Protein AF-A0A4Q4VX61-F1 (afdb_monomer_lite)

Foldseek 3Di:
DDDDDDDDDDDDDDDDDDDDPPPPVVVVVLLPDDADDDDPWFWWKKFKWFPPFPPDPDPDDDDQDPDPDDPEDDPSPLHRADPAKDWHWDAAPVGGIIIIITAGTAPDPPDHPLVRLLRVLVVLLVCVVSRTFGLAMEGEDEPDPPPDQDPSNVLVVVLVCLFQDDVNVQRYHDDYPPCPNVNNVSSNVDDGDHGQSNCCCHVVVDQCCPGSSNVSVVVVLVVLLVVLVVVLVVLVVVCVVPVPPPVSVVSNVVSVVVNVVSVVSVVSSVVSRVVVVVVVVVVVVVVVVVVVVVVVVVVVVVVVVVVVVVVVVVVVVVVVVVVVVVVVVVVVVVVVVVVVVVVVVVVVVVLVVVLVVLQVVLVVQLVVLVVVVVVLVVVVVDDDDDVVVVVSVVVVVVSVVSNVVSVCSNVVPPDDDD

Sequence (418 aa):
MEPWRSITLSHFGAANRPRDEIEQQSWLSRANQPLGRAGPRSQASSLVLDDESPRDDFESGYEPKRLPNVSLGPASNLHIGMADIAAYPCTLRDGRRVVLVDTPGFGDTERSDTEIITEISGYLAGAYEAGVVLTGVVYLHLIDQRSRMSGAARENLDTLLAMCGGDALSNVALATTMWTERILRFLLEHEKIPLWIQQEIVKEDRNLDQTTVGQTTKDRLNRQEKRIRENIQRIERQLQRNPSSWALKNSMRQYNAEIGRIRDDRNVLEEYGKMKEEIKRMQENERRLREEFERKLQEERKKVLEAQEEYKRARGHERKSQDANERRLREARGKVLEVQEENKKRLQGERGIMLEKPREEGKRKLQEAMKEMLQIQEENASKPGDEMKKMQEESERNLKEEIRKALEKLQGGGGGGV

Structure (mmCIF, N/CA/C/O backbone):
data_AF-A0A4Q4VX61-F1
#
_entry.id   AF-A0A4Q4VX61-F1
#
loop_
_atom_site.group_PDB
_atom_site.id
_atom_site.type_symbol
_atom_site.label_atom_id
_atom_site.label_alt_id
_atom_site.label_comp_id
_atom_site.label_asym_id
_atom_site.label_entity_id
_atom_site.label_seq_id
_atom_site.pdbx_PDB_ins_code
_atom_site.Cartn_x
_atom_site.Cartn_y
_atom_site.Cartn_z
_atom_site.occupancy
_atom_site.B_iso_or_equiv
_atom_site.auth_seq_id
_atom_site.auth_comp_id
_atom_site.auth_asym_id
_atom_site.auth_atom_id
_atom_site.pdbx_PDB_model_num
ATOM 1 N N . MET A 1 1 ? -30.177 15.570 -63.866 1.00 38.38 1 MET A N 1
ATOM 2 C CA . MET A 1 1 ? -29.698 15.020 -62.582 1.00 38.38 1 MET A CA 1
ATOM 3 C C . MET A 1 1 ? -29.995 16.072 -61.544 1.00 38.38 1 MET A C 1
ATOM 5 O O . MET A 1 1 ? -29.226 17.006 -61.365 1.00 38.38 1 MET A O 1
ATOM 9 N N . GLU A 1 2 ? -31.221 16.008 -61.043 1.00 22.56 2 GLU A N 1
ATOM 10 C CA . GLU A 1 2 ? -31.776 16.993 -60.127 1.00 22.56 2 GLU A CA 1
ATOM 11 C C . GLU A 1 2 ? -31.319 16.728 -58.684 1.00 22.56 2 GLU A C 1
ATOM 13 O O . GLU A 1 2 ? -31.076 15.572 -58.327 1.00 22.56 2 GLU A O 1
ATOM 18 N N . PRO A 1 3 ? -31.193 17.794 -57.874 1.00 38.62 3 PRO A N 1
ATOM 19 C CA . PRO A 1 3 ? -30.919 17.736 -56.441 1.00 38.62 3 PRO A CA 1
ATOM 20 C C . PRO A 1 3 ? -32.222 17.477 -55.647 1.00 38.62 3 PRO A C 1
ATOM 22 O O . PRO A 1 3 ? -33.249 17.181 -56.247 1.00 38.62 3 PRO A O 1
ATOM 25 N N . TRP A 1 4 ? -32.182 17.640 -54.315 1.00 22.55 4 TRP A N 1
ATOM 26 C CA . TRP A 1 4 ? -33.247 17.423 -53.304 1.00 22.55 4 TRP A CA 1
ATOM 27 C C . TRP A 1 4 ? -33.263 15.992 -52.718 1.00 22.55 4 TRP A C 1
ATOM 29 O O . TRP A 1 4 ? -33.272 15.007 -53.439 1.00 22.55 4 TRP A O 1
ATOM 39 N N . ARG A 1 5 ? -33.275 15.791 -51.392 1.00 23.00 5 ARG A N 1
ATOM 40 C CA . ARG A 1 5 ? -34.150 16.465 -50.424 1.00 23.00 5 ARG A CA 1
ATOM 41 C C . ARG A 1 5 ? -33.485 16.765 -49.078 1.00 23.00 5 ARG A C 1
ATOM 43 O O . ARG A 1 5 ? -32.919 15.897 -48.424 1.00 23.00 5 ARG A O 1
ATOM 50 N N . SER A 1 6 ? -33.681 18.013 -48.664 1.00 26.19 6 SER A N 1
ATOM 51 C CA . SER A 1 6 ? -33.729 18.463 -47.278 1.00 26.19 6 SER A CA 1
ATOM 52 C C . SER A 1 6 ? -34.654 17.581 -46.438 1.00 26.19 6 SER A C 1
ATOM 54 O O . SER A 1 6 ? -35.780 17.304 -46.858 1.00 26.19 6 SER A O 1
ATOM 56 N N . ILE A 1 7 ? -34.237 17.248 -45.219 1.00 23.05 7 ILE A N 1
ATOM 57 C CA . ILE A 1 7 ? -35.183 16.969 -44.140 1.00 23.05 7 ILE A CA 1
ATOM 58 C C . ILE A 1 7 ? -35.147 18.176 -43.211 1.00 23.05 7 ILE A C 1
ATOM 60 O O . ILE A 1 7 ? -34.236 18.349 -42.406 1.00 23.05 7 ILE A O 1
ATOM 64 N N . THR A 1 8 ? -36.153 19.024 -43.390 1.00 26.55 8 THR A N 1
ATOM 65 C CA . THR A 1 8 ? -36.574 20.047 -42.440 1.00 26.55 8 THR A CA 1
ATOM 66 C C . THR A 1 8 ? -37.860 19.535 -41.796 1.00 26.55 8 THR A C 1
ATOM 68 O O . THR A 1 8 ? -38.814 19.221 -42.501 1.00 26.55 8 THR A O 1
ATOM 71 N N . LEU A 1 9 ? -37.884 19.477 -40.468 1.00 23.02 9 LEU A N 1
ATOM 72 C CA . LEU A 1 9 ? -39.073 19.467 -39.606 1.00 23.02 9 LEU A CA 1
ATOM 73 C C . LEU A 1 9 ? -38.717 20.490 -38.513 1.00 23.02 9 LEU A C 1
ATOM 75 O O . LEU A 1 9 ? -37.761 20.257 -37.785 1.00 23.02 9 LEU A O 1
ATOM 79 N N . SER A 1 10 ? -39.179 21.745 -38.467 1.00 21.88 10 SER A N 1
ATOM 80 C CA . SER A 1 10 ? -40.511 22.382 -38.535 1.00 21.88 10 SER A CA 1
ATOM 81 C C . SER A 1 10 ? -41.404 22.141 -37.306 1.00 21.88 10 SER A C 1
ATOM 83 O O . SER A 1 10 ? -42.198 21.211 -37.271 1.00 21.88 10 SER A O 1
ATOM 85 N N . HIS A 1 11 ? -41.227 23.041 -36.329 1.00 27.97 11 HIS A N 1
ATOM 86 C CA . HIS A 1 11 ? -42.200 23.700 -35.441 1.00 27.97 11 HIS A CA 1
ATOM 87 C C . HIS A 1 11 ? -43.529 23.005 -35.085 1.00 27.97 11 HIS A C 1
ATOM 89 O O . HIS A 1 11 ? -44.426 22.952 -35.913 1.00 27.97 11 HIS A O 1
ATOM 95 N N . PHE A 1 12 ? -43.686 22.685 -33.792 1.00 23.09 12 PHE A N 1
ATOM 96 C CA . PHE A 1 12 ? -44.869 22.851 -32.914 1.00 23.09 12 PHE A CA 1
ATOM 97 C C . PHE A 1 12 ? -44.375 22.569 -31.474 1.00 23.09 12 PHE A C 1
ATOM 99 O O . PHE A 1 12 ? -43.592 21.650 -31.291 1.00 23.09 12 PHE A O 1
ATOM 106 N N . GLY A 1 13 ? -44.722 23.241 -30.381 1.00 21.72 13 GLY A N 1
ATOM 107 C CA . GLY A 1 13 ? -45.394 24.496 -30.097 1.00 21.72 13 GLY A CA 1
ATOM 108 C C . GLY A 1 13 ? -45.006 24.889 -28.658 1.00 21.72 13 GLY A C 1
ATOM 109 O O . GLY A 1 13 ? -44.523 24.064 -27.882 1.00 21.72 13 GLY A O 1
ATOM 110 N N . ALA A 1 14 ? -45.152 26.165 -28.319 1.00 36.88 14 ALA A N 1
ATOM 111 C CA . ALA A 1 14 ? -44.795 26.701 -27.011 1.00 36.88 14 ALA A CA 1
ATOM 112 C C . ALA A 1 14 ? -45.603 26.051 -25.871 1.00 36.88 14 ALA A C 1
ATOM 114 O O . ALA A 1 14 ? -46.829 26.103 -25.894 1.00 36.88 14 ALA A O 1
ATOM 115 N N . ALA A 1 15 ? -44.914 25.525 -24.851 1.00 27.69 15 ALA A N 1
ATOM 116 C CA . ALA A 1 15 ? -45.412 25.422 -23.476 1.00 27.69 15 ALA A CA 1
ATOM 117 C C . ALA A 1 15 ? -44.266 25.084 -22.498 1.00 27.69 15 ALA A C 1
ATOM 119 O O . ALA A 1 15 ? -43.939 23.926 -22.275 1.00 27.69 15 ALA A O 1
ATOM 120 N N . ASN A 1 16 ? -43.664 26.135 -21.937 1.00 41.09 16 ASN A N 1
ATOM 121 C CA . ASN A 1 16 ? -43.166 26.255 -20.559 1.00 41.09 16 ASN A CA 1
ATOM 122 C C . ASN A 1 16 ? -42.672 24.962 -19.851 1.00 41.09 16 ASN A C 1
ATOM 124 O O . ASN A 1 16 ? -43.518 24.205 -19.378 1.00 41.09 16 ASN A O 1
ATOM 128 N N . ARG A 1 17 ? -41.344 24.759 -19.691 1.00 27.33 17 ARG A N 1
ATOM 129 C CA . ARG A 1 17 ? -40.680 23.925 -18.644 1.00 27.33 17 ARG A CA 1
ATOM 130 C C . ARG A 1 17 ? -39.129 24.093 -18.663 1.00 27.33 17 ARG A C 1
ATOM 132 O O . ARG A 1 17 ? -38.637 24.733 -19.585 1.00 27.33 17 ARG A O 1
ATOM 139 N N . PRO A 1 18 ? -38.389 23.701 -17.598 1.00 29.70 18 PRO A N 1
ATOM 140 C CA . PRO A 1 18 ? -37.392 24.542 -16.922 1.00 29.70 18 PRO A CA 1
ATOM 141 C C . PRO A 1 18 ? -35.937 24.393 -17.417 1.00 29.70 18 PRO A C 1
ATOM 143 O O . PRO A 1 18 ? -35.600 23.523 -18.206 1.00 29.70 18 PRO A O 1
ATOM 146 N N . ARG A 1 19 ? -35.090 25.301 -16.915 1.00 29.47 19 ARG A N 1
ATOM 147 C CA . ARG A 1 19 ? -33.738 25.731 -17.334 1.00 29.47 19 ARG A CA 1
ATOM 148 C C . ARG A 1 19 ? -32.591 24.699 -17.449 1.00 29.47 19 ARG A C 1
ATOM 150 O O . ARG A 1 19 ? -31.460 25.145 -17.616 1.00 29.47 19 ARG A O 1
ATOM 157 N N . ASP A 1 20 ? -32.828 23.390 -17.458 1.00 34.38 20 ASP A N 1
ATOM 158 C CA . ASP A 1 20 ? -31.740 22.399 -17.310 1.00 34.38 20 ASP A CA 1
ATOM 159 C C . ASP A 1 20 ? -31.287 21.699 -18.614 1.00 34.38 20 ASP A C 1
ATOM 161 O O . ASP A 1 20 ? -30.392 20.859 -18.595 1.00 34.38 20 ASP A O 1
ATOM 165 N N . GLU A 1 21 ? -31.827 22.065 -19.783 1.00 29.12 21 GLU A N 1
ATOM 166 C CA . GLU A 1 21 ? -31.496 21.399 -21.065 1.00 29.12 21 GLU A CA 1
ATOM 167 C C . GLU A 1 21 ? -30.387 22.071 -21.903 1.00 29.12 21 GLU A C 1
ATOM 169 O O . GLU A 1 21 ? -29.997 21.548 -22.949 1.00 29.12 21 GLU A O 1
ATOM 174 N N . ILE A 1 22 ? -29.812 23.196 -21.462 1.00 28.81 22 ILE A N 1
ATOM 175 C CA . ILE A 1 22 ? -28.808 23.927 -22.266 1.00 28.81 22 ILE A CA 1
ATOM 176 C C . ILE A 1 22 ? -27.406 23.276 -22.218 1.00 28.81 22 ILE A C 1
ATOM 178 O O . ILE A 1 22 ? -26.592 23.510 -23.111 1.00 28.81 22 ILE A O 1
ATOM 182 N N . GLU A 1 23 ? -27.116 22.377 -21.270 1.00 31.81 23 GLU A N 1
ATOM 183 C CA . GLU A 1 23 ? -25.787 21.741 -21.181 1.00 31.81 23 GLU A CA 1
ATOM 184 C C . GLU A 1 23 ? -25.635 20.439 -21.990 1.00 31.81 23 GLU A C 1
ATOM 186 O O . GLU A 1 23 ? -24.514 20.078 -22.357 1.00 31.81 23 GLU A O 1
ATOM 191 N N . GLN A 1 24 ? -26.726 19.763 -22.373 1.00 32.88 24 GLN A N 1
ATOM 192 C CA . GLN A 1 24 ? -26.632 18.453 -23.039 1.00 32.88 24 GLN A CA 1
ATOM 193 C C . GLN A 1 24 ? -26.347 18.528 -24.552 1.00 32.88 24 GLN A C 1
ATOM 195 O O . GLN A 1 24 ? -25.733 17.615 -25.106 1.00 32.88 24 GLN A O 1
ATOM 200 N N . GLN A 1 25 ? -26.693 19.628 -25.235 1.00 26.58 25 GLN A N 1
ATOM 201 C CA . GLN A 1 25 ? -26.384 19.794 -26.670 1.00 26.58 25 GLN A CA 1
ATOM 202 C C . GLN A 1 25 ? -24.961 20.318 -26.955 1.00 26.58 25 GLN A C 1
ATOM 204 O O . GLN A 1 25 ? -24.491 20.272 -28.094 1.00 26.58 25 GLN A O 1
ATOM 209 N N . SER A 1 26 ? -24.230 20.754 -25.926 1.00 33.81 26 SER A N 1
ATOM 210 C CA . SER A 1 26 ? -22.856 21.267 -26.045 1.00 33.81 26 SER A CA 1
ATOM 211 C C . SER A 1 26 ? -21.816 20.154 -26.275 1.00 33.81 26 SER A C 1
ATOM 213 O O . SER A 1 26 ? -20.795 20.376 -26.931 1.00 33.81 26 SER A O 1
ATOM 215 N N . TRP A 1 27 ? -22.076 18.932 -25.790 1.00 34.81 27 TRP A N 1
ATOM 216 C CA . TRP A 1 27 ? -21.074 17.857 -25.750 1.00 34.81 27 TRP A CA 1
ATOM 217 C C . TRP A 1 27 ? -20.874 17.133 -27.094 1.00 34.81 27 TRP A C 1
ATOM 219 O O . TRP A 1 27 ? -19.735 16.901 -27.501 1.00 34.81 27 TRP A O 1
ATOM 229 N N . LEU A 1 28 ? -21.952 16.868 -27.849 1.00 28.95 28 LEU A N 1
ATOM 230 C CA . LEU A 1 28 ? -21.880 16.222 -29.176 1.00 28.95 28 LEU A CA 1
ATOM 231 C C . LEU A 1 28 ? -21.073 17.037 -30.200 1.00 28.95 28 LEU A C 1
ATOM 233 O O . LEU A 1 28 ? -20.430 16.468 -31.077 1.00 28.95 28 LEU A O 1
ATOM 237 N N . SER A 1 29 ? -21.055 18.364 -30.055 1.00 30.02 29 SER A N 1
ATOM 238 C CA . SER A 1 29 ? -20.290 19.261 -30.930 1.00 30.02 29 SER A CA 1
ATOM 239 C C . SER A 1 29 ? -18.806 19.361 -30.538 1.00 30.02 29 SER A C 1
ATOM 241 O O . SER A 1 29 ? -17.980 19.746 -31.363 1.00 30.02 29 SER A O 1
ATOM 243 N N . ARG A 1 30 ? -18.445 19.006 -29.292 1.00 30.55 30 ARG A N 1
ATOM 244 C CA . ARG A 1 30 ? -17.071 19.092 -28.752 1.00 30.55 30 ARG A CA 1
ATOM 245 C C . ARG A 1 30 ? -16.308 17.768 -28.789 1.00 30.55 30 ARG A C 1
ATOM 247 O O . ARG A 1 30 ? -15.092 17.796 -28.933 1.00 30.55 30 ARG A O 1
ATOM 254 N N . ALA A 1 31 ? -17.004 16.630 -28.761 1.00 30.14 31 ALA A N 1
ATOM 255 C CA . ALA A 1 31 ? -16.407 15.302 -28.954 1.00 30.14 31 ALA A CA 1
ATOM 256 C C . ALA A 1 31 ? -15.778 15.096 -30.354 1.00 30.14 31 ALA A C 1
ATOM 258 O O . ALA A 1 31 ? -15.077 14.114 -30.576 1.00 30.14 31 ALA A O 1
ATOM 259 N N . ASN A 1 32 ? -16.010 16.029 -31.285 1.00 29.02 32 ASN A N 1
ATOM 260 C CA . ASN A 1 32 ? -15.486 16.021 -32.653 1.00 29.02 32 ASN A CA 1
ATOM 261 C C . ASN A 1 32 ? -14.284 16.967 -32.870 1.00 29.02 32 ASN A C 1
ATOM 263 O O . ASN A 1 32 ? -13.901 17.209 -34.015 1.00 29.02 32 ASN A O 1
ATOM 267 N N . GLN A 1 33 ? -13.693 17.530 -31.808 1.00 27.34 33 GLN A N 1
ATOM 268 C CA . GLN A 1 33 ? -12.467 18.325 -31.931 1.00 27.34 33 GLN A CA 1
ATOM 269 C C . GLN A 1 33 ? -11.211 17.443 -31.826 1.00 27.34 33 GLN A C 1
ATOM 271 O O . GLN A 1 33 ? -11.172 16.531 -30.999 1.00 27.34 33 GLN A O 1
ATOM 276 N N . PRO A 1 34 ? -10.170 17.696 -32.644 1.00 25.95 34 PRO A N 1
ATOM 277 C CA . PRO A 1 34 ? -8.916 16.961 -32.550 1.00 25.95 34 PRO A CA 1
ATOM 278 C C . PRO A 1 34 ? -8.265 17.207 -31.184 1.00 25.95 34 PRO A C 1
ATOM 280 O O . PRO A 1 34 ? -8.043 18.354 -30.794 1.00 25.95 34 PRO A O 1
ATOM 283 N N . LEU A 1 35 ? -7.948 16.120 -30.476 1.00 37.84 35 LEU A N 1
ATOM 284 C CA . LEU A 1 35 ? -7.113 16.150 -29.274 1.00 37.84 35 LEU A CA 1
ATOM 285 C C . LEU A 1 35 ? -5.786 16.858 -29.610 1.00 37.84 35 LEU A C 1
ATOM 287 O O . LEU A 1 35 ? -5.209 16.635 -30.679 1.00 37.84 35 LEU A O 1
ATOM 291 N N . GLY A 1 36 ? -5.340 17.758 -28.729 1.00 30.09 36 GLY A N 1
ATOM 292 C CA . GLY A 1 36 ? -4.156 18.597 -28.932 1.00 30.09 36 GLY A CA 1
ATOM 293 C C . GLY A 1 36 ? -2.885 17.799 -29.254 1.00 30.09 36 GLY A C 1
ATOM 294 O O . GLY A 1 36 ? -2.763 16.621 -28.925 1.00 30.09 36 GLY A O 1
ATOM 295 N N . ARG A 1 37 ? -1.926 18.444 -29.934 1.00 25.53 37 ARG A N 1
ATOM 296 C CA . ARG A 1 37 ? -0.672 17.814 -30.386 1.00 25.53 37 ARG A CA 1
ATOM 297 C C . ARG A 1 37 ? 0.121 17.230 -29.208 1.00 25.53 37 ARG A C 1
ATOM 299 O O . ARG A 1 37 ? 0.674 17.984 -28.414 1.00 25.53 37 ARG A O 1
ATOM 306 N N . ALA A 1 38 ? 0.229 15.904 -29.169 1.00 33.62 38 ALA A N 1
ATOM 307 C CA . ALA A 1 38 ? 1.131 15.166 -28.291 1.00 33.62 38 ALA A CA 1
ATOM 308 C C . ALA A 1 38 ? 2.609 15.432 -28.640 1.00 33.62 38 ALA A C 1
ATOM 310 O O . ALA A 1 38 ? 2.965 15.627 -29.809 1.00 33.62 38 ALA A O 1
ATOM 311 N N . GLY A 1 39 ? 3.481 15.397 -27.629 1.00 30.98 39 GLY A N 1
ATOM 312 C CA . GLY A 1 39 ? 4.923 15.271 -27.835 1.00 30.98 39 GLY A CA 1
ATOM 313 C C . GLY A 1 39 ? 5.256 13.951 -28.555 1.00 30.98 39 GLY A C 1
ATOM 314 O O . GLY A 1 39 ? 4.536 12.967 -28.407 1.00 30.98 39 GLY A O 1
ATOM 315 N N . PRO A 1 40 ? 6.335 13.881 -29.352 1.00 29.14 40 PRO A N 1
ATOM 316 C CA . PRO A 1 40 ? 6.543 12.827 -30.355 1.00 29.14 40 PRO A CA 1
ATOM 317 C C . PRO A 1 40 ? 6.860 11.409 -29.822 1.00 29.14 40 PRO A C 1
ATOM 319 O O . PRO A 1 40 ? 7.343 10.584 -30.602 1.00 29.14 40 PRO A O 1
ATOM 322 N N . ARG A 1 41 ? 6.663 11.103 -28.526 1.00 32.44 41 ARG A N 1
ATOM 323 C CA . ARG A 1 41 ? 7.066 9.812 -27.923 1.00 32.44 41 ARG A CA 1
ATOM 324 C C . ARG A 1 41 ? 6.154 9.212 -26.838 1.00 32.44 41 ARG A C 1
ATOM 326 O O . ARG A 1 41 ? 6.396 8.060 -26.496 1.00 32.44 41 ARG A O 1
ATOM 333 N N . SER A 1 42 ? 5.131 9.903 -26.332 1.00 36.47 42 SER A N 1
ATOM 334 C CA . SER A 1 42 ? 4.296 9.378 -25.238 1.00 36.47 42 SER A CA 1
ATOM 335 C C . SER A 1 42 ? 3.203 8.420 -25.737 1.00 36.47 42 SER A C 1
ATOM 337 O O . SER A 1 42 ? 2.516 8.692 -26.723 1.00 36.47 42 SER A O 1
ATOM 339 N N . GLN A 1 43 ? 3.042 7.279 -25.060 1.00 45.12 43 GLN A N 1
ATOM 340 C CA . GLN A 1 43 ? 1.925 6.344 -25.252 1.00 45.12 43 GLN A CA 1
ATOM 341 C C . GLN A 1 43 ? 1.026 6.387 -24.020 1.00 45.12 43 GLN A C 1
ATOM 343 O O . GLN A 1 43 ? 1.532 6.244 -22.913 1.00 45.12 43 GLN A O 1
ATOM 348 N N . ALA A 1 44 ? -0.282 6.578 -24.197 1.00 40.78 44 ALA A N 1
ATOM 349 C CA . ALA A 1 44 ? -1.232 6.622 -23.087 1.00 40.78 44 ALA A CA 1
ATOM 350 C C . ALA A 1 44 ? -1.896 5.259 -22.879 1.00 40.78 44 ALA A C 1
ATOM 352 O O . ALA A 1 44 ? -2.311 4.602 -23.833 1.00 40.78 44 ALA A O 1
ATOM 353 N N . SER A 1 45 ? -2.041 4.859 -21.622 1.00 46.50 45 SER A N 1
ATOM 354 C CA . SER A 1 45 ? -2.947 3.781 -21.232 1.00 46.50 45 SER A CA 1
ATOM 355 C C . SER A 1 45 ? -4.045 4.412 -20.384 1.00 46.50 45 SER A C 1
ATOM 357 O O . SER A 1 45 ? -3.752 5.208 -19.496 1.00 46.50 45 SER A O 1
ATOM 359 N N . SER A 1 46 ? -5.305 4.098 -20.654 1.00 49.22 46 SER A N 1
ATOM 360 C CA . SER A 1 46 ? -6.424 4.555 -19.830 1.00 49.22 46 SER A CA 1
ATOM 361 C C . SER A 1 46 ? -7.118 3.327 -19.255 1.00 49.22 46 SER A C 1
ATOM 363 O O . SER A 1 46 ? -7.492 2.401 -19.971 1.00 49.22 46 SER A O 1
ATOM 365 N N . LEU A 1 47 ? -7.247 3.282 -17.940 1.00 55.06 47 LEU A N 1
ATOM 366 C CA . LEU A 1 47 ? -7.889 2.206 -17.199 1.00 55.06 47 LEU A CA 1
ATOM 367 C C . LEU A 1 47 ? -9.386 2.513 -17.039 1.00 55.06 47 LEU A C 1
ATOM 369 O O . LEU A 1 47 ? -9.789 3.668 -16.914 1.00 55.06 47 LEU A O 1
ATOM 373 N N . VAL A 1 48 ? -10.226 1.480 -17.048 1.00 51.44 48 VAL A N 1
ATOM 374 C CA . VAL A 1 48 ? -11.681 1.602 -16.884 1.00 51.44 48 VAL A CA 1
ATOM 375 C C . VAL A 1 48 ? -12.088 0.829 -15.639 1.00 51.44 48 VAL A C 1
ATOM 377 O O . VAL A 1 48 ? -12.171 -0.403 -15.640 1.00 51.44 48 VAL A O 1
ATOM 380 N N . LEU A 1 49 ? -12.343 1.566 -14.563 1.00 52.50 49 LEU A N 1
ATOM 381 C CA . LEU A 1 49 ? -12.938 1.034 -13.346 1.00 52.50 49 LEU A CA 1
ATOM 382 C C . LEU A 1 49 ? -14.462 1.133 -13.454 1.00 52.50 49 LEU A C 1
ATOM 384 O O . LEU A 1 49 ? -15.006 2.111 -13.968 1.00 52.50 49 LEU A O 1
ATOM 388 N N . ASP A 1 50 ? -15.154 0.123 -12.954 1.00 43.28 50 ASP A N 1
ATOM 389 C CA . ASP A 1 50 ? -16.601 0.175 -12.773 1.00 43.28 50 ASP A CA 1
ATOM 390 C C . ASP A 1 50 ? -16.895 0.540 -11.311 1.00 43.28 50 ASP A C 1
ATOM 392 O O . ASP A 1 50 ? -16.249 0.022 -10.400 1.00 43.28 50 ASP A O 1
ATOM 396 N N . ASP A 1 51 ? -17.831 1.469 -11.099 1.00 36.78 51 ASP A N 1
ATOM 397 C CA . ASP A 1 51 ? -18.278 1.919 -9.768 1.00 36.78 51 ASP A CA 1
ATOM 398 C C . ASP A 1 51 ? -19.318 0.959 -9.162 1.00 36.78 51 ASP A C 1
ATOM 400 O O . ASP A 1 51 ? -19.798 1.153 -8.043 1.00 36.78 51 ASP A O 1
ATOM 404 N N . GLU A 1 52 ? -19.697 -0.101 -9.876 1.00 36.88 52 GLU A N 1
ATOM 405 C CA . GLU A 1 52 ? -20.558 -1.142 -9.325 1.00 36.88 52 GLU A CA 1
ATOM 406 C C . GLU A 1 52 ? -19.783 -1.971 -8.287 1.00 36.88 52 GLU A C 1
ATOM 408 O O . GLU A 1 52 ? -19.169 -2.997 -8.595 1.00 36.88 52 GLU A O 1
ATOM 413 N N . SER A 1 53 ? -19.806 -1.492 -7.037 1.00 33.84 53 SER A N 1
ATOM 414 C CA . SER A 1 53 ? -19.434 -2.260 -5.848 1.00 33.84 53 SER A CA 1
ATOM 415 C C . SER A 1 53 ? -20.141 -3.620 -5.886 1.00 33.84 53 SER A C 1
ATOM 417 O O . SER A 1 53 ? -21.353 -3.635 -6.123 1.00 33.84 53 SER A O 1
ATOM 419 N N . PRO A 1 54 ? -19.472 -4.748 -5.584 1.00 33.38 54 PRO A N 1
ATOM 420 C CA . PRO A 1 54 ? -20.178 -5.976 -5.259 1.00 33.38 54 PRO A CA 1
ATOM 421 C C . PRO A 1 54 ? -20.964 -5.726 -3.967 1.00 33.38 54 PRO A C 1
ATOM 423 O O . PRO A 1 54 ? -20.423 -5.744 -2.862 1.00 33.38 54 PRO A O 1
ATOM 426 N N . ARG A 1 55 ? -22.248 -5.408 -4.107 1.00 41.94 55 ARG A N 1
ATOM 427 C CA . ARG A 1 55 ? -23.216 -5.570 -3.030 1.00 41.94 55 ARG A CA 1
ATOM 428 C C . ARG A 1 55 ? -23.556 -7.051 -3.046 1.00 41.94 55 ARG A C 1
ATOM 430 O O . ARG A 1 55 ? -24.156 -7.488 -4.019 1.00 41.94 55 ARG A O 1
ATOM 437 N N . ASP A 1 56 ? -23.035 -7.803 -2.077 1.00 31.64 56 ASP A N 1
ATOM 438 C CA . ASP A 1 56 ? -23.806 -8.803 -1.308 1.00 31.64 56 ASP A CA 1
ATOM 439 C C . ASP A 1 56 ? -22.948 -9.858 -0.571 1.00 31.64 56 ASP A C 1
ATOM 441 O O . ASP A 1 56 ? -23.498 -10.579 0.253 1.00 31.64 56 ASP A O 1
ATOM 445 N N . ASP A 1 57 ? -21.611 -9.877 -0.702 1.00 33.91 57 ASP A N 1
ATOM 446 C CA . ASP A 1 57 ? -20.819 -11.005 -0.148 1.00 33.91 57 ASP A CA 1
ATOM 447 C C . ASP A 1 57 ? -19.914 -10.695 1.067 1.00 33.91 57 ASP A C 1
ATOM 449 O O . ASP A 1 57 ? -19.205 -11.579 1.546 1.00 33.91 57 ASP A O 1
ATOM 453 N N . PHE A 1 58 ? -19.926 -9.479 1.625 1.00 34.94 58 PHE A N 1
ATOM 454 C CA . PHE A 1 58 ? -19.173 -9.167 2.854 1.00 34.94 58 PHE A CA 1
ATOM 455 C C . PHE A 1 58 ? -20.106 -8.960 4.058 1.00 34.94 58 PHE A C 1
ATOM 457 O O . PHE A 1 58 ? -20.398 -7.839 4.476 1.00 34.94 58 PHE A O 1
ATOM 464 N N . GLU A 1 59 ? -20.541 -10.069 4.664 1.00 32.88 59 GLU A N 1
ATOM 465 C CA . GLU A 1 59 ? -21.024 -10.099 6.051 1.00 32.88 59 GLU A CA 1
ATOM 466 C C . GLU A 1 59 ? -19.870 -9.765 7.014 1.00 32.88 59 GLU A C 1
ATOM 468 O O . GLU A 1 59 ? -19.260 -10.648 7.606 1.00 32.88 59 GLU A O 1
ATOM 473 N N . SER A 1 60 ? -19.525 -8.485 7.170 1.00 32.62 60 SER A N 1
ATOM 474 C CA . SER A 1 60 ? -18.791 -7.981 8.341 1.00 32.62 60 SER A CA 1
ATOM 475 C C . SER A 1 60 ? -18.669 -6.459 8.277 1.00 32.62 60 SER A C 1
ATOM 477 O O . SER A 1 60 ? -17.767 -5.939 7.634 1.00 32.62 60 SER A O 1
ATOM 479 N N . GLY A 1 61 ? -19.596 -5.752 8.933 1.00 28.88 61 GLY A N 1
ATOM 480 C CA . GLY A 1 61 ? -19.374 -4.518 9.713 1.00 28.88 61 GLY A CA 1
ATOM 481 C C . GLY A 1 61 ? -18.453 -3.382 9.225 1.00 28.88 61 GLY A C 1
ATOM 482 O O . GLY A 1 61 ? -18.095 -2.550 10.055 1.00 28.88 61 GLY A O 1
ATOM 483 N N . TYR A 1 62 ? -18.059 -3.301 7.955 1.00 30.34 62 TYR A N 1
ATOM 484 C CA . TYR A 1 62 ? -17.141 -2.283 7.438 1.00 30.34 62 TYR A CA 1
ATOM 485 C C . TYR A 1 62 ? -17.919 -1.166 6.730 1.00 30.34 62 TYR A C 1
ATOM 487 O O . TYR A 1 62 ? -18.561 -1.391 5.706 1.00 30.34 62 TYR A O 1
ATOM 495 N N . GLU A 1 63 ? -17.864 0.060 7.259 1.00 25.36 63 GLU A N 1
ATOM 496 C CA . GLU A 1 63 ? -18.316 1.240 6.514 1.00 25.36 63 GLU A CA 1
ATOM 497 C C . GLU A 1 63 ? -17.373 1.481 5.316 1.00 25.36 63 GLU A C 1
ATOM 499 O O . GLU A 1 63 ? -16.149 1.473 5.494 1.00 25.36 63 GLU A O 1
ATOM 504 N N . PRO A 1 64 ? -17.892 1.716 4.094 1.00 29.94 64 PRO A N 1
ATOM 505 C CA . PRO A 1 64 ? -17.053 1.976 2.933 1.00 29.94 64 PRO A CA 1
ATOM 506 C C . PRO A 1 64 ? -16.279 3.284 3.130 1.00 29.94 64 PRO A C 1
ATOM 508 O O . PRO A 1 64 ? -16.857 4.373 3.208 1.00 29.94 64 PRO A O 1
ATOM 511 N N . LYS A 1 65 ? -14.945 3.189 3.186 1.00 29.14 65 LYS A N 1
ATOM 512 C CA . LYS A 1 65 ? -14.074 4.364 3.107 1.00 29.14 65 LYS A CA 1
ATOM 513 C C . LYS A 1 65 ? -14.287 5.005 1.737 1.00 29.14 65 LYS A C 1
ATOM 515 O O . LYS A 1 65 ? -13.963 4.408 0.715 1.00 29.14 65 LYS A O 1
ATOM 520 N N . ARG A 1 66 ? -14.843 6.222 1.717 1.00 28.44 66 ARG A N 1
ATOM 521 C CA . ARG A 1 66 ? -14.899 7.050 0.503 1.00 28.44 66 ARG A CA 1
ATOM 522 C C . ARG A 1 66 ? -13.493 7.144 -0.085 1.00 28.44 66 ARG A C 1
ATOM 524 O O . ARG A 1 66 ? -12.546 7.407 0.658 1.00 28.44 66 ARG A O 1
ATOM 531 N N . LEU A 1 67 ? -13.389 6.957 -1.402 1.00 33.25 67 LEU A N 1
ATOM 532 C CA . LEU A 1 67 ? -12.179 7.278 -2.155 1.00 33.25 67 LEU A CA 1
ATOM 533 C C . LEU A 1 67 ? -11.686 8.677 -1.734 1.00 33.25 67 LEU A C 1
ATOM 535 O O . LEU A 1 67 ? -12.519 9.561 -1.496 1.00 33.25 67 LEU A O 1
ATOM 539 N N . PRO A 1 68 ? -10.365 8.885 -1.589 1.00 26.17 68 PRO A N 1
ATOM 540 C CA . PRO A 1 68 ? -9.825 10.185 -1.213 1.00 26.17 68 PRO A CA 1
ATOM 541 C C . PRO A 1 68 ? -10.365 11.262 -2.162 1.00 26.17 68 PRO A C 1
ATOM 543 O O . PRO A 1 68 ? -10.471 11.033 -3.365 1.00 26.17 68 PRO A O 1
ATOM 546 N N . ASN A 1 69 ? -10.748 12.419 -1.611 1.00 25.89 69 ASN A N 1
ATOM 547 C CA . ASN A 1 69 ? -11.254 13.562 -2.375 1.00 25.89 69 ASN A CA 1
ATOM 548 C C . ASN A 1 69 ? -10.223 13.980 -3.439 1.00 25.89 69 ASN A C 1
ATOM 550 O O . ASN A 1 69 ? -9.301 14.737 -3.143 1.00 25.89 69 ASN A O 1
ATOM 554 N N . VAL A 1 70 ? -10.394 13.515 -4.674 1.00 31.38 70 VAL A N 1
ATOM 555 C CA . VAL A 1 70 ? -9.679 14.022 -5.847 1.00 31.38 70 VAL A CA 1
ATOM 556 C C . VAL A 1 70 ? -10.598 15.027 -6.536 1.00 31.38 70 VAL A C 1
ATOM 558 O O . VAL A 1 70 ? -11.764 14.738 -6.805 1.00 31.38 70 VAL A O 1
ATOM 561 N N . SER A 1 71 ? -10.097 16.245 -6.748 1.00 25.66 71 SER A N 1
ATOM 562 C CA . SER A 1 71 ? -10.862 17.341 -7.349 1.00 25.66 71 SER A CA 1
ATOM 563 C C . SER A 1 71 ? -11.297 16.980 -8.773 1.00 25.66 71 SER A C 1
ATOM 565 O O . SER A 1 71 ? -10.482 16.600 -9.612 1.00 25.66 71 SER A O 1
ATOM 567 N N . LEU A 1 72 ? -12.602 17.083 -9.019 1.00 34.22 72 LEU A N 1
ATOM 568 C CA . LEU A 1 72 ? -13.305 16.575 -10.194 1.00 34.22 72 LEU A CA 1
ATOM 569 C C . LEU A 1 72 ? -13.218 17.571 -11.361 1.00 34.22 72 LEU A C 1
ATOM 571 O O . LEU A 1 72 ? -13.852 18.626 -11.333 1.00 34.22 72 LEU A O 1
ATOM 575 N N . GLY A 1 73 ? -12.454 17.230 -12.398 1.00 27.95 73 GLY A N 1
ATOM 576 C CA . GLY A 1 73 ? -12.466 17.930 -13.687 1.00 27.95 73 GLY A CA 1
ATOM 577 C C . GLY A 1 73 ? -13.377 17.236 -14.715 1.00 27.95 73 GLY A C 1
ATOM 578 O O . GLY A 1 73 ? -13.586 16.026 -14.621 1.00 27.95 73 GLY A O 1
ATOM 579 N N . PRO A 1 74 ? -13.924 17.955 -15.714 1.00 31.27 74 PRO A N 1
ATOM 580 C CA . PRO A 1 74 ? -14.733 17.348 -16.771 1.00 31.27 74 PRO A CA 1
ATOM 581 C C . PRO A 1 74 ? -13.909 16.377 -17.636 1.00 31.27 74 PRO A C 1
ATOM 583 O O . PRO A 1 74 ? -12.767 16.662 -17.995 1.00 31.27 74 PRO A O 1
ATOM 586 N N . ALA A 1 75 ? -14.529 15.264 -18.047 1.00 36.12 75 ALA A N 1
ATOM 587 C CA . ALA A 1 75 ? -13.945 14.178 -18.852 1.00 36.12 75 ALA A CA 1
ATOM 588 C C . ALA A 1 75 ? -13.469 14.576 -20.274 1.00 36.12 75 ALA A C 1
ATOM 590 O O . ALA A 1 75 ? -13.075 13.723 -21.065 1.00 36.12 75 ALA A O 1
ATOM 591 N N . SER A 1 76 ? -13.498 15.864 -20.628 1.00 33.41 76 SER A N 1
ATOM 592 C CA . SER A 1 76 ? -12.993 16.399 -21.900 1.00 33.41 76 SER A CA 1
ATOM 593 C C . SER A 1 76 ? -11.461 16.492 -21.977 1.00 33.41 76 SER A C 1
ATOM 595 O O . SER A 1 76 ? -10.941 16.946 -22.993 1.00 33.41 76 SER A O 1
ATOM 597 N N . ASN A 1 77 ? -10.743 16.066 -20.934 1.00 34.66 77 ASN A N 1
ATOM 598 C CA . ASN A 1 77 ? -9.300 16.262 -20.791 1.00 34.66 77 ASN A CA 1
ATOM 599 C C . ASN A 1 77 ? -8.495 14.955 -20.681 1.00 34.66 77 ASN A C 1
ATOM 601 O O . ASN A 1 77 ? -7.455 14.969 -20.037 1.00 34.66 77 ASN A O 1
ATOM 605 N N . LEU A 1 78 ? -8.907 13.855 -21.328 1.00 37.03 78 LEU A N 1
ATOM 606 C CA . LEU A 1 78 ? -8.033 12.677 -21.468 1.00 37.03 78 LEU A CA 1
ATOM 607 C C . LEU A 1 78 ? -6.823 13.074 -22.336 1.00 37.03 78 LEU A C 1
ATOM 609 O O . LEU A 1 78 ? -6.903 13.116 -23.567 1.00 37.03 78 LEU A O 1
ATOM 613 N N . HIS A 1 79 ? -5.756 13.532 -21.690 1.00 37.25 79 HIS A N 1
ATOM 614 C CA . HIS A 1 79 ? -4.560 14.061 -22.329 1.00 37.25 79 HIS A CA 1
ATOM 615 C C . HIS A 1 79 ? -3.514 12.955 -22.346 1.00 37.25 79 HIS A C 1
ATOM 617 O O . HIS A 1 79 ? -3.153 12.399 -21.316 1.00 37.25 79 HIS A O 1
ATOM 623 N N . ILE A 1 80 ? -2.987 12.655 -23.532 1.00 39.56 80 ILE A N 1
ATOM 624 C CA . ILE A 1 80 ? -1.843 11.754 -23.668 1.00 39.56 80 ILE A CA 1
ATOM 625 C C . ILE A 1 80 ? -0.638 12.439 -23.007 1.00 39.56 80 ILE A C 1
ATOM 627 O O . ILE A 1 80 ? -0.108 13.401 -23.563 1.00 39.56 80 ILE A O 1
ATOM 631 N N . GLY A 1 81 ? -0.218 11.940 -21.841 1.00 47.88 81 GLY A N 1
ATOM 632 C CA . GLY A 1 81 ? 0.920 12.473 -21.079 1.00 47.88 81 GLY A CA 1
ATOM 633 C C . GLY A 1 81 ? 0.545 13.181 -19.775 1.00 47.88 81 GLY A C 1
ATOM 634 O O . GLY A 1 81 ? 1.104 14.235 -19.484 1.00 47.88 81 GLY A O 1
ATOM 635 N N . MET A 1 82 ? -0.406 12.641 -19.007 1.00 53.69 82 MET A N 1
ATOM 636 C CA . MET A 1 82 ? -0.623 13.101 -17.634 1.00 53.69 82 MET A CA 1
ATOM 637 C C . MET A 1 82 ? 0.607 12.823 -16.769 1.00 53.69 82 MET A C 1
ATOM 639 O O . MET A 1 82 ? 1.196 11.746 -16.852 1.00 53.69 82 MET A O 1
ATOM 643 N N . ALA A 1 83 ? 0.966 13.797 -15.932 1.00 60.72 83 ALA A N 1
ATOM 644 C CA . ALA A 1 83 ? 2.063 13.649 -14.986 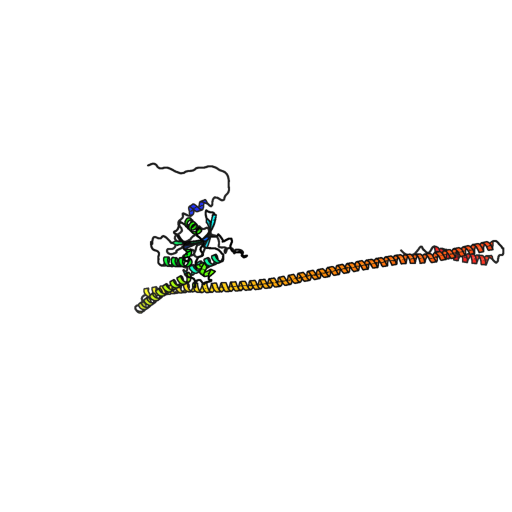1.00 60.72 83 ALA A CA 1
ATOM 645 C C . ALA A 1 83 ? 1.702 12.716 -13.825 1.00 60.72 83 ALA A C 1
ATOM 647 O O . ALA A 1 83 ? 2.602 12.062 -13.329 1.00 60.72 83 ALA A O 1
ATOM 648 N N . ASP A 1 84 ? 0.423 12.615 -13.443 1.00 70.19 84 ASP A N 1
ATOM 649 C CA . ASP A 1 84 ? -0.073 11.821 -12.309 1.00 70.19 84 ASP A CA 1
ATOM 650 C C . ASP A 1 84 ? -1.343 11.042 -12.697 1.00 70.19 84 ASP A C 1
ATOM 652 O O . ASP A 1 84 ? -2.038 11.407 -13.653 1.00 70.19 84 ASP A O 1
ATOM 656 N N . ILE A 1 85 ? -1.684 9.992 -11.944 1.00 78.62 85 ILE A N 1
ATOM 657 C CA . ILE A 1 85 ? -2.952 9.264 -12.120 1.00 78.62 85 ILE A CA 1
ATOM 658 C C . ILE A 1 85 ? -4.156 10.158 -11.782 1.00 78.62 85 ILE A C 1
ATOM 660 O O . ILE A 1 85 ? -4.232 10.755 -10.707 1.00 78.62 85 ILE A O 1
ATOM 664 N N . ALA A 1 86 ? -5.154 10.183 -12.670 1.00 77.12 86 ALA A N 1
ATOM 665 C CA . ALA A 1 86 ? -6.387 10.948 -12.488 1.00 77.12 86 ALA A CA 1
ATOM 666 C C . ALA A 1 86 ? -7.632 10.079 -12.705 1.00 77.12 86 ALA A C 1
ATOM 668 O O . ALA A 1 86 ? -7.716 9.332 -13.674 1.00 77.12 86 ALA A O 1
ATOM 669 N N . ALA A 1 87 ? -8.626 10.200 -11.822 1.00 75.75 87 ALA A N 1
ATOM 670 C CA . ALA A 1 87 ? -9.880 9.452 -11.900 1.00 75.75 87 ALA A CA 1
ATOM 671 C C . ALA A 1 87 ? -11.062 10.367 -12.261 1.00 75.75 87 ALA A C 1
ATOM 673 O O . ALA A 1 87 ? -11.268 11.414 -11.647 1.00 75.75 87 ALA A O 1
ATOM 674 N N . TYR A 1 88 ? -11.870 9.934 -13.227 1.00 77.81 88 TYR A N 1
ATOM 675 C CA . TYR A 1 88 ? -12.990 10.674 -13.796 1.00 77.81 88 TYR A CA 1
ATOM 676 C C . TYR A 1 88 ? -14.276 9.843 -13.700 1.00 77.81 88 TYR A C 1
ATOM 678 O O . TYR A 1 88 ? -14.492 8.947 -14.525 1.00 77.81 88 TYR A O 1
ATOM 686 N N . PRO A 1 89 ? -15.157 10.115 -12.722 1.00 75.88 89 PRO A N 1
ATOM 687 C CA . PRO A 1 89 ? -16.464 9.481 -12.679 1.00 75.88 89 PRO A CA 1
ATOM 688 C C . PRO A 1 89 ? -17.305 9.962 -13.862 1.00 75.88 89 PRO A C 1
ATOM 690 O O . PRO A 1 89 ? -17.376 11.154 -14.166 1.00 75.88 89 PRO A O 1
ATOM 693 N N . CYS A 1 90 ? -17.965 9.032 -14.534 1.00 69.69 90 CYS A N 1
ATOM 694 C CA . CYS A 1 90 ? -18.864 9.321 -15.633 1.00 69.69 90 CYS A CA 1
ATOM 695 C C . CYS A 1 90 ? -20.071 8.385 -15.632 1.00 69.69 90 CYS A C 1
ATOM 697 O O . CYS A 1 90 ? -20.084 7.313 -15.030 1.00 69.69 90 CYS A O 1
ATOM 699 N N . THR A 1 91 ? -21.135 8.842 -16.281 1.00 74.94 91 THR A N 1
ATOM 700 C CA . THR A 1 91 ? -22.370 8.081 -16.443 1.00 74.94 91 THR A CA 1
ATOM 701 C C . THR A 1 91 ? -22.579 7.837 -17.925 1.00 74.94 91 THR A C 1
ATOM 703 O O . THR A 1 91 ? -22.595 8.776 -18.723 1.00 74.94 91 THR A O 1
ATOM 706 N N . LEU A 1 92 ? -22.692 6.569 -18.302 1.00 71.38 92 LEU A N 1
ATOM 707 C CA . LEU A 1 92 ? -22.974 6.173 -19.672 1.00 71.38 92 LEU A CA 1
ATOM 708 C C . LEU A 1 92 ? -24.426 6.484 -20.036 1.00 71.38 92 LEU A C 1
ATOM 710 O O . LEU A 1 92 ? -25.288 6.670 -19.180 1.00 71.38 92 LEU A O 1
ATOM 714 N N . ARG A 1 93 ? -24.721 6.497 -21.341 1.00 68.31 93 ARG A N 1
ATOM 715 C CA . ARG A 1 93 ? -26.073 6.778 -21.860 1.00 68.31 93 ARG A CA 1
ATOM 716 C C . ARG A 1 93 ? -27.142 5.786 -21.397 1.00 68.31 93 ARG A C 1
ATOM 718 O O . ARG A 1 93 ? -28.319 6.110 -21.450 1.00 68.31 93 ARG A O 1
ATOM 725 N N . ASP A 1 94 ? -26.738 4.590 -20.987 1.00 71.94 94 ASP A N 1
ATOM 726 C CA . ASP A 1 94 ? -27.626 3.567 -20.427 1.00 71.94 94 ASP A CA 1
ATOM 727 C C . ASP A 1 94 ? -27.774 3.663 -18.897 1.00 71.94 94 ASP A C 1
ATOM 729 O O . ASP A 1 94 ? -28.421 2.816 -18.292 1.00 71.94 94 ASP A O 1
ATOM 733 N N . GLY A 1 95 ? -27.210 4.702 -18.272 1.00 74.75 95 GLY A N 1
ATOM 734 C CA . GLY A 1 95 ? -27.329 4.972 -16.840 1.00 74.75 95 GLY A CA 1
ATOM 735 C C . GLY A 1 95 ? -26.255 4.320 -15.965 1.00 74.75 95 GLY A C 1
ATOM 736 O O . GLY A 1 95 ? -26.197 4.631 -14.776 1.00 74.75 95 GLY A O 1
ATOM 737 N N . ARG A 1 96 ? -25.374 3.473 -16.519 1.00 72.62 96 ARG A N 1
ATOM 738 C CA . ARG A 1 96 ? -24.262 2.872 -15.762 1.00 72.62 96 ARG A CA 1
ATOM 739 C C . ARG A 1 96 ? -23.255 3.928 -15.314 1.00 72.62 96 ARG A C 1
ATOM 741 O O . ARG A 1 96 ? -22.888 4.805 -16.100 1.00 72.62 96 ARG A O 1
ATOM 748 N N . ARG A 1 97 ? -22.786 3.830 -14.067 1.00 74.81 97 ARG A N 1
ATOM 749 C CA . ARG A 1 97 ? -21.712 4.679 -13.534 1.00 74.81 97 ARG A CA 1
ATOM 750 C C . ARG A 1 97 ? -20.380 3.963 -13.666 1.00 74.81 97 ARG A C 1
ATOM 752 O O . ARG A 1 97 ? -20.253 2.822 -13.257 1.00 74.81 97 ARG A O 1
ATOM 759 N N . VAL A 1 98 ? -19.397 4.652 -14.217 1.00 74.00 98 VAL A N 1
ATOM 760 C CA . VAL A 1 98 ? -18.053 4.125 -14.448 1.00 74.00 98 VAL A CA 1
ATOM 761 C C . VAL A 1 98 ? -17.027 5.187 -14.080 1.00 74.00 98 VAL A C 1
ATOM 763 O O . VAL A 1 98 ? -17.318 6.382 -14.106 1.00 74.00 98 VAL A O 1
ATOM 766 N N . VAL A 1 99 ? -15.818 4.769 -13.738 1.00 77.94 99 VAL A N 1
ATOM 767 C CA . VAL A 1 99 ? -14.700 5.658 -13.427 1.00 77.94 99 VAL A CA 1
ATOM 768 C C . VAL A 1 99 ? -13.599 5.409 -14.447 1.00 77.94 99 VAL A C 1
ATOM 770 O O . VAL A 1 99 ? -12.999 4.339 -14.503 1.00 77.94 99 VAL A O 1
ATOM 773 N N . LEU A 1 100 ? -13.323 6.413 -15.274 1.00 77.00 100 LEU A N 1
ATOM 774 C CA . LEU A 1 100 ? -12.182 6.380 -16.179 1.00 77.00 100 LEU A CA 1
ATOM 775 C C . LEU A 1 100 ? -10.954 6.843 -15.418 1.00 77.00 100 LEU A C 1
ATOM 777 O O . LEU A 1 100 ? -10.947 7.932 -14.856 1.00 77.00 100 LEU A O 1
ATOM 781 N N . VAL A 1 101 ? -9.922 6.020 -15.406 1.00 80.31 101 VAL A N 1
ATOM 782 C CA . VAL A 1 101 ? -8.656 6.332 -14.763 1.00 80.31 101 VAL A CA 1
ATOM 783 C C . VAL A 1 101 ? -7.635 6.585 -15.853 1.00 80.31 101 VAL A C 1
ATOM 785 O O . VAL A 1 101 ? -7.258 5.684 -16.599 1.00 80.31 101 VAL A O 1
ATOM 788 N N . ASP A 1 102 ? -7.209 7.831 -15.969 1.00 77.56 102 ASP A N 1
ATOM 789 C CA . ASP A 1 102 ? -6.108 8.197 -16.841 1.00 77.56 102 ASP A CA 1
ATOM 790 C C . ASP A 1 102 ? -4.790 7.918 -16.121 1.00 77.56 102 ASP A C 1
ATOM 792 O O . ASP A 1 102 ? -4.657 8.212 -14.929 1.00 77.56 102 ASP A O 1
ATOM 796 N N . THR A 1 103 ? -3.836 7.316 -16.828 1.00 75.69 103 THR A N 1
ATOM 797 C CA . THR A 1 103 ? -2.538 6.948 -16.248 1.00 75.69 103 THR A CA 1
ATOM 798 C C . THR A 1 103 ? -1.396 7.654 -16.968 1.00 75.69 103 THR A C 1
ATOM 800 O O . THR A 1 103 ? -1.504 7.914 -18.174 1.00 75.69 103 THR A O 1
ATOM 803 N N . PRO A 1 104 ? -0.287 7.944 -16.264 1.00 74.38 104 PRO A N 1
ATOM 804 C CA . PRO A 1 104 ? 0.919 8.442 -16.904 1.00 74.38 104 PRO A CA 1
ATOM 805 C C . PRO A 1 104 ? 1.385 7.516 -18.029 1.00 74.38 104 PRO A C 1
ATOM 807 O O . PRO A 1 104 ? 1.301 6.288 -17.943 1.00 74.38 104 PRO A O 1
ATOM 810 N N . GLY A 1 105 ? 1.868 8.116 -19.114 1.00 67.19 105 GLY A N 1
ATOM 811 C CA . GLY A 1 105 ? 2.311 7.370 -20.283 1.00 67.19 105 GLY A CA 1
ATOM 812 C C . GLY A 1 105 ? 3.733 6.840 -20.128 1.00 67.19 105 GLY A C 1
ATOM 813 O O . GLY A 1 105 ? 4.634 7.590 -19.773 1.00 67.19 105 GLY A O 1
ATOM 814 N N . PHE A 1 106 ? 3.963 5.571 -20.467 1.00 69.12 106 PHE A N 1
ATOM 815 C CA . PHE A 1 106 ? 5.316 5.007 -20.522 1.00 69.12 106 PHE A CA 1
ATOM 816 C C . PHE A 1 106 ? 6.181 5.716 -21.580 1.00 69.12 106 PHE A C 1
ATOM 818 O O . PHE A 1 106 ? 5.687 6.099 -22.649 1.00 69.12 106 PHE A O 1
ATOM 825 N N . GLY A 1 107 ? 7.488 5.830 -21.326 1.00 63.81 107 GLY A N 1
ATOM 826 C CA . GLY A 1 107 ? 8.420 6.540 -22.208 1.00 63.81 107 GLY A CA 1
ATOM 827 C C . GLY A 1 107 ? 8.384 8.069 -22.087 1.00 63.81 107 GLY A C 1
ATOM 828 O O . GLY A 1 107 ? 8.701 8.760 -23.064 1.00 63.81 107 GLY A O 1
ATOM 829 N N . ASP A 1 108 ? 7.995 8.584 -20.917 1.00 63.09 108 ASP A N 1
ATOM 830 C CA . ASP A 1 108 ? 8.104 10.001 -20.564 1.00 63.09 108 ASP A CA 1
ATOM 831 C C . ASP A 1 108 ? 9.579 10.466 -20.565 1.00 63.09 108 ASP A C 1
ATOM 833 O O . ASP A 1 108 ? 10.519 9.682 -20.415 1.00 63.09 108 ASP A O 1
ATOM 837 N N . THR A 1 109 ? 9.805 11.754 -20.817 1.00 62.50 109 THR A N 1
ATOM 838 C CA . THR A 1 109 ? 11.136 12.374 -20.770 1.00 62.50 109 THR A CA 1
ATOM 839 C C . THR A 1 109 ? 11.553 12.823 -19.373 1.00 62.50 109 THR A C 1
ATOM 841 O O . THR A 1 109 ? 12.749 13.009 -19.146 1.00 62.50 109 THR A O 1
ATOM 844 N N . GLU A 1 110 ? 10.595 13.030 -18.472 1.00 68.06 110 GLU A N 1
ATOM 845 C CA . GLU A 1 110 ? 10.803 13.563 -17.125 1.00 68.06 110 GLU A CA 1
ATOM 846 C C . GLU A 1 110 ? 10.747 12.474 -16.051 1.00 68.06 110 GLU A C 1
ATOM 848 O O . GLU A 1 110 ? 11.494 12.557 -15.078 1.00 68.06 110 GLU A O 1
ATOM 853 N N . ARG A 1 111 ? 9.916 11.445 -16.251 1.00 73.12 111 ARG A N 1
ATOM 854 C CA . ARG A 1 111 ? 9.713 10.338 -15.305 1.00 73.12 111 ARG A CA 1
ATOM 855 C C . ARG A 1 111 ? 10.208 9.018 -15.864 1.00 73.12 111 ARG A C 1
ATOM 857 O O . ARG A 1 111 ? 10.121 8.774 -17.069 1.00 73.12 111 ARG A O 1
ATOM 864 N N . SER A 1 112 ? 10.704 8.149 -14.990 1.00 82.38 112 SER A N 1
ATOM 865 C CA . SER A 1 112 ? 11.113 6.818 -15.423 1.00 82.38 112 SER A CA 1
ATOM 866 C C . SER A 1 112 ? 9.937 5.856 -15.493 1.00 82.38 112 SER A C 1
ATOM 868 O O . SER A 1 112 ? 8.973 5.946 -14.731 1.00 82.38 112 SER A O 1
ATOM 870 N N . ASP A 1 113 ? 10.031 4.870 -16.387 1.00 80.75 113 ASP A N 1
ATOM 871 C CA . ASP A 1 113 ? 9.026 3.810 -16.475 1.00 80.75 113 ASP A CA 1
ATOM 872 C C . ASP A 1 113 ? 8.832 3.107 -15.125 1.00 80.75 113 ASP A C 1
ATOM 874 O O . ASP A 1 113 ? 7.731 2.680 -14.801 1.00 80.75 113 ASP A O 1
ATOM 878 N N . THR A 1 114 ? 9.889 2.990 -14.322 1.00 86.19 114 THR A N 1
ATOM 879 C CA . THR A 1 114 ? 9.824 2.342 -13.015 1.00 86.19 114 THR A CA 1
ATOM 880 C C . THR A 1 114 ? 8.971 3.129 -12.021 1.00 86.19 114 THR A C 1
ATOM 882 O O . THR A 1 114 ? 8.189 2.528 -11.282 1.00 86.19 114 THR A O 1
ATOM 885 N N . GLU A 1 115 ? 9.071 4.459 -12.022 1.00 86.19 115 GLU A N 1
ATOM 886 C CA . GLU A 1 115 ? 8.204 5.328 -11.217 1.00 86.19 115 GLU A CA 1
ATOM 887 C C . GLU A 1 115 ? 6.741 5.192 -11.646 1.00 86.19 115 GLU A C 1
ATOM 889 O O . GLU A 1 115 ? 5.863 5.034 -10.799 1.00 86.19 115 GLU A O 1
ATOM 894 N N . ILE A 1 116 ? 6.489 5.179 -12.958 1.00 84.12 116 ILE A N 1
ATOM 895 C CA . ILE A 1 116 ? 5.144 5.035 -13.529 1.00 84.12 116 ILE A CA 1
ATOM 896 C C . ILE A 1 116 ? 4.536 3.679 -13.152 1.00 84.12 116 ILE A C 1
ATOM 898 O O . ILE A 1 116 ? 3.407 3.617 -12.667 1.00 84.12 116 ILE A O 1
ATOM 902 N N . ILE A 1 117 ? 5.287 2.584 -13.315 1.00 86.38 117 ILE A N 1
ATOM 903 C CA . ILE A 1 117 ? 4.845 1.241 -12.908 1.00 86.38 117 ILE A CA 1
ATOM 904 C C . ILE A 1 117 ? 4.521 1.230 -11.418 1.00 86.38 117 ILE A C 1
ATOM 906 O O . ILE A 1 117 ? 3.491 0.683 -11.028 1.00 86.38 117 ILE A O 1
ATOM 910 N N . THR A 1 118 ? 5.373 1.831 -10.589 1.00 87.19 118 THR A N 1
ATOM 911 C CA . THR A 1 118 ? 5.184 1.878 -9.136 1.00 87.19 118 THR A CA 1
ATOM 912 C C . THR A 1 118 ? 3.887 2.588 -8.758 1.00 87.19 118 THR A C 1
ATOM 914 O O . THR A 1 118 ? 3.108 2.069 -7.957 1.00 87.19 118 THR A O 1
ATOM 917 N N . GLU A 1 119 ? 3.611 3.730 -9.384 1.00 85.62 119 GLU A N 1
ATOM 918 C CA . GLU A 1 119 ? 2.395 4.506 -9.147 1.00 85.62 119 GLU A CA 1
ATOM 919 C C . GLU A 1 119 ? 1.132 3.758 -9.592 1.00 85.62 119 GLU A C 1
ATOM 921 O O . GLU A 1 119 ? 0.194 3.612 -8.806 1.00 85.62 119 GLU A O 1
ATOM 926 N N . ILE A 1 120 ? 1.122 3.210 -10.815 1.00 86.12 120 ILE A N 1
ATOM 927 C CA . ILE A 1 120 ? -0.026 2.452 -11.340 1.00 86.12 120 ILE A CA 1
ATOM 928 C C . ILE A 1 120 ? -0.280 1.209 -10.481 1.00 86.12 120 ILE A C 1
ATOM 930 O O . ILE A 1 120 ? -1.425 0.911 -10.145 1.00 86.12 120 ILE A O 1
ATOM 934 N N . SER A 1 121 ? 0.778 0.501 -10.080 1.00 87.25 121 SER A N 1
ATOM 935 C CA . SER A 1 121 ? 0.672 -0.691 -9.231 1.00 87.25 121 SER A CA 1
ATOM 936 C C . SER A 1 121 ? 0.096 -0.355 -7.857 1.00 87.25 121 SER A C 1
ATOM 938 O O . SER A 1 121 ? -0.798 -1.055 -7.384 1.00 87.25 121 SER A O 1
ATOM 940 N N . GLY A 1 122 ? 0.560 0.736 -7.238 1.00 85.56 122 GLY A N 1
ATOM 941 C CA . GLY A 1 122 ? 0.036 1.216 -5.961 1.00 85.56 122 GLY A CA 1
ATOM 942 C C . GLY A 1 122 ? -1.436 1.620 -6.049 1.00 85.56 122 GLY A C 1
ATOM 943 O O . GLY A 1 122 ? -2.231 1.237 -5.191 1.00 85.56 122 GLY A O 1
ATOM 944 N N . TYR A 1 123 ? -1.820 2.327 -7.116 1.00 85.31 123 TYR A N 1
ATOM 945 C CA . TYR A 1 123 ? -3.210 2.713 -7.357 1.00 85.31 123 TYR A CA 1
ATOM 946 C C . TYR A 1 123 ? -4.123 1.493 -7.552 1.00 85.31 123 TYR A C 1
ATOM 948 O O . TYR A 1 123 ? -5.172 1.393 -6.915 1.00 85.31 123 TYR A O 1
ATOM 956 N N . LEU A 1 124 ? -3.712 0.533 -8.388 1.00 84.75 124 LEU A N 1
ATOM 957 C CA . LEU A 1 124 ? -4.473 -0.693 -8.651 1.00 84.75 124 LEU A CA 1
ATOM 958 C C . LEU A 1 124 ? -4.611 -1.581 -7.410 1.00 84.75 124 LEU A C 1
ATOM 960 O O . LEU A 1 124 ? -5.673 -2.174 -7.210 1.00 84.75 124 LEU A O 1
ATOM 964 N N . ALA A 1 125 ? -3.561 -1.677 -6.591 1.00 84.69 125 ALA A N 1
ATOM 965 C CA . ALA A 1 125 ? -3.593 -2.415 -5.333 1.00 84.69 125 ALA A CA 1
ATOM 966 C C . ALA A 1 125 ? -4.558 -1.761 -4.335 1.00 84.69 125 ALA A C 1
ATOM 968 O O . ALA A 1 125 ? -5.449 -2.436 -3.826 1.00 84.69 125 ALA A O 1
ATOM 969 N N . GLY A 1 126 ? -4.457 -0.442 -4.135 1.00 83.31 126 GLY A N 1
ATOM 970 C CA . GLY A 1 126 ? -5.350 0.290 -3.234 1.00 83.31 126 GLY A CA 1
ATOM 971 C C . GLY A 1 126 ? -6.819 0.241 -3.669 1.00 83.31 126 GLY A C 1
ATOM 972 O O . GLY A 1 126 ? -7.705 0.088 -2.830 1.00 83.31 126 GLY A O 1
ATOM 973 N N . ALA A 1 127 ? -7.094 0.307 -4.976 1.00 81.31 127 ALA A N 1
ATOM 974 C CA . ALA A 1 127 ? -8.445 0.128 -5.510 1.00 81.31 127 ALA A CA 1
ATOM 975 C C . ALA A 1 127 ? -8.995 -1.279 -5.213 1.00 81.31 127 ALA A C 1
ATOM 977 O O . ALA A 1 127 ? -10.142 -1.415 -4.788 1.00 81.31 127 ALA A O 1
ATOM 978 N N . TYR A 1 128 ? -8.164 -2.314 -5.373 1.00 83.38 128 TYR A N 1
ATOM 979 C CA . TYR A 1 128 ? -8.555 -3.696 -5.101 1.00 83.38 128 TYR A CA 1
ATOM 980 C C . TYR A 1 128 ? -8.800 -3.957 -3.609 1.00 83.38 128 TYR A C 1
ATOM 982 O O . TYR A 1 128 ? -9.799 -4.577 -3.252 1.00 83.38 128 TYR A O 1
ATOM 990 N N . GLU A 1 129 ? -7.942 -3.429 -2.730 1.00 81.25 129 GLU A N 1
ATOM 991 C CA . GLU A 1 129 ? -8.130 -3.472 -1.271 1.00 81.25 129 GLU A CA 1
ATOM 992 C C . GLU A 1 129 ? -9.415 -2.757 -0.827 1.00 81.25 129 GLU A C 1
ATOM 994 O O . GLU A 1 129 ? -10.055 -3.169 0.139 1.00 81.25 129 GLU A O 1
ATOM 999 N N . ALA A 1 130 ? -9.825 -1.712 -1.553 1.00 78.06 130 ALA A N 1
ATOM 1000 C CA . ALA A 1 130 ? -11.087 -1.008 -1.340 1.00 78.06 130 ALA A CA 1
ATOM 1001 C C . ALA A 1 130 ? -12.316 -1.733 -1.932 1.00 78.06 130 ALA A C 1
ATOM 1003 O O . ALA A 1 130 ? -13.426 -1.209 -1.851 1.00 78.06 130 ALA A O 1
ATOM 1004 N N . GLY A 1 131 ? -12.141 -2.918 -2.530 1.00 76.00 131 GLY A N 1
ATOM 1005 C CA . GLY A 1 131 ? -13.220 -3.708 -3.128 1.00 76.00 131 GLY A CA 1
ATOM 1006 C C . GLY A 1 131 ? -13.661 -3.240 -4.519 1.00 76.00 131 GLY A C 1
ATOM 1007 O O . GLY A 1 131 ? -14.692 -3.694 -5.017 1.00 76.00 131 GLY A O 1
ATOM 1008 N N . VAL A 1 132 ? -12.903 -2.348 -5.163 1.00 75.56 132 VAL A N 1
ATOM 1009 C CA . VAL A 1 132 ? -13.163 -1.899 -6.537 1.00 75.56 132 VAL A CA 1
ATOM 1010 C C . VAL A 1 132 ? -12.478 -2.862 -7.504 1.00 75.56 132 VAL A C 1
ATOM 1012 O O . VAL A 1 132 ? -11.252 -2.987 -7.524 1.00 75.56 132 VAL A O 1
ATOM 1015 N N . VAL A 1 133 ? -13.272 -3.537 -8.337 1.00 70.44 133 VAL A N 1
ATOM 1016 C CA . VAL A 1 133 ? -12.755 -4.471 -9.345 1.00 70.44 133 VAL A CA 1
ATOM 1017 C C . VAL A 1 133 ? -12.627 -3.763 -10.691 1.00 70.44 133 VAL A C 1
ATOM 1019 O O . VAL A 1 133 ? -13.580 -3.173 -11.205 1.00 70.44 133 VAL A O 1
ATOM 1022 N N . LEU A 1 134 ? -11.433 -3.835 -11.281 1.00 76.62 134 LEU A N 1
ATOM 1023 C CA . LEU A 1 134 ? -11.187 -3.311 -12.618 1.00 76.62 134 LEU A CA 1
ATOM 1024 C C . LEU A 1 134 ? -12.010 -4.092 -13.642 1.00 76.62 134 LEU A C 1
ATOM 1026 O O . LEU A 1 134 ? -11.998 -5.319 -13.654 1.00 76.62 134 LEU A O 1
ATOM 1030 N N . THR A 1 135 ? -12.724 -3.367 -14.502 1.00 75.25 135 THR A N 1
ATOM 1031 C CA . THR A 1 135 ? -13.587 -3.990 -15.514 1.00 75.25 135 THR A CA 1
ATOM 1032 C C . THR A 1 135 ? -12.905 -4.076 -16.868 1.00 75.25 135 THR A C 1
ATOM 1034 O O . THR A 1 135 ? -13.129 -5.030 -17.607 1.00 75.25 135 THR A O 1
ATOM 1037 N N . GLY A 1 136 ? -11.992 -3.152 -17.168 1.00 78.62 136 GLY A N 1
ATOM 1038 C CA . GLY A 1 136 ? -11.085 -3.344 -18.286 1.00 78.62 136 GLY A CA 1
ATOM 1039 C C . GLY A 1 136 ? -9.981 -2.307 -18.401 1.00 78.62 136 GLY A C 1
ATOM 1040 O O . GLY A 1 136 ? -9.954 -1.286 -17.716 1.00 78.62 136 GLY A O 1
ATOM 1041 N N . VAL A 1 137 ? -9.052 -2.591 -19.303 1.00 84.00 137 VAL A N 1
ATOM 1042 C CA . VAL A 1 137 ? -7.907 -1.750 -19.648 1.00 84.00 137 VAL A CA 1
ATOM 1043 C C . VAL A 1 137 ? -8.063 -1.310 -21.093 1.00 84.00 137 VAL A C 1
ATOM 1045 O O . VAL A 1 137 ? -8.277 -2.136 -21.979 1.00 84.00 137 VAL A O 1
ATOM 1048 N N . VAL A 1 138 ? -7.912 -0.017 -21.359 1.00 80.56 138 VAL A N 1
ATOM 1049 C CA . VAL A 1 138 ? -7.849 0.519 -22.718 1.00 80.56 138 VAL A CA 1
ATOM 1050 C C . VAL A 1 138 ? -6.417 0.950 -22.995 1.00 80.56 138 VAL A C 1
ATOM 1052 O O . VAL A 1 138 ? -5.928 1.947 -22.466 1.00 80.56 138 VAL A O 1
ATOM 1055 N N . TYR A 1 139 ? -5.729 0.201 -23.849 1.00 79.38 139 TYR A N 1
ATOM 1056 C CA . TYR A 1 139 ? -4.390 0.568 -24.292 1.00 79.38 139 TYR A CA 1
ATOM 1057 C C . TYR A 1 139 ? -4.489 1.381 -25.583 1.00 79.38 139 TYR A C 1
ATOM 1059 O O . TYR A 1 139 ? -4.943 0.872 -26.615 1.00 79.38 139 TYR A O 1
ATOM 1067 N N . LEU A 1 140 ? -4.092 2.656 -25.523 1.00 74.12 140 LEU A N 1
ATOM 1068 C CA . LEU A 1 140 ? -4.166 3.570 -26.658 1.00 74.12 140 LEU A CA 1
ATOM 1069 C C . LEU A 1 140 ? -2.825 3.605 -27.387 1.00 74.12 140 LEU A C 1
ATOM 1071 O O . LEU A 1 140 ? -1.839 4.171 -26.913 1.00 74.12 140 LEU A O 1
ATOM 1075 N N . HIS A 1 141 ? -2.806 3.042 -28.593 1.00 70.94 141 HIS A N 1
ATOM 1076 C CA . HIS A 1 141 ? -1.653 3.154 -29.478 1.00 70.94 141 HIS A CA 1
ATOM 1077 C C . HIS A 1 141 ? -1.887 4.250 -30.519 1.00 70.94 141 HIS A C 1
ATOM 1079 O O . HIS A 1 141 ? -2.922 4.287 -31.190 1.00 70.94 141 HIS A O 1
ATOM 1085 N N . LEU A 1 142 ? -0.915 5.149 -30.677 1.00 61.41 142 LEU A N 1
ATOM 1086 C CA . LEU A 1 142 ? -0.962 6.177 -31.713 1.00 61.41 142 LEU A CA 1
ATOM 1087 C C . LEU A 1 142 ? -0.894 5.520 -33.101 1.00 61.41 142 LEU A C 1
ATOM 1089 O O . LEU A 1 142 ? 0.054 4.797 -33.398 1.00 61.41 142 LEU A O 1
ATOM 1093 N N . ILE A 1 143 ? -1.865 5.813 -33.973 1.00 59.88 143 ILE A N 1
ATOM 1094 C CA . ILE A 1 143 ? -1.728 5.549 -35.412 1.00 59.88 143 ILE A CA 1
ATOM 1095 C C . ILE A 1 143 ? -0.957 6.728 -36.014 1.00 59.88 143 ILE A C 1
ATOM 1097 O O . ILE A 1 143 ? -1.558 7.695 -36.482 1.00 59.88 143 ILE A O 1
ATOM 1101 N N . ASP A 1 144 ? 0.372 6.700 -35.953 1.00 59.50 144 ASP A N 1
ATOM 1102 C CA . ASP A 1 144 ? 1.202 7.665 -36.678 1.00 59.50 144 ASP A CA 1
ATOM 1103 C C . ASP A 1 144 ? 1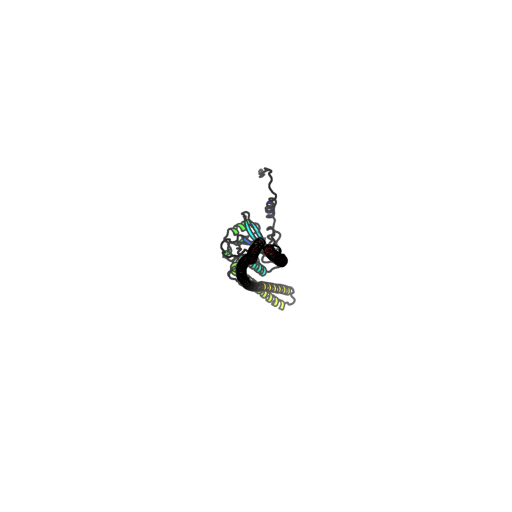.623 7.121 -38.062 1.00 59.50 144 ASP A C 1
ATOM 1105 O O . ASP A 1 144 ? 1.342 5.979 -38.432 1.00 59.50 144 ASP A O 1
ATOM 1109 N N . GLN A 1 145 ? 2.280 7.957 -38.879 1.00 45.59 145 GLN A N 1
ATOM 1110 C CA . GLN A 1 145 ? 2.738 7.574 -40.225 1.00 45.59 145 GLN A CA 1
ATOM 1111 C C . GLN A 1 145 ? 3.859 6.510 -40.229 1.00 45.59 145 GLN A C 1
ATOM 1113 O O . GLN A 1 145 ? 4.341 6.133 -41.300 1.00 45.59 145 GLN A O 1
ATOM 1118 N N . ARG A 1 146 ? 4.307 6.010 -39.068 1.00 54.12 146 ARG A N 1
ATOM 1119 C CA . ARG A 1 146 ? 5.288 4.926 -38.966 1.00 54.12 146 ARG A CA 1
ATOM 1120 C C . ARG A 1 146 ? 4.533 3.619 -38.744 1.00 54.12 146 ARG A C 1
ATOM 1122 O O . ARG A 1 146 ? 4.165 3.266 -37.635 1.00 54.12 146 ARG A O 1
ATOM 1129 N N . SER A 1 147 ? 4.365 2.835 -39.806 1.00 55.59 147 SER A N 1
ATOM 1130 C CA . SER A 1 147 ? 3.625 1.558 -39.797 1.00 55.59 147 SER A CA 1
ATOM 1131 C C . SER A 1 147 ? 4.279 0.416 -38.989 1.00 55.59 147 SER A C 1
ATOM 1133 O O . SER A 1 147 ? 4.050 -0.755 -39.288 1.00 55.59 147 SER A O 1
ATOM 1135 N N . ARG A 1 148 ? 5.155 0.707 -38.019 1.00 64.75 148 ARG A N 1
ATOM 1136 C CA . ARG A 1 148 ? 5.862 -0.297 -37.215 1.00 64.75 148 ARG A CA 1
ATOM 1137 C C . ARG A 1 148 ? 5.936 0.139 -35.759 1.00 64.75 148 ARG A C 1
ATOM 1139 O O . ARG A 1 148 ? 6.454 1.213 -35.464 1.00 64.75 148 ARG A O 1
ATOM 1146 N N . MET A 1 149 ? 5.515 -0.751 -34.860 1.00 68.06 149 MET A N 1
ATOM 1147 C CA . MET A 1 149 ? 5.775 -0.599 -33.431 1.00 68.06 149 MET A CA 1
ATOM 1148 C C . MET A 1 149 ? 7.286 -0.513 -33.189 1.00 68.06 149 MET A C 1
ATOM 1150 O O . MET A 1 149 ? 8.058 -1.335 -33.691 1.00 68.06 149 MET A O 1
ATOM 1154 N N . SER A 1 150 ? 7.715 0.493 -32.428 1.00 72.69 150 SER A N 1
ATOM 1155 C CA . SER A 1 150 ? 9.107 0.610 -31.993 1.00 72.69 150 SER A CA 1
ATOM 1156 C C . SER A 1 150 ? 9.444 -0.464 -30.948 1.00 72.69 150 SER A C 1
ATOM 1158 O O . SER A 1 150 ? 8.554 -1.042 -30.326 1.00 72.69 150 SER A O 1
ATOM 1160 N N . GLY A 1 151 ? 10.738 -0.720 -30.722 1.00 73.81 151 GLY A N 1
ATOM 1161 C CA . GLY A 1 151 ? 11.172 -1.625 -29.649 1.00 73.81 151 GLY A CA 1
ATOM 1162 C C . GLY A 1 151 ? 10.657 -1.187 -28.272 1.00 73.81 151 GLY A C 1
ATOM 1163 O O . GLY A 1 151 ? 10.128 -2.009 -27.539 1.00 73.81 151 GLY A O 1
ATOM 1164 N N . ALA A 1 152 ? 10.703 0.117 -27.981 1.00 71.94 152 ALA A N 1
ATOM 1165 C CA . ALA A 1 152 ? 10.178 0.685 -26.737 1.00 71.94 152 ALA A CA 1
ATOM 1166 C C . ALA A 1 152 ? 8.652 0.520 -26.608 1.00 71.94 152 ALA A C 1
ATOM 1168 O O . ALA A 1 152 ? 8.164 0.130 -25.557 1.00 71.94 152 ALA A O 1
ATOM 1169 N N . ALA A 1 153 ? 7.896 0.733 -27.693 1.00 72.81 153 ALA A N 1
ATOM 1170 C CA . ALA A 1 153 ? 6.448 0.505 -27.708 1.00 72.81 153 ALA A CA 1
ATOM 1171 C C . ALA A 1 153 ? 6.086 -0.947 -27.368 1.00 72.81 153 ALA A C 1
ATOM 1173 O O . ALA A 1 153 ? 5.119 -1.206 -26.660 1.00 72.81 153 ALA A O 1
ATOM 1174 N N . ARG A 1 154 ? 6.869 -1.894 -27.894 1.00 79.19 154 ARG A N 1
ATOM 1175 C CA . ARG A 1 154 ? 6.691 -3.316 -27.615 1.00 79.19 154 ARG A CA 1
ATOM 1176 C C . ARG A 1 154 ? 7.033 -3.654 -26.168 1.00 79.19 154 ARG A C 1
ATOM 1178 O O . ARG A 1 154 ? 6.256 -4.347 -25.532 1.00 79.19 154 ARG A O 1
ATOM 1185 N N . GLU A 1 155 ? 8.138 -3.131 -25.645 1.00 77.56 155 GLU A N 1
ATOM 1186 C CA . GLU A 1 155 ? 8.515 -3.327 -24.240 1.00 77.56 155 GLU A CA 1
ATOM 1187 C C . GLU A 1 155 ? 7.457 -2.757 -23.277 1.00 77.56 155 GLU A C 1
ATOM 1189 O O . GLU A 1 155 ? 7.166 -3.375 -22.259 1.00 77.56 155 GLU A O 1
ATOM 1194 N N . ASN A 1 156 ? 6.829 -1.626 -23.608 1.00 76.94 156 ASN A N 1
ATOM 1195 C CA . ASN A 1 156 ? 5.740 -1.054 -22.807 1.00 76.94 156 ASN A CA 1
ATOM 1196 C C . ASN A 1 156 ? 4.478 -1.924 -22.842 1.00 76.94 156 ASN A C 1
ATOM 1198 O O . ASN A 1 156 ? 3.832 -2.122 -21.814 1.00 76.94 156 ASN A O 1
ATOM 1202 N N . LEU A 1 157 ? 4.142 -2.473 -24.013 1.00 80.06 157 LEU A N 1
ATOM 1203 C CA . LEU A 1 157 ? 3.049 -3.432 -24.141 1.00 80.06 157 LEU A CA 1
ATOM 1204 C C . LEU A 1 157 ? 3.340 -4.711 -23.343 1.00 80.06 157 LEU A C 1
ATOM 1206 O O . LEU A 1 157 ? 2.462 -5.175 -22.626 1.00 80.06 157 LEU A O 1
ATOM 1210 N N . ASP A 1 158 ? 4.560 -5.247 -23.409 1.00 83.75 158 ASP A N 1
ATOM 1211 C CA . ASP A 1 158 ? 4.961 -6.430 -22.638 1.00 83.75 158 ASP A CA 1
ATOM 1212 C C . ASP A 1 158 ? 4.806 -6.182 -21.122 1.00 83.75 158 ASP A C 1
ATOM 1214 O O . ASP A 1 158 ? 4.291 -7.042 -20.408 1.00 83.75 158 ASP A O 1
ATOM 1218 N N . THR A 1 159 ? 5.166 -4.985 -20.639 1.00 83.06 159 THR A N 1
ATOM 1219 C CA . THR A 1 159 ? 4.938 -4.563 -19.245 1.00 83.06 159 THR A CA 1
ATOM 1220 C C . THR A 1 159 ? 3.449 -4.539 -18.894 1.00 83.06 159 THR A C 1
ATOM 1222 O O . THR A 1 159 ? 3.055 -5.112 -17.880 1.00 83.06 159 THR A O 1
ATOM 1225 N N . LEU A 1 160 ? 2.600 -3.935 -19.734 1.00 83.56 160 LEU A N 1
ATOM 1226 C CA . LEU A 1 160 ? 1.150 -3.900 -19.510 1.00 83.56 160 LEU A CA 1
ATOM 1227 C C . LEU A 1 160 ? 0.549 -5.312 -19.466 1.00 83.56 160 LEU A C 1
ATOM 1229 O O . LEU A 1 160 ? -0.254 -5.626 -18.587 1.00 83.56 160 LEU A O 1
ATOM 1233 N N . LEU A 1 161 ? 0.943 -6.174 -20.403 1.00 86.31 161 LEU A N 1
ATOM 1234 C CA . LEU A 1 161 ? 0.468 -7.555 -20.468 1.00 86.31 161 LEU A CA 1
ATOM 1235 C C . LEU A 1 161 ? 0.907 -8.349 -19.233 1.00 86.31 161 LEU A C 1
ATOM 1237 O O . LEU A 1 161 ? 0.111 -9.115 -18.694 1.00 86.31 161 LEU A O 1
ATOM 1241 N N . ALA A 1 162 ? 2.129 -8.124 -18.739 1.00 87.25 162 ALA A N 1
ATOM 1242 C CA . ALA A 1 162 ? 2.598 -8.703 -17.484 1.00 87.25 162 ALA A CA 1
ATOM 1243 C C . ALA A 1 162 ? 1.769 -8.230 -16.273 1.00 87.25 162 ALA A C 1
ATOM 1245 O O . ALA A 1 162 ? 1.556 -9.016 -15.352 1.00 87.25 162 ALA A O 1
ATOM 1246 N N . MET A 1 163 ? 1.276 -6.981 -16.274 1.00 87.06 163 MET A N 1
ATOM 1247 C CA . MET A 1 163 ? 0.401 -6.460 -15.209 1.00 87.06 163 MET A CA 1
ATOM 1248 C C . MET A 1 163 ? -0.978 -7.106 -15.251 1.00 87.06 163 MET A C 1
ATOM 1250 O O . MET A 1 163 ? -1.541 -7.425 -14.203 1.00 87.06 163 MET A O 1
ATOM 1254 N N . CYS A 1 164 ? -1.519 -7.292 -16.456 1.00 87.00 164 CYS A N 1
ATOM 1255 C CA . CYS A 1 164 ? -2.848 -7.856 -16.636 1.00 87.00 164 CYS A CA 1
ATOM 1256 C C . CYS A 1 164 ? -2.874 -9.358 -16.332 1.00 87.00 164 CYS A C 1
ATOM 1258 O O . CYS A 1 164 ? -3.779 -9.827 -15.646 1.00 87.00 164 CYS A O 1
ATOM 1260 N N . GLY A 1 165 ? -1.865 -10.099 -16.794 1.00 86.00 165 GLY A N 1
ATOM 1261 C CA . GLY A 1 165 ? -1.874 -11.561 -16.818 1.00 86.00 165 GLY A CA 1
ATOM 1262 C C . GLY A 1 165 ? -2.707 -12.119 -17.970 1.00 86.00 165 GLY A C 1
ATOM 1263 O O . GLY A 1 165 ? -3.506 -11.409 -18.574 1.00 86.00 165 GLY A O 1
ATOM 1264 N N . GLY A 1 166 ? -2.504 -13.402 -18.286 1.00 84.94 166 GLY A N 1
ATOM 1265 C CA . GLY A 1 166 ? -3.125 -14.053 -19.447 1.00 84.94 166 GLY A CA 1
ATOM 1266 C C . GLY A 1 166 ? -4.653 -14.094 -19.388 1.00 84.94 166 GLY A C 1
ATOM 1267 O O . GLY A 1 166 ? -5.306 -13.821 -20.393 1.00 84.94 166 GLY A O 1
ATOM 1268 N N . ASP A 1 167 ? -5.211 -14.371 -18.210 1.00 81.12 167 ASP A N 1
ATOM 1269 C CA . ASP A 1 167 ? -6.657 -14.541 -18.032 1.00 81.12 167 ASP A CA 1
ATOM 1270 C C . ASP A 1 167 ? -7.421 -13.215 -18.166 1.00 81.12 167 ASP A C 1
ATOM 1272 O O . ASP A 1 167 ? -8.513 -13.188 -18.721 1.00 81.12 167 ASP A O 1
ATOM 1276 N N . ALA A 1 168 ? -6.830 -12.092 -17.740 1.00 81.19 168 ALA A N 1
ATOM 1277 C CA . ALA A 1 168 ? -7.467 -10.775 -17.814 1.00 81.19 168 ALA A CA 1
ATOM 1278 C C . ALA A 1 168 ? -7.348 -10.109 -19.199 1.00 81.19 168 ALA A C 1
ATOM 1280 O O . ALA A 1 168 ? -7.843 -8.997 -19.390 1.00 81.19 168 ALA A O 1
ATOM 1281 N N . LEU A 1 169 ? -6.709 -10.755 -20.186 1.00 83.31 169 LEU A N 1
ATOM 1282 C CA . LEU A 1 169 ? -6.563 -10.192 -21.536 1.00 83.31 169 LEU A CA 1
ATOM 1283 C C . LEU A 1 169 ? -7.894 -10.049 -22.279 1.00 83.31 169 LEU A C 1
ATOM 1285 O O . LEU A 1 169 ? -7.999 -9.185 -23.148 1.00 83.31 169 LEU A O 1
ATOM 1289 N N . SER A 1 170 ? -8.922 -10.826 -21.920 1.00 82.31 170 SER A N 1
ATOM 1290 C CA . SER A 1 170 ? -10.293 -10.617 -22.414 1.00 82.31 170 SER A CA 1
ATOM 1291 C C . SER A 1 170 ? -10.839 -9.230 -22.070 1.00 82.31 170 SER A C 1
ATOM 1293 O O . SER A 1 170 ? -11.712 -8.718 -22.765 1.00 82.31 170 SER A O 1
ATOM 1295 N N . ASN A 1 171 ? -10.284 -8.599 -21.035 1.00 84.00 171 ASN A N 1
ATOM 1296 C CA . ASN A 1 171 ? -10.680 -7.293 -20.529 1.00 84.00 171 ASN A CA 1
ATOM 1297 C C . ASN A 1 171 ? -9.688 -6.197 -20.957 1.00 84.00 171 ASN A C 1
ATOM 1299 O O . ASN A 1 171 ? -9.704 -5.096 -20.408 1.00 84.00 171 ASN A O 1
ATOM 1303 N N . VAL A 1 172 ? -8.823 -6.470 -21.941 1.00 84.31 172 VAL A N 1
ATOM 1304 C CA . VAL A 1 172 ? -7.899 -5.489 -22.519 1.00 84.31 172 VAL A CA 1
ATOM 1305 C C . VAL A 1 172 ? -8.345 -5.143 -23.937 1.00 84.31 172 VAL A C 1
ATOM 1307 O O . VAL A 1 172 ? -8.354 -5.983 -24.834 1.00 84.31 172 VAL A O 1
ATOM 1310 N N . ALA A 1 173 ? -8.668 -3.873 -24.168 1.00 82.75 173 ALA A N 1
ATOM 1311 C CA . ALA A 1 173 ? -8.979 -3.350 -25.489 1.00 82.75 173 ALA A CA 1
ATOM 1312 C C . ALA A 1 173 ? -7.793 -2.551 -26.041 1.00 82.75 173 ALA A C 1
ATOM 1314 O O . ALA A 1 173 ? -7.435 -1.494 -25.517 1.00 82.75 173 ALA A O 1
ATOM 1315 N N . LEU A 1 174 ? -7.216 -3.027 -27.146 1.00 77.81 174 LEU A N 1
ATOM 1316 C CA . LEU A 1 174 ? -6.323 -2.217 -27.969 1.00 77.81 174 LEU A CA 1
ATOM 1317 C C . LEU A 1 174 ? -7.173 -1.250 -28.791 1.00 77.81 174 LEU A C 1
ATOM 1319 O O . LEU A 1 174 ? -7.990 -1.668 -29.614 1.00 77.81 174 LEU A O 1
ATOM 1323 N N . ALA A 1 175 ? -6.970 0.041 -28.575 1.00 72.94 175 ALA A N 1
ATOM 1324 C CA . ALA A 1 175 ? -7.814 1.067 -29.148 1.00 72.94 175 ALA A CA 1
ATOM 1325 C C . ALA A 1 175 ? -7.010 2.168 -29.827 1.00 72.94 175 ALA A C 1
ATOM 1327 O O . ALA A 1 175 ? -5.891 2.511 -29.446 1.00 72.94 175 ALA A O 1
ATOM 1328 N N . THR A 1 176 ? -7.636 2.757 -30.837 1.00 66.44 176 THR A N 1
ATOM 1329 C CA . THR A 1 176 ? -7.196 4.003 -31.454 1.00 66.44 176 THR A CA 1
ATOM 1330 C C . THR A 1 176 ? -8.115 5.121 -30.974 1.00 66.44 176 THR A C 1
ATOM 1332 O O . THR A 1 176 ? -9.232 4.863 -30.513 1.00 66.44 176 THR A O 1
ATOM 1335 N N . THR A 1 177 ? -7.685 6.376 -31.087 1.00 58.88 177 THR A N 1
ATOM 1336 C CA . THR A 1 177 ? -8.526 7.520 -30.707 1.00 58.88 177 THR A CA 1
ATOM 1337 C C . THR A 1 177 ? -9.856 7.518 -31.494 1.00 58.88 177 THR A C 1
ATOM 1339 O O . THR A 1 177 ? -9.920 6.991 -32.605 1.00 58.88 177 THR A O 1
ATOM 1342 N N . MET A 1 178 ? -10.917 8.098 -30.906 1.00 53.91 178 MET A N 1
ATOM 1343 C CA . MET A 1 178 ? -12.288 8.272 -31.455 1.00 53.91 178 MET A CA 1
ATOM 1344 C C . MET A 1 178 ? -13.323 7.135 -31.272 1.00 53.91 178 MET A C 1
ATOM 1346 O O . MET A 1 178 ? -14.456 7.294 -31.721 1.00 53.91 178 MET A O 1
ATOM 1350 N N . TRP A 1 179 ? -13.019 6.033 -30.574 1.00 66.38 179 TRP A N 1
ATOM 1351 C CA . TRP A 1 179 ? -13.948 4.882 -30.438 1.00 66.38 179 TRP A CA 1
ATOM 1352 C C . TRP A 1 179 ? -14.446 4.601 -29.008 1.00 66.38 179 TRP A C 1
ATOM 1354 O O . TRP A 1 179 ? -14.977 3.521 -28.735 1.00 66.38 179 TRP A O 1
ATOM 1364 N N . THR A 1 180 ? -14.291 5.567 -28.098 1.00 63.41 180 THR A N 1
ATOM 1365 C CA . THR A 1 180 ? -14.394 5.383 -26.641 1.00 63.41 180 THR A CA 1
ATOM 1366 C C . THR A 1 180 ? -15.692 4.709 -26.189 1.00 63.41 180 THR A C 1
ATOM 1368 O O . THR A 1 180 ? -15.633 3.694 -25.508 1.00 63.41 180 THR A O 1
ATOM 1371 N N . GLU A 1 181 ? -16.871 5.187 -26.607 1.00 65.75 181 GLU A N 1
ATOM 1372 C CA . GLU A 1 181 ? -18.153 4.636 -26.123 1.00 65.75 181 GLU A CA 1
ATOM 1373 C C . GLU A 1 181 ? -18.325 3.145 -26.458 1.00 65.75 181 GLU A C 1
ATOM 1375 O O . GLU A 1 181 ? -18.826 2.372 -25.643 1.00 65.75 181 GLU A O 1
ATOM 1380 N N . ARG A 1 182 ? -17.884 2.719 -27.647 1.00 69.75 182 ARG A N 1
ATOM 1381 C CA . ARG A 1 182 ? -18.051 1.331 -28.092 1.00 69.75 182 ARG A CA 1
ATOM 1382 C C . ARG A 1 182 ? -17.086 0.384 -27.379 1.00 69.75 182 ARG A C 1
ATOM 1384 O O . ARG A 1 182 ? -17.471 -0.734 -27.060 1.00 69.75 182 ARG A O 1
ATOM 1391 N N . ILE A 1 183 ? -15.868 0.850 -27.103 1.00 72.38 183 ILE A N 1
ATOM 1392 C CA . ILE A 1 183 ? -14.865 0.104 -26.332 1.00 72.38 183 ILE A CA 1
ATOM 1393 C C . ILE A 1 183 ? -15.316 -0.061 -24.880 1.00 72.38 183 ILE A C 1
ATOM 1395 O O . ILE A 1 183 ? -15.234 -1.159 -24.341 1.00 72.38 183 ILE A O 1
ATOM 1399 N N . LEU A 1 184 ? -15.841 1.004 -24.266 1.00 71.88 184 LEU A N 1
ATOM 1400 C CA . LEU A 1 184 ? -16.338 0.938 -22.892 1.00 71.88 184 LEU A CA 1
ATOM 1401 C C . LEU A 1 184 ? -17.489 -0.060 -22.764 1.00 71.88 184 LEU A C 1
ATOM 1403 O O . LEU A 1 184 ? -17.461 -0.892 -21.868 1.00 71.88 184 LEU A O 1
ATOM 1407 N N . ARG A 1 185 ? -18.462 -0.041 -23.684 1.00 73.88 185 ARG A N 1
ATOM 1408 C CA . ARG A 1 185 ? -19.557 -1.028 -23.686 1.00 73.88 185 ARG A CA 1
ATOM 1409 C C . ARG A 1 185 ? -19.039 -2.458 -23.792 1.00 73.88 185 ARG A C 1
ATOM 1411 O O . ARG A 1 185 ? -19.456 -3.289 -23.000 1.00 73.88 185 ARG A O 1
ATOM 1418 N N . PHE A 1 186 ? -18.105 -2.701 -24.714 1.00 80.00 186 PHE A N 1
ATOM 1419 C CA . PHE A 1 186 ? -17.468 -4.006 -24.871 1.00 80.00 186 PHE A CA 1
ATOM 1420 C C . PHE A 1 186 ? -16.834 -4.475 -23.557 1.00 80.00 186 PHE A C 1
ATOM 1422 O O . PHE A 1 186 ? -17.145 -5.564 -23.093 1.00 80.00 186 PHE A O 1
ATOM 1429 N N . LEU A 1 187 ? -16.011 -3.643 -22.914 1.00 80.56 187 LEU A N 1
ATOM 1430 C CA . LEU A 1 187 ? -15.336 -4.012 -21.665 1.00 80.56 187 LEU A CA 1
ATOM 1431 C C . LEU A 1 187 ? -16.316 -4.244 -20.506 1.00 80.56 187 LEU A C 1
ATOM 1433 O O . LEU A 1 187 ? -16.133 -5.176 -19.735 1.00 80.56 187 LEU A O 1
ATOM 1437 N N . LEU A 1 188 ? -17.380 -3.444 -20.409 1.00 79.31 188 LEU A N 1
ATOM 1438 C CA . LEU A 1 188 ? -18.386 -3.552 -19.343 1.00 79.31 188 LEU A CA 1
ATOM 1439 C C . LEU A 1 188 ? -19.328 -4.755 -19.488 1.00 79.31 188 LEU A C 1
ATOM 1441 O O . LEU A 1 188 ? -20.109 -5.020 -18.581 1.00 79.31 188 LEU A O 1
ATOM 1445 N N . GLU A 1 189 ? -19.314 -5.440 -20.630 1.00 81.62 189 GLU A N 1
ATOM 1446 C CA . GLU A 1 189 ? -20.077 -6.674 -20.853 1.00 81.62 189 GLU A CA 1
ATOM 1447 C C . GLU A 1 189 ? -19.283 -7.935 -20.473 1.00 81.62 189 GLU A C 1
ATOM 1449 O O . GLU A 1 189 ? -19.862 -9.019 -20.411 1.00 81.62 189 GLU A O 1
ATOM 1454 N N . HIS A 1 190 ? -17.976 -7.814 -20.208 1.00 79.88 190 HIS A N 1
ATOM 1455 C CA . HIS A 1 190 ? -17.129 -8.942 -19.819 1.00 79.88 190 HIS A CA 1
ATOM 1456 C C . HIS A 1 190 ? -17.207 -9.218 -18.316 1.00 79.88 190 HIS A C 1
ATOM 1458 O O . HIS A 1 190 ? -17.447 -8.324 -17.503 1.00 79.88 190 HIS A O 1
ATOM 1464 N N . GLU A 1 191 ? -16.956 -10.475 -17.944 1.00 82.00 191 GLU A N 1
ATOM 1465 C CA . GLU A 1 191 ? -16.756 -10.846 -16.546 1.00 82.00 191 GLU A CA 1
ATOM 1466 C C . GLU A 1 191 ? -15.583 -10.053 -15.956 1.00 82.00 191 GLU A C 1
ATOM 1468 O O . GLU A 1 191 ? -14.559 -9.839 -16.609 1.00 82.00 191 GLU A O 1
ATOM 1473 N N . LYS A 1 192 ? -15.741 -9.582 -14.718 1.00 82.31 192 LYS A N 1
ATOM 1474 C CA . LYS A 1 192 ? -14.729 -8.773 -14.036 1.00 82.31 192 LYS A CA 1
ATOM 1475 C C . LYS A 1 192 ? -13.612 -9.681 -13.527 1.00 82.31 192 LYS A C 1
ATOM 1477 O O . LYS A 1 192 ? -13.791 -10.397 -12.544 1.00 82.31 192 LYS A O 1
ATOM 1482 N N . ILE A 1 193 ? -12.450 -9.623 -14.172 1.00 82.38 193 ILE A N 1
ATOM 1483 C CA . ILE A 1 193 ? -11.275 -10.417 -13.805 1.00 82.38 193 ILE A CA 1
ATOM 1484 C C . ILE A 1 193 ? -10.254 -9.494 -13.128 1.00 82.38 193 ILE A C 1
ATOM 1486 O O . ILE A 1 193 ? -9.784 -8.547 -13.764 1.00 82.38 193 ILE A O 1
ATOM 1490 N N . PRO A 1 194 ? -9.883 -9.734 -11.853 1.00 84.81 194 PRO A N 1
ATOM 1491 C CA . PRO A 1 194 ? -8.820 -8.969 -11.216 1.00 84.81 194 PRO A CA 1
ATOM 1492 C C . PRO A 1 194 ? -7.503 -9.164 -11.964 1.00 84.81 194 PRO A C 1
ATOM 1494 O O . PRO A 1 194 ? -7.159 -10.288 -12.336 1.00 84.81 194 PRO A O 1
ATOM 1497 N N . LEU A 1 195 ? -6.745 -8.083 -12.132 1.00 87.88 195 LEU A N 1
ATOM 1498 C CA . LEU A 1 195 ? -5.461 -8.151 -12.817 1.00 87.88 195 LEU A CA 1
ATOM 1499 C C . LEU A 1 195 ? -4.461 -8.997 -12.029 1.00 87.88 195 LEU A C 1
ATOM 1501 O O . LEU A 1 195 ? -4.477 -9.022 -10.796 1.00 87.88 195 LEU A O 1
ATOM 1505 N N . TRP A 1 196 ? -3.525 -9.623 -12.738 1.00 90.50 196 TRP A N 1
ATOM 1506 C CA . TRP A 1 196 ? -2.473 -10.430 -12.124 1.00 90.50 196 TRP A CA 1
ATOM 1507 C C . TRP A 1 196 ? -1.669 -9.659 -11.079 1.00 90.50 196 TRP A C 1
ATOM 1509 O O . TRP A 1 196 ? -1.456 -10.156 -9.977 1.00 90.50 196 TRP A O 1
ATOM 1519 N N . ILE A 1 197 ? -1.331 -8.399 -11.356 1.00 88.94 197 ILE A N 1
ATOM 1520 C CA . ILE A 1 197 ? -0.609 -7.571 -10.388 1.00 88.94 197 ILE A CA 1
ATOM 1521 C C . ILE A 1 197 ? -1.394 -7.332 -9.086 1.00 88.94 197 ILE A C 1
ATOM 1523 O O . ILE A 1 197 ? -0.799 -7.236 -8.015 1.00 88.94 197 ILE A O 1
ATOM 1527 N N . GLN A 1 198 ? -2.730 -7.281 -9.145 1.00 88.38 198 GLN A N 1
ATOM 1528 C CA . GLN A 1 198 ? -3.574 -7.156 -7.953 1.00 88.38 198 GLN A CA 1
ATOM 1529 C C . GLN A 1 198 ? -3.567 -8.459 -7.142 1.00 88.38 198 GLN A C 1
ATOM 1531 O O . GLN A 1 198 ? -3.522 -8.414 -5.914 1.00 88.38 198 GLN A O 1
ATOM 1536 N N . GLN A 1 199 ? -3.543 -9.618 -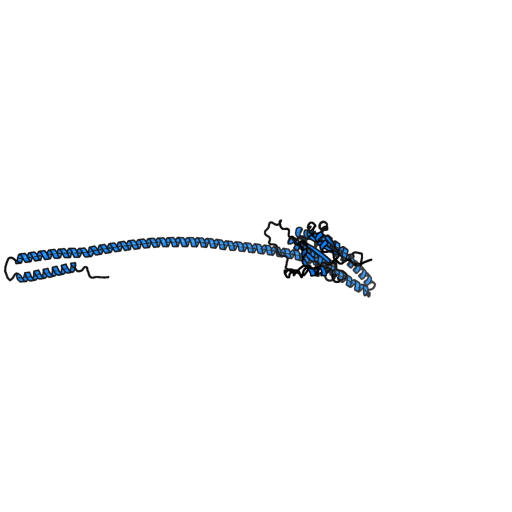7.813 1.00 89.50 199 GLN A N 1
ATOM 1537 C CA . GLN A 1 199 ? -3.379 -10.919 -7.154 1.00 89.50 199 GLN A CA 1
ATOM 1538 C C . GLN A 1 199 ? -2.018 -10.994 -6.446 1.00 89.50 199 GLN A C 1
ATOM 1540 O O . GLN A 1 199 ? -1.966 -11.280 -5.251 1.00 89.50 199 GLN A O 1
ATOM 1545 N N . GLU A 1 200 ? -0.933 -10.660 -7.153 1.00 92.88 200 GLU A N 1
ATOM 1546 C CA . GLU A 1 200 ? 0.430 -10.724 -6.617 1.00 92.88 200 GLU A CA 1
ATOM 1547 C C . GLU A 1 200 ? 0.635 -9.765 -5.431 1.00 92.88 200 GLU A C 1
ATOM 1549 O O . GLU A 1 200 ? 1.179 -10.166 -4.404 1.00 92.88 200 GLU A O 1
ATOM 1554 N N . ILE A 1 201 ? 0.200 -8.503 -5.540 1.00 90.00 201 ILE A N 1
ATOM 1555 C CA . ILE A 1 201 ? 0.457 -7.492 -4.501 1.00 90.00 201 ILE A CA 1
ATOM 1556 C C . ILE A 1 201 ? -0.476 -7.644 -3.299 1.00 90.00 201 ILE A C 1
ATOM 1558 O O . ILE A 1 201 ? -0.010 -7.497 -2.167 1.00 90.00 201 ILE A O 1
ATOM 1562 N N . VAL A 1 202 ? -1.770 -7.894 -3.531 1.00 88.88 202 VAL A N 1
ATOM 1563 C CA . VAL A 1 202 ? -2.789 -7.847 -2.469 1.00 88.88 202 VAL A CA 1
ATOM 1564 C C . VAL A 1 202 ? -3.055 -9.226 -1.879 1.00 88.88 202 VAL A C 1
ATOM 1566 O O . VAL A 1 202 ? -3.057 -9.370 -0.660 1.00 88.88 202 VAL A O 1
ATOM 1569 N N . LYS A 1 203 ? -3.266 -10.259 -2.707 1.00 89.12 203 LYS A N 1
ATOM 1570 C CA . LYS A 1 203 ? -3.592 -11.599 -2.184 1.00 89.12 203 LYS A CA 1
ATOM 1571 C C . LYS A 1 203 ? -2.367 -12.373 -1.739 1.00 89.12 203 LYS A C 1
ATOM 1573 O O . LYS A 1 203 ? -2.410 -13.058 -0.723 1.00 89.12 203 LYS A O 1
ATOM 1578 N N . GLU A 1 204 ? -1.294 -12.280 -2.511 1.00 92.19 204 GLU A N 1
ATOM 1579 C CA . GLU A 1 204 ? -0.044 -12.976 -2.215 1.00 92.19 204 GLU A CA 1
ATOM 1580 C C . GLU A 1 204 ? 0.937 -12.122 -1.400 1.00 92.19 204 GLU A C 1
ATOM 1582 O O . GLU A 1 204 ? 2.014 -12.602 -1.054 1.00 92.19 204 GLU A O 1
ATOM 1587 N N . ASP A 1 205 ? 0.565 -10.874 -1.082 1.00 89.19 205 ASP A N 1
ATOM 1588 C CA . ASP A 1 205 ? 1.345 -9.938 -0.261 1.00 89.19 205 ASP A CA 1
ATOM 1589 C C . ASP A 1 205 ? 2.781 -9.718 -0.783 1.00 89.19 205 ASP A C 1
ATOM 1591 O O . ASP A 1 205 ? 3.705 -9.422 -0.023 1.00 89.19 205 ASP A O 1
ATOM 1595 N N . ARG A 1 206 ? 2.993 -9.833 -2.102 1.00 90.50 206 ARG A N 1
ATOM 1596 C CA . ARG A 1 206 ? 4.313 -9.638 -2.715 1.00 90.50 206 ARG A CA 1
ATOM 1597 C C . ARG A 1 206 ? 4.687 -8.157 -2.774 1.00 90.50 206 ARG A C 1
ATOM 1599 O O . ARG A 1 206 ? 3.842 -7.269 -2.945 1.00 90.50 206 ARG A O 1
ATOM 1606 N N . ASN A 1 207 ? 5.983 -7.877 -2.669 1.00 88.50 207 ASN A N 1
ATOM 1607 C CA . ASN A 1 207 ? 6.524 -6.558 -3.000 1.00 88.50 207 ASN A CA 1
ATOM 1608 C C . ASN A 1 207 ? 6.584 -6.376 -4.521 1.00 88.50 207 ASN A C 1
ATOM 1610 O O . ASN A 1 207 ? 6.671 -7.352 -5.266 1.00 88.50 207 ASN A O 1
ATOM 1614 N N . LEU A 1 208 ? 6.552 -5.125 -4.994 1.00 87.69 208 LEU A N 1
ATOM 1615 C CA . LEU A 1 208 ? 6.524 -4.832 -6.430 1.00 87.69 208 LEU A CA 1
ATOM 1616 C C . LEU A 1 208 ? 7.705 -5.472 -7.174 1.00 87.69 208 LEU A C 1
ATOM 1618 O O . LEU A 1 208 ? 7.514 -6.021 -8.252 1.00 87.69 208 LEU A O 1
ATOM 1622 N N . ASP A 1 209 ? 8.900 -5.491 -6.587 1.00 87.19 209 ASP A N 1
ATOM 1623 C CA . ASP A 1 209 ? 10.101 -6.116 -7.153 1.00 87.19 209 ASP A CA 1
ATOM 1624 C C . ASP A 1 209 ? 10.018 -7.653 -7.264 1.00 87.19 209 ASP A C 1
ATOM 1626 O O . ASP A 1 209 ? 10.777 -8.261 -8.019 1.00 87.19 209 ASP A O 1
ATOM 1630 N N . GLN A 1 210 ? 9.086 -8.283 -6.548 1.00 89.50 210 GLN A N 1
ATOM 1631 C CA . GLN A 1 210 ? 8.808 -9.723 -6.573 1.00 89.50 210 GLN A CA 1
ATOM 1632 C C . GLN A 1 210 ? 7.649 -10.096 -7.512 1.00 89.50 210 GLN A C 1
ATOM 1634 O O . GLN A 1 210 ? 7.420 -11.282 -7.760 1.00 89.50 210 GLN A O 1
ATOM 1639 N N . THR A 1 211 ? 6.916 -9.106 -8.028 1.00 91.94 211 THR A N 1
ATOM 1640 C CA . THR A 1 211 ? 5.843 -9.317 -9.012 1.00 91.94 211 THR A CA 1
ATOM 1641 C C . THR A 1 211 ? 6.408 -9.683 -10.380 1.00 91.94 211 THR A C 1
ATOM 1643 O O . THR A 1 211 ? 7.562 -9.384 -10.707 1.00 91.94 211 THR A O 1
ATOM 1646 N N . THR A 1 212 ? 5.571 -10.277 -11.226 1.00 92.94 212 THR A N 1
ATOM 1647 C CA . THR A 1 212 ? 5.921 -10.609 -12.613 1.00 92.94 212 THR A CA 1
ATOM 1648 C C . THR A 1 212 ? 6.356 -9.360 -13.391 1.00 92.94 212 THR A C 1
ATOM 1650 O O . THR A 1 212 ? 7.328 -9.383 -14.154 1.00 92.94 212 THR A O 1
ATOM 1653 N N . VAL A 1 213 ? 5.691 -8.233 -13.142 1.00 90.19 213 VAL A N 1
ATOM 1654 C CA . VAL A 1 213 ? 5.971 -6.930 -13.765 1.00 90.19 213 VAL A CA 1
ATOM 1655 C C . VAL A 1 213 ? 7.275 -6.338 -13.252 1.00 90.19 213 VAL A C 1
ATOM 1657 O O . VAL A 1 213 ? 8.097 -5.868 -14.043 1.00 90.19 213 VAL A O 1
ATOM 1660 N N . GLY A 1 214 ? 7.501 -6.400 -11.939 1.00 89.62 214 GLY A N 1
ATOM 1661 C CA . GLY A 1 214 ? 8.741 -5.945 -11.320 1.00 89.62 214 GLY A CA 1
ATOM 1662 C C . GLY A 1 214 ? 9.953 -6.714 -11.832 1.00 89.62 214 GLY A C 1
ATOM 1663 O O . GLY A 1 214 ? 10.950 -6.099 -12.210 1.00 89.62 214 GLY A O 1
ATOM 1664 N N . GLN A 1 215 ? 9.853 -8.042 -11.947 1.00 90.19 215 GLN A N 1
ATOM 1665 C CA . GLN A 1 215 ? 10.922 -8.873 -12.509 1.00 90.19 215 GLN A CA 1
ATOM 1666 C C . GLN A 1 215 ? 11.163 -8.572 -13.990 1.00 90.19 215 GLN A C 1
ATOM 1668 O O . GLN A 1 215 ? 12.306 -8.370 -14.398 1.00 90.19 215 GLN A O 1
ATOM 1673 N N . THR A 1 216 ? 10.097 -8.435 -14.784 1.00 89.31 216 THR A N 1
ATOM 1674 C CA . THR A 1 216 ? 10.202 -8.059 -16.204 1.00 89.31 216 THR A CA 1
ATOM 1675 C C . THR A 1 216 ? 10.909 -6.709 -16.374 1.00 89.31 216 THR A C 1
ATOM 1677 O O . THR A 1 216 ? 11.800 -6.560 -17.218 1.00 89.31 216 THR A O 1
ATOM 1680 N N . THR A 1 217 ? 10.573 -5.737 -15.524 1.00 87.81 217 THR A N 1
ATOM 1681 C CA . THR A 1 217 ? 11.194 -4.405 -15.505 1.00 87.81 217 THR A CA 1
ATOM 1682 C C . THR A 1 217 ? 12.662 -4.486 -15.102 1.00 87.81 217 THR A C 1
ATOM 1684 O O . THR A 1 217 ? 13.526 -3.922 -15.777 1.00 87.81 217 THR A O 1
ATOM 1687 N N . LYS A 1 218 ? 12.978 -5.253 -14.056 1.00 88.38 218 LYS A N 1
ATOM 1688 C CA . LYS A 1 218 ? 14.348 -5.476 -13.584 1.00 88.38 218 LYS A CA 1
ATOM 1689 C C . LYS A 1 218 ? 15.216 -6.135 -14.653 1.00 88.38 218 LYS A C 1
ATOM 1691 O O . LYS A 1 218 ? 16.334 -5.682 -14.902 1.00 88.38 218 LYS A O 1
ATOM 1696 N N . ASP A 1 219 ? 14.697 -7.144 -15.343 1.00 89.50 219 ASP A N 1
ATOM 1697 C CA . ASP A 1 219 ? 15.385 -7.813 -16.446 1.00 89.50 219 ASP A CA 1
ATOM 1698 C C . ASP A 1 219 ? 15.634 -6.871 -17.625 1.00 89.50 219 ASP A C 1
ATOM 1700 O O . ASP A 1 219 ? 16.718 -6.888 -18.221 1.00 89.50 219 ASP A O 1
ATOM 1704 N N . ARG A 1 220 ? 14.666 -6.006 -17.947 1.00 86.81 220 ARG A N 1
ATOM 1705 C CA . ARG A 1 220 ? 14.824 -4.957 -18.962 1.00 86.81 220 ARG A CA 1
ATOM 1706 C C . ARG A 1 220 ? 15.957 -3.993 -18.597 1.00 86.81 220 ARG A C 1
ATOM 1708 O O . ARG A 1 220 ? 16.861 -3.806 -19.418 1.00 86.81 220 ARG A O 1
ATOM 1715 N N . LEU A 1 221 ? 15.969 -3.473 -17.368 1.00 88.00 221 LEU A N 1
ATOM 1716 C CA . LEU A 1 221 ? 17.027 -2.588 -16.862 1.00 88.00 221 LEU A CA 1
ATOM 1717 C C . LEU A 1 221 ? 18.400 -3.278 -16.884 1.00 88.00 221 LEU A C 1
ATOM 1719 O O . LEU A 1 221 ? 19.379 -2.705 -17.360 1.00 88.00 221 LEU A O 1
ATOM 1723 N N . ASN A 1 222 ? 18.471 -4.546 -16.469 1.00 90.81 222 ASN A N 1
ATOM 1724 C CA . ASN A 1 222 ? 19.704 -5.339 -16.486 1.00 90.81 222 ASN A CA 1
ATOM 1725 C C . ASN A 1 222 ? 20.251 -5.531 -17.910 1.00 90.81 222 ASN A C 1
ATOM 1727 O O . ASN A 1 222 ? 21.456 -5.389 -18.149 1.00 90.81 222 ASN A O 1
ATOM 1731 N N . ARG A 1 223 ? 19.377 -5.831 -18.883 1.00 90.69 223 ARG A N 1
ATOM 1732 C CA . ARG A 1 223 ? 19.764 -5.950 -20.298 1.00 90.69 223 ARG A CA 1
ATOM 1733 C C . ARG A 1 223 ? 20.275 -4.622 -20.850 1.00 90.69 223 ARG A C 1
ATOM 1735 O O . ARG A 1 223 ? 21.278 -4.615 -21.565 1.00 90.69 223 ARG A O 1
ATOM 1742 N N . GLN A 1 224 ? 19.616 -3.511 -20.527 1.00 88.19 224 GLN A N 1
ATOM 1743 C CA . GLN A 1 224 ? 20.040 -2.184 -20.970 1.00 88.19 224 GLN A CA 1
ATOM 1744 C C . GLN A 1 224 ? 21.390 -1.789 -20.368 1.00 88.19 224 GLN A C 1
ATOM 1746 O O . GLN A 1 224 ? 22.294 -1.407 -21.114 1.00 88.19 224 GLN A O 1
ATOM 1751 N N . GLU A 1 225 ? 21.564 -1.978 -19.060 1.00 91.44 225 GLU A N 1
ATOM 1752 C CA . GLU A 1 225 ? 22.816 -1.707 -18.356 1.00 91.44 225 GLU A CA 1
ATOM 1753 C C . GLU A 1 225 ? 23.982 -2.489 -18.973 1.00 91.44 225 GLU A C 1
ATOM 1755 O O . GLU A 1 225 ? 25.043 -1.921 -19.241 1.00 91.44 225 GLU A O 1
ATOM 1760 N N . LYS A 1 226 ? 23.780 -3.781 -19.271 1.00 93.81 226 LYS A N 1
ATOM 1761 C CA . LYS A 1 226 ? 24.803 -4.620 -19.908 1.00 93.81 226 LYS A CA 1
ATOM 1762 C C . LYS A 1 226 ? 25.251 -4.052 -21.259 1.00 93.81 226 LYS A C 1
ATOM 1764 O O . LYS A 1 226 ? 26.452 -3.905 -21.480 1.00 93.81 226 LYS A O 1
ATOM 1769 N N . ARG A 1 227 ? 24.307 -3.677 -22.134 1.00 92.38 227 ARG A N 1
ATOM 1770 C CA . ARG A 1 227 ? 24.616 -3.083 -23.451 1.00 92.38 227 ARG A CA 1
ATOM 1771 C C . ARG A 1 227 ? 25.417 -1.788 -23.315 1.00 92.38 227 ARG A C 1
ATOM 1773 O O . ARG A 1 227 ? 26.376 -1.571 -24.053 1.00 92.38 227 ARG A O 1
ATOM 1780 N N . ILE A 1 228 ? 25.041 -0.930 -22.367 1.00 92.50 228 ILE A N 1
ATOM 1781 C CA . ILE A 1 228 ? 25.725 0.349 -22.157 1.00 92.50 228 ILE A CA 1
ATOM 1782 C C . ILE A 1 228 ? 27.136 0.128 -21.611 1.00 92.50 228 ILE A C 1
ATOM 1784 O O . ILE A 1 228 ? 28.079 0.743 -22.106 1.00 92.50 228 ILE A O 1
ATOM 1788 N N . ARG A 1 229 ? 27.314 -0.793 -20.657 1.00 94.00 229 ARG A N 1
ATOM 1789 C CA . ARG A 1 229 ? 28.642 -1.155 -20.139 1.00 94.00 229 ARG A CA 1
ATOM 1790 C C . ARG A 1 229 ? 29.563 -1.674 -21.246 1.00 94.00 229 ARG A C 1
ATOM 1792 O O . ARG A 1 229 ? 30.721 -1.271 -21.312 1.00 94.00 229 ARG A O 1
ATOM 1799 N N . GLU A 1 230 ? 29.059 -2.515 -22.147 1.00 94.94 230 GLU A N 1
ATOM 1800 C CA . GLU A 1 230 ? 29.825 -3.003 -23.304 1.00 94.94 230 GLU A CA 1
ATOM 1801 C C . GLU A 1 230 ? 30.226 -1.861 -24.259 1.00 94.94 230 GLU A C 1
ATOM 1803 O O . GLU A 1 230 ? 31.356 -1.828 -24.763 1.00 94.94 230 GLU A O 1
ATOM 1808 N N . ASN A 1 231 ? 29.333 -0.889 -24.482 1.00 93.81 231 ASN A N 1
ATOM 1809 C CA . ASN A 1 231 ? 29.623 0.303 -25.283 1.00 93.81 231 ASN A CA 1
ATOM 1810 C C . ASN A 1 231 ? 30.665 1.212 -24.620 1.00 93.81 231 ASN A C 1
ATOM 1812 O O . ASN A 1 231 ? 31.581 1.679 -25.301 1.00 93.81 231 ASN A O 1
ATOM 1816 N N . ILE A 1 232 ? 30.573 1.411 -23.305 1.00 94.44 232 ILE A N 1
ATOM 1817 C CA . ILE A 1 232 ? 31.565 2.140 -22.509 1.00 94.44 232 ILE A CA 1
ATOM 1818 C C . ILE A 1 232 ? 32.940 1.487 -22.657 1.00 94.44 232 ILE A C 1
ATOM 1820 O O . ILE A 1 232 ? 33.880 2.148 -23.090 1.00 94.44 232 ILE A O 1
ATOM 1824 N N . GLN A 1 233 ? 33.047 0.174 -22.437 1.00 94.94 233 GLN A N 1
ATOM 1825 C CA . GLN A 1 233 ? 34.311 -0.560 -22.589 1.00 94.94 233 GLN A CA 1
ATOM 1826 C C . GLN A 1 233 ? 34.882 -0.473 -24.013 1.00 94.94 233 GLN A C 1
ATOM 1828 O O . GLN A 1 233 ? 36.098 -0.516 -24.231 1.00 94.94 233 GLN A O 1
ATOM 1833 N N . ARG A 1 234 ? 34.018 -0.394 -25.033 1.00 95.19 234 ARG A N 1
ATOM 1834 C CA . ARG A 1 234 ? 34.448 -0.175 -26.420 1.00 95.19 234 ARG A CA 1
ATOM 1835 C C . ARG A 1 234 ? 35.016 1.233 -26.607 1.00 95.19 234 ARG A C 1
ATOM 1837 O O . ARG A 1 234 ? 36.073 1.366 -27.223 1.00 95.19 234 ARG A O 1
ATOM 1844 N N . ILE A 1 235 ? 34.348 2.253 -26.073 1.00 94.12 235 ILE A N 1
ATOM 1845 C CA . ILE A 1 235 ? 34.779 3.653 -26.161 1.00 94.12 235 ILE A CA 1
ATOM 1846 C C . ILE A 1 235 ? 36.072 3.885 -25.380 1.00 94.12 235 ILE A C 1
ATOM 1848 O O . ILE A 1 235 ? 36.971 4.538 -25.900 1.00 94.12 235 ILE A O 1
ATOM 1852 N N . GLU A 1 236 ? 36.218 3.306 -24.189 1.00 94.06 236 GLU A N 1
ATOM 1853 C CA . GLU A 1 236 ? 37.445 3.384 -23.389 1.00 94.06 236 GLU A CA 1
ATOM 1854 C C . GLU A 1 236 ? 38.660 2.870 -24.170 1.00 94.06 236 GLU A C 1
ATOM 1856 O O . GLU A 1 236 ? 39.677 3.557 -24.270 1.00 94.06 236 GLU A O 1
ATOM 1861 N N . ARG A 1 237 ? 38.534 1.709 -24.829 1.00 95.81 237 ARG A N 1
ATOM 1862 C CA . ARG A 1 237 ? 39.592 1.160 -25.697 1.00 95.81 237 ARG A CA 1
ATOM 1863 C C . ARG A 1 237 ? 39.915 2.064 -26.888 1.00 95.81 237 ARG A C 1
ATOM 1865 O O . ARG A 1 237 ? 41.069 2.151 -27.303 1.00 95.81 237 ARG A O 1
ATOM 1872 N N . GLN A 1 238 ? 38.915 2.729 -27.464 1.00 94.69 238 GLN A N 1
ATOM 1873 C CA . GLN A 1 238 ? 39.132 3.677 -28.559 1.00 94.69 238 GLN A CA 1
ATOM 1874 C C . GLN A 1 238 ? 39.790 4.976 -28.069 1.00 94.69 238 GLN A C 1
ATOM 1876 O O . GLN A 1 238 ? 40.673 5.497 -28.748 1.00 94.69 238 GLN A O 1
ATOM 1881 N N . LEU A 1 239 ? 39.428 5.461 -26.878 1.00 94.06 239 LEU A N 1
ATOM 1882 C CA . LEU A 1 239 ? 40.046 6.623 -26.235 1.00 94.06 239 LEU A CA 1
ATOM 1883 C C . LEU A 1 239 ? 41.506 6.371 -25.861 1.00 94.06 239 LEU A C 1
ATOM 1885 O O . LEU A 1 239 ? 42.311 7.283 -25.994 1.00 94.06 239 LEU A O 1
ATOM 1889 N N . GLN A 1 240 ? 41.882 5.147 -25.477 1.00 93.75 240 GLN A N 1
ATOM 1890 C CA . GLN A 1 240 ? 43.294 4.792 -25.275 1.00 93.75 240 GLN A CA 1
ATOM 1891 C C . GLN A 1 240 ? 44.131 4.989 -26.549 1.00 93.75 240 GLN A C 1
ATOM 1893 O O . GLN A 1 240 ? 45.286 5.394 -26.473 1.00 93.75 240 GLN A O 1
ATOM 1898 N N . ARG A 1 241 ? 43.547 4.729 -27.727 1.00 93.75 241 ARG A N 1
ATOM 1899 C CA . ARG A 1 241 ? 44.215 4.905 -29.028 1.00 93.75 241 ARG A CA 1
ATOM 1900 C C . ARG A 1 241 ? 44.155 6.342 -29.543 1.00 93.75 241 ARG A C 1
ATOM 1902 O O . ARG A 1 241 ? 45.060 6.765 -30.251 1.00 93.75 241 ARG A O 1
ATOM 1909 N N . ASN A 1 242 ? 43.097 7.081 -29.214 1.00 93.69 242 ASN A N 1
ATOM 1910 C CA . ASN A 1 242 ? 42.925 8.481 -29.598 1.00 93.69 242 ASN A CA 1
ATOM 1911 C C . ASN A 1 242 ? 42.372 9.323 -28.426 1.00 93.69 242 ASN A C 1
ATOM 1913 O O . ASN A 1 242 ? 41.173 9.636 -28.397 1.00 93.69 242 ASN A O 1
ATOM 1917 N N . PRO A 1 243 ? 43.233 9.726 -27.468 1.00 92.12 243 PRO A N 1
ATOM 1918 C CA . PRO A 1 243 ? 42.802 10.400 -26.238 1.00 92.12 243 PRO A CA 1
ATOM 1919 C C . PRO A 1 243 ? 42.189 11.787 -26.451 1.00 92.12 243 PRO A C 1
ATOM 1921 O O . PRO A 1 243 ? 41.480 12.295 -25.579 1.00 92.12 243 PRO A O 1
ATOM 1924 N N . SER A 1 244 ? 42.447 12.421 -27.596 1.00 94.50 244 SER A N 1
ATOM 1925 C CA . SER A 1 244 ? 41.944 13.762 -27.919 1.00 94.50 244 SER A CA 1
ATOM 1926 C C . SER A 1 244 ? 40.579 13.746 -28.613 1.00 94.50 244 SER A C 1
ATOM 1928 O O . SER A 1 244 ? 39.996 14.809 -28.811 1.00 94.50 244 SER A O 1
ATOM 1930 N N . SER A 1 245 ? 40.030 12.570 -28.947 1.00 95.31 245 SER A N 1
ATOM 1931 C CA . SER A 1 245 ? 38.738 12.461 -29.631 1.00 95.31 245 SER A CA 1
ATOM 1932 C C . SER A 1 245 ? 37.591 12.977 -28.758 1.00 95.31 245 SER A C 1
ATOM 1934 O O . SER A 1 245 ? 37.108 12.304 -27.843 1.00 95.31 245 SER A O 1
ATOM 1936 N N . TRP A 1 246 ? 37.135 14.194 -29.054 1.00 94.00 246 TRP A N 1
ATOM 1937 C CA . TRP A 1 246 ? 36.017 14.825 -28.359 1.00 94.00 246 TRP A CA 1
ATOM 1938 C C . TRP A 1 246 ? 34.711 14.041 -28.531 1.00 94.00 246 TRP A C 1
ATOM 1940 O O . TRP A 1 246 ? 33.975 13.874 -27.561 1.00 94.00 246 TRP A O 1
ATOM 1950 N N . ALA A 1 247 ? 34.452 13.499 -29.727 1.00 94.00 247 ALA A N 1
ATOM 1951 C CA . ALA A 1 247 ? 33.247 12.718 -30.009 1.00 94.00 247 ALA A CA 1
ATOM 1952 C C . ALA A 1 247 ? 33.140 11.489 -29.090 1.00 94.00 247 ALA A C 1
ATOM 1954 O O . ALA A 1 247 ? 32.095 11.266 -28.482 1.00 94.00 247 ALA A O 1
ATOM 1955 N N . LEU A 1 248 ? 34.245 10.756 -28.902 1.00 93.44 248 LEU A N 1
ATOM 1956 C CA . LEU A 1 248 ? 34.294 9.608 -27.993 1.00 93.44 248 LEU A CA 1
ATOM 1957 C C . LEU A 1 248 ? 34.090 10.023 -26.530 1.00 93.44 248 LEU A C 1
ATOM 1959 O O . LEU A 1 248 ? 33.321 9.384 -25.816 1.00 93.44 248 LEU A O 1
ATOM 1963 N N . LYS A 1 249 ? 34.710 11.128 -26.087 1.00 93.62 249 LYS A N 1
ATOM 1964 C CA . LYS A 1 249 ? 34.481 11.683 -24.738 1.00 93.62 249 LYS A CA 1
ATOM 1965 C C . LYS A 1 249 ? 33.026 12.103 -24.525 1.00 93.62 249 LYS A C 1
ATOM 1967 O O . LYS A 1 249 ? 32.500 11.952 -23.424 1.00 93.62 249 LYS A O 1
ATOM 1972 N N . ASN A 1 250 ? 32.372 12.645 -25.551 1.00 95.06 250 ASN A N 1
ATOM 1973 C CA . ASN A 1 250 ? 30.969 13.036 -25.473 1.00 95.06 250 ASN A CA 1
ATOM 1974 C C . ASN A 1 250 ? 30.044 11.814 -25.380 1.00 95.06 250 ASN A C 1
ATOM 1976 O O . ASN A 1 250 ? 29.201 11.767 -24.489 1.00 95.06 250 ASN A O 1
ATOM 1980 N N . SER A 1 251 ? 30.254 10.790 -26.215 1.00 94.06 251 SER A N 1
ATOM 1981 C CA . SER A 1 251 ? 29.510 9.526 -26.120 1.00 94.06 251 SER A CA 1
ATOM 1982 C C . SER A 1 251 ? 29.724 8.827 -24.774 1.00 94.06 251 SER A C 1
ATOM 1984 O O . SER A 1 251 ? 28.768 8.335 -24.187 1.00 94.06 251 SER A O 1
ATOM 1986 N N . MET A 1 252 ? 30.950 8.844 -24.237 1.00 92.50 252 MET A N 1
ATOM 1987 C CA . MET A 1 252 ? 31.242 8.319 -22.897 1.00 92.50 252 MET A CA 1
ATOM 1988 C C . MET A 1 252 ? 30.419 9.032 -21.816 1.00 92.50 252 MET A C 1
ATOM 1990 O O . MET A 1 252 ? 29.822 8.383 -20.962 1.00 92.50 252 MET A O 1
ATOM 1994 N N . ARG A 1 253 ? 30.344 10.371 -21.867 1.00 93.62 253 ARG A N 1
ATOM 1995 C CA . ARG A 1 253 ? 29.509 11.154 -20.942 1.00 93.62 253 ARG A CA 1
ATOM 1996 C C . ARG A 1 253 ? 28.029 10.788 -21.053 1.00 93.62 253 ARG A C 1
ATOM 1998 O O . ARG A 1 253 ? 27.381 10.647 -20.022 1.00 93.62 253 ARG A O 1
ATOM 2005 N N . GLN A 1 254 ? 27.514 10.593 -22.268 1.00 92.69 254 GLN A N 1
ATOM 2006 C CA . GLN A 1 254 ? 26.120 10.192 -22.491 1.00 92.69 254 GLN A CA 1
ATOM 2007 C C . GLN A 1 254 ? 25.815 8.814 -21.893 1.00 92.69 254 GLN A C 1
ATOM 2009 O O . GLN A 1 254 ? 24.848 8.682 -21.151 1.00 92.69 254 GLN A O 1
ATOM 2014 N N . TYR A 1 255 ? 26.667 7.817 -22.142 1.00 92.88 255 TYR A N 1
ATOM 2015 C CA . TYR A 1 255 ? 26.479 6.475 -21.590 1.00 92.88 255 TYR A CA 1
ATOM 2016 C C . TYR A 1 255 ? 26.627 6.425 -20.066 1.00 92.88 255 TYR A C 1
ATOM 2018 O O . TYR A 1 255 ? 25.861 5.731 -19.403 1.00 92.88 255 TYR A O 1
ATOM 2026 N N . ASN A 1 256 ? 27.566 7.183 -19.491 1.00 92.19 256 ASN A N 1
ATOM 2027 C CA . ASN A 1 256 ? 27.697 7.285 -18.036 1.00 92.19 256 ASN A CA 1
ATOM 2028 C C . ASN A 1 256 ? 26.460 7.927 -17.395 1.00 92.19 256 ASN A C 1
ATOM 2030 O O . ASN A 1 256 ? 26.001 7.451 -16.360 1.00 92.19 256 ASN A O 1
ATOM 2034 N N . ALA A 1 257 ? 25.900 8.973 -18.014 1.00 90.88 257 ALA A N 1
ATOM 2035 C CA . ALA A 1 257 ? 24.651 9.575 -17.553 1.00 90.88 257 ALA A CA 1
ATOM 2036 C C . ALA A 1 257 ? 23.476 8.586 -17.649 1.00 90.88 257 ALA A C 1
ATOM 2038 O O . ALA A 1 257 ? 22.653 8.525 -16.742 1.00 90.88 257 ALA A O 1
ATOM 2039 N N . GLU A 1 258 ? 23.414 7.780 -18.712 1.00 89.69 258 GLU A N 1
ATOM 2040 C CA . GLU A 1 258 ? 22.376 6.758 -18.884 1.00 89.69 258 GLU A CA 1
ATOM 2041 C C . GLU A 1 258 ? 22.485 5.622 -17.851 1.00 89.69 258 GLU A C 1
ATOM 2043 O O . GLU A 1 258 ? 21.469 5.222 -17.291 1.00 89.69 258 GLU A O 1
ATOM 2048 N N . ILE A 1 259 ? 23.698 5.153 -17.520 1.00 90.69 259 ILE A N 1
ATOM 2049 C CA . ILE A 1 259 ? 23.907 4.210 -16.401 1.00 90.69 259 ILE A CA 1
ATOM 2050 C C . ILE A 1 259 ? 23.460 4.815 -15.070 1.00 90.69 259 ILE A C 1
ATOM 2052 O O . ILE A 1 259 ? 22.894 4.095 -14.249 1.00 90.69 259 ILE A O 1
ATOM 2056 N N . GLY A 1 260 ? 23.718 6.111 -14.856 1.00 89.75 260 GLY A N 1
ATOM 2057 C CA . GLY A 1 260 ? 23.218 6.841 -13.691 1.00 89.75 260 GLY A CA 1
ATOM 2058 C C . GLY A 1 260 ? 21.702 6.707 -13.563 1.00 89.75 260 GLY A C 1
ATOM 2059 O O . GLY A 1 260 ? 21.233 6.169 -12.567 1.00 89.75 260 GLY A O 1
ATOM 2060 N N . ARG A 1 261 ? 20.962 7.044 -14.628 1.00 88.12 261 ARG A N 1
ATOM 2061 C CA . ARG A 1 261 ? 19.492 6.931 -14.647 1.00 88.12 261 ARG A CA 1
ATOM 2062 C C . ARG A 1 261 ? 18.993 5.510 -14.391 1.00 88.12 261 ARG A C 1
ATOM 2064 O O . ARG A 1 261 ? 18.102 5.324 -13.585 1.00 88.12 261 ARG A O 1
ATOM 2071 N N . ILE A 1 262 ? 19.600 4.492 -15.008 1.00 88.25 262 ILE A N 1
ATOM 2072 C CA . ILE A 1 262 ? 19.200 3.088 -14.779 1.00 88.25 262 ILE A CA 1
ATOM 2073 C C . ILE A 1 262 ? 19.401 2.673 -13.316 1.00 88.25 262 ILE A C 1
ATOM 2075 O O . ILE A 1 262 ? 18.639 1.864 -12.781 1.00 88.25 262 ILE A O 1
ATOM 2079 N N . ARG A 1 263 ? 20.452 3.182 -12.664 1.00 88.31 263 ARG A N 1
ATOM 2080 C CA . ARG A 1 263 ? 20.672 2.940 -11.238 1.00 88.31 263 ARG A CA 1
ATOM 2081 C C . ARG A 1 263 ? 19.599 3.632 -10.402 1.00 88.31 263 ARG A C 1
ATOM 2083 O O . ARG A 1 263 ? 19.081 2.990 -9.496 1.00 88.31 263 ARG A O 1
ATOM 2090 N N . ASP A 1 264 ? 19.276 4.881 -10.715 1.00 88.06 264 ASP A N 1
ATOM 2091 C CA . ASP A 1 264 ? 18.222 5.629 -10.027 1.00 88.06 264 ASP A CA 1
ATOM 2092 C C . ASP A 1 264 ? 16.870 4.906 -10.177 1.00 88.06 264 ASP A C 1
ATOM 2094 O O . ASP A 1 264 ? 16.212 4.629 -9.179 1.00 88.06 264 ASP A O 1
ATOM 2098 N N . ASP A 1 265 ? 16.542 4.428 -11.382 1.00 85.25 265 ASP A N 1
ATOM 2099 C CA . ASP A 1 265 ? 15.351 3.614 -11.649 1.00 85.25 265 ASP A CA 1
ATOM 2100 C C . ASP A 1 265 ? 15.322 2.329 -10.817 1.00 85.25 265 ASP A C 1
ATOM 2102 O O . ASP A 1 265 ? 14.282 1.947 -10.290 1.00 85.25 265 ASP A O 1
ATOM 2106 N N . ARG A 1 266 ? 16.459 1.637 -10.670 1.00 85.12 266 ARG A N 1
ATOM 2107 C CA . ARG A 1 266 ? 16.536 0.434 -9.825 1.00 85.12 266 ARG A CA 1
ATOM 2108 C C . ARG A 1 266 ? 16.275 0.771 -8.355 1.00 85.12 266 ARG A C 1
ATOM 2110 O O . ARG A 1 266 ? 15.605 -0.009 -7.678 1.00 85.12 266 ARG A O 1
ATOM 2117 N N . ASN A 1 267 ? 16.776 1.910 -7.879 1.00 87.75 267 ASN A N 1
ATOM 2118 C CA . ASN A 1 267 ? 16.583 2.341 -6.498 1.00 87.75 267 ASN A CA 1
ATOM 2119 C C . ASN A 1 267 ? 15.104 2.606 -6.191 1.00 87.75 267 ASN A C 1
ATOM 2121 O O . ASN A 1 267 ? 14.664 2.247 -5.104 1.00 87.75 267 ASN A O 1
ATOM 2125 N N . VAL A 1 268 ? 14.320 3.124 -7.147 1.00 87.38 268 VAL A N 1
ATOM 2126 C CA . VAL A 1 268 ? 12.872 3.361 -6.969 1.00 87.38 268 VAL A CA 1
ATOM 2127 C C . VAL A 1 268 ? 12.133 2.087 -6.536 1.00 87.38 268 VAL A C 1
ATOM 2129 O O . VAL A 1 268 ? 11.353 2.128 -5.585 1.00 87.38 268 VAL A O 1
ATOM 2132 N N . LEU A 1 269 ? 12.404 0.932 -7.162 1.00 79.38 269 LEU A N 1
ATOM 2133 C CA . LEU A 1 269 ? 11.769 -0.341 -6.769 1.00 79.38 269 LEU A CA 1
ATOM 2134 C C . LEU A 1 269 ? 12.163 -0.773 -5.353 1.00 79.38 269 LEU A C 1
ATOM 2136 O O . LEU A 1 269 ? 11.321 -1.254 -4.593 1.00 79.38 269 LEU A O 1
ATOM 2140 N N . GLU A 1 270 ? 13.440 -0.616 -4.998 1.00 82.12 270 GLU A N 1
ATOM 2141 C CA . GLU A 1 270 ? 13.951 -0.992 -3.677 1.00 82.12 270 GLU A CA 1
ATOM 2142 C C . GLU A 1 270 ? 13.409 -0.077 -2.571 1.00 82.12 270 GLU A C 1
ATOM 2144 O O . GLU A 1 270 ? 13.062 -0.546 -1.485 1.00 82.12 270 GLU A O 1
ATOM 2149 N N . GLU A 1 271 ? 13.328 1.228 -2.832 1.00 85.56 271 GLU A N 1
ATOM 2150 C CA . GLU A 1 271 ? 12.767 2.219 -1.914 1.00 85.56 271 GLU A CA 1
ATOM 2151 C C . GLU A 1 271 ? 11.269 2.010 -1.715 1.00 85.56 271 GLU A C 1
ATOM 2153 O O . GLU A 1 271 ? 10.801 2.026 -0.575 1.00 85.56 271 GLU A O 1
ATOM 2158 N N . TYR A 1 272 ? 10.529 1.717 -2.786 1.00 79.38 272 TYR A N 1
ATOM 2159 C CA . TYR A 1 272 ? 9.109 1.398 -2.689 1.00 79.38 272 TYR A CA 1
ATOM 2160 C C . TYR A 1 272 ? 8.851 0.155 -1.827 1.00 79.38 272 TYR A C 1
ATOM 2162 O O . TYR A 1 272 ? 7.967 0.173 -0.968 1.00 79.38 272 TYR A O 1
ATOM 2170 N N . GLY A 1 273 ? 9.651 -0.906 -1.992 1.00 81.25 273 GLY A N 1
ATOM 2171 C CA . GLY A 1 273 ? 9.559 -2.106 -1.153 1.00 81.25 273 GLY A CA 1
ATOM 2172 C C . GLY A 1 273 ? 9.769 -1.801 0.335 1.00 81.25 273 GLY A C 1
ATOM 2173 O O . GLY A 1 273 ? 8.965 -2.208 1.174 1.00 81.25 273 GLY A O 1
ATOM 2174 N N . LYS A 1 274 ? 10.796 -1.006 0.666 1.00 85.81 274 LYS A N 1
ATOM 2175 C CA . LYS A 1 274 ? 11.062 -0.565 2.050 1.00 85.81 274 LYS A CA 1
ATOM 2176 C C . LYS A 1 274 ? 9.919 0.284 2.609 1.00 85.81 274 LYS A C 1
ATOM 2178 O O . LYS A 1 274 ? 9.494 0.057 3.740 1.00 85.81 274 LYS A O 1
ATOM 2183 N N . MET A 1 275 ? 9.404 1.220 1.813 1.00 79.94 275 MET A N 1
ATOM 2184 C CA . MET A 1 275 ? 8.287 2.085 2.193 1.00 79.94 275 MET A CA 1
ATOM 2185 C C . MET A 1 275 ? 7.022 1.269 2.493 1.00 79.94 275 MET A C 1
ATOM 2187 O O . MET A 1 275 ? 6.370 1.498 3.510 1.00 79.94 275 MET A O 1
ATOM 2191 N N . LYS A 1 276 ? 6.692 0.270 1.659 1.00 79.94 276 LYS A N 1
ATOM 2192 C CA . LYS A 1 276 ? 5.543 -0.627 1.883 1.00 79.94 276 LYS A CA 1
ATOM 2193 C C . LYS A 1 276 ? 5.666 -1.370 3.216 1.00 79.94 276 LYS A C 1
ATOM 2195 O O . LYS A 1 276 ? 4.707 -1.423 3.988 1.00 79.94 276 LYS A O 1
ATOM 2200 N N . GLU A 1 277 ? 6.846 -1.912 3.520 1.00 83.75 277 GLU A N 1
ATOM 2201 C CA . GLU A 1 277 ? 7.097 -2.587 4.798 1.00 83.75 277 GLU A CA 1
ATOM 2202 C C . GLU A 1 277 ? 6.976 -1.639 5.995 1.00 83.75 277 GLU A C 1
ATOM 2204 O O . GLU A 1 277 ? 6.433 -2.018 7.036 1.00 83.75 277 GLU A O 1
ATOM 2209 N N . GLU A 1 278 ? 7.462 -0.406 5.864 1.00 84.94 278 GLU A N 1
ATOM 2210 C CA . GLU A 1 278 ? 7.362 0.608 6.911 1.00 84.94 278 GLU A CA 1
ATOM 2211 C C . GLU A 1 278 ? 5.908 1.018 7.167 1.00 84.94 278 GLU A C 1
ATOM 2213 O O . GLU A 1 278 ? 5.472 1.023 8.320 1.00 84.94 278 GLU A O 1
ATOM 2218 N N . ILE A 1 279 ? 5.121 1.246 6.111 1.00 79.69 279 ILE A N 1
ATOM 2219 C CA . ILE A 1 279 ? 3.677 1.504 6.211 1.00 79.69 279 ILE A CA 1
ATOM 2220 C C . ILE A 1 279 ? 2.974 0.352 6.931 1.00 79.69 279 ILE A C 1
ATOM 2222 O O . ILE A 1 279 ? 2.203 0.591 7.861 1.00 79.69 279 ILE A O 1
ATOM 2226 N N . LYS A 1 280 ? 3.286 -0.898 6.578 1.00 83.12 280 LYS A N 1
ATOM 2227 C CA . LYS A 1 280 ? 2.709 -2.083 7.228 1.00 83.12 280 LYS A CA 1
ATOM 2228 C C . LYS A 1 280 ? 3.053 -2.149 8.718 1.00 83.12 280 LYS A C 1
ATOM 2230 O O . LYS A 1 280 ? 2.187 -2.431 9.545 1.00 83.12 280 LYS A O 1
ATOM 2235 N N . ARG A 1 281 ? 4.301 -1.837 9.088 1.00 89.44 281 ARG A N 1
ATOM 2236 C CA . ARG A 1 281 ? 4.723 -1.748 10.499 1.00 89.44 281 ARG A CA 1
ATOM 2237 C C . ARG A 1 281 ? 3.983 -0.638 11.241 1.00 89.44 281 ARG A C 1
ATOM 2239 O O . ARG A 1 281 ? 3.569 -0.848 12.378 1.00 89.44 281 ARG A O 1
ATOM 2246 N N . MET A 1 282 ? 3.802 0.524 10.614 1.00 84.62 282 MET A N 1
ATOM 2247 C CA . MET A 1 282 ? 3.053 1.635 11.204 1.00 84.62 282 MET A CA 1
ATOM 2248 C C . MET A 1 282 ? 1.582 1.277 11.425 1.00 84.62 282 MET A C 1
ATOM 2250 O O . MET A 1 282 ? 1.070 1.515 12.515 1.00 84.62 282 MET A O 1
ATOM 2254 N N . GLN A 1 283 ? 0.927 0.649 10.447 1.00 80.81 283 GLN A N 1
ATOM 2255 C CA . GLN A 1 283 ? -0.466 0.203 10.560 1.00 80.81 283 GLN A CA 1
ATOM 2256 C C . GLN A 1 283 ? -0.653 -0.832 11.675 1.00 80.81 283 GLN A C 1
ATOM 2258 O O . GLN A 1 283 ? -1.593 -0.737 12.460 1.00 80.81 283 GLN A O 1
ATOM 2263 N N . GLU A 1 284 ? 0.263 -1.794 11.789 1.00 89.56 284 GLU A N 1
ATOM 2264 C CA . GLU A 1 284 ? 0.230 -2.792 12.859 1.00 89.56 284 GLU A CA 1
ATOM 2265 C C . GLU A 1 284 ? 0.445 -2.153 14.240 1.00 89.56 284 GLU A C 1
ATOM 2267 O O . GLU A 1 284 ? -0.252 -2.488 15.200 1.00 89.56 284 GLU A O 1
ATOM 2272 N N . ASN A 1 285 ? 1.363 -1.190 14.351 1.00 92.44 285 ASN A N 1
ATOM 2273 C CA . ASN A 1 285 ? 1.556 -0.429 15.585 1.00 92.44 285 ASN A CA 1
ATOM 2274 C C . ASN A 1 285 ? 0.317 0.399 15.946 1.00 92.44 285 ASN A C 1
ATOM 2276 O O . ASN A 1 285 ? -0.089 0.421 17.107 1.00 92.44 285 ASN A O 1
ATOM 2280 N N . GLU A 1 286 ? -0.307 1.054 14.966 1.00 89.62 286 GLU A N 1
ATOM 2281 C CA . GLU A 1 286 ? -1.537 1.815 15.172 1.00 89.62 286 GLU A CA 1
ATOM 2282 C C . GLU A 1 286 ? -2.679 0.907 15.639 1.00 89.62 286 GLU A C 1
ATOM 2284 O O . GLU A 1 286 ? -3.374 1.239 16.601 1.00 89.62 286 GLU A O 1
ATOM 2289 N N . ARG A 1 287 ? -2.840 -0.266 15.014 1.00 89.81 287 ARG A N 1
ATOM 2290 C CA . ARG A 1 287 ? -3.828 -1.275 15.414 1.00 89.81 287 ARG A CA 1
ATOM 2291 C C . ARG A 1 287 ? -3.628 -1.695 16.869 1.00 89.81 287 ARG A C 1
ATOM 2293 O O . ARG A 1 287 ? -4.576 -1.655 17.648 1.00 89.81 287 ARG A O 1
ATOM 2300 N N . ARG A 1 288 ? -2.390 -2.014 17.259 1.00 95.06 288 ARG A N 1
ATOM 2301 C CA . ARG A 1 288 ? -2.053 -2.375 18.646 1.00 95.06 288 ARG A CA 1
ATOM 2302 C C . ARG A 1 288 ? -2.381 -1.260 19.631 1.00 95.06 288 ARG A C 1
ATOM 2304 O O . ARG A 1 288 ? -2.999 -1.516 20.660 1.00 95.06 288 ARG A O 1
ATOM 2311 N N . LEU A 1 289 ? -2.004 -0.020 19.316 1.00 95.25 289 LEU A N 1
ATOM 2312 C CA . LEU A 1 289 ? -2.294 1.134 20.170 1.00 95.25 289 LEU A CA 1
ATOM 2313 C C . LEU A 1 289 ? -3.802 1.367 20.324 1.00 95.25 289 LEU A C 1
ATOM 2315 O O . LEU A 1 289 ? -4.261 1.663 21.429 1.00 95.25 289 LEU A O 1
ATOM 2319 N N . ARG A 1 290 ? -4.579 1.205 19.245 1.00 94.31 290 ARG A N 1
ATOM 2320 C CA . ARG A 1 290 ? -6.047 1.293 19.284 1.00 94.31 290 ARG A CA 1
ATOM 2321 C C . ARG A 1 290 ? -6.646 0.220 20.191 1.00 94.31 290 ARG A C 1
ATOM 2323 O O . ARG A 1 290 ? -7.427 0.560 21.074 1.00 94.31 290 ARG A O 1
ATOM 2330 N N . GLU A 1 291 ? -6.229 -1.035 20.041 1.00 94.38 291 GLU A N 1
ATOM 2331 C CA . GLU A 1 291 ? -6.693 -2.151 20.879 1.00 94.38 291 GLU A CA 1
ATOM 2332 C C . GLU A 1 291 ? -6.352 -1.939 22.362 1.00 94.38 291 GLU A C 1
ATOM 2334 O O . GLU A 1 291 ? -7.185 -2.156 23.246 1.00 94.38 291 GLU A O 1
ATOM 2339 N N . GLU A 1 292 ? -5.145 -1.453 22.663 1.00 96.25 292 GLU A N 1
ATOM 2340 C CA . GLU A 1 292 ? -4.753 -1.118 24.033 1.00 96.25 292 GLU A CA 1
ATOM 2341 C C . GLU A 1 292 ? -5.589 0.021 24.624 1.00 96.25 292 GLU A C 1
ATOM 2343 O O . GLU A 1 292 ? -5.977 -0.040 25.798 1.00 96.25 292 GLU A O 1
ATOM 2348 N N . PHE A 1 293 ? -5.856 1.064 23.835 1.00 95.50 293 PHE A N 1
ATOM 2349 C CA . PHE A 1 293 ? -6.672 2.198 24.254 1.00 95.50 293 PHE A CA 1
ATOM 2350 C C . PHE A 1 293 ? -8.125 1.781 24.499 1.00 95.50 293 PHE A C 1
ATOM 2352 O O . PHE A 1 293 ? -8.693 2.124 25.538 1.00 95.50 293 PHE A O 1
ATOM 2359 N N . GLU A 1 294 ? -8.708 0.986 23.602 1.00 94.50 294 GLU A N 1
ATOM 2360 C CA . GLU A 1 294 ? -10.055 0.436 23.760 1.00 94.50 294 GLU A CA 1
ATOM 2361 C C . GLU A 1 294 ? -10.166 -0.443 25.003 1.00 94.50 294 GLU A C 1
ATOM 2363 O O . GLU A 1 294 ? -11.108 -0.282 25.781 1.00 94.50 294 GLU A O 1
ATOM 2368 N N . ARG A 1 295 ? -9.177 -1.307 25.257 1.00 95.56 295 ARG A N 1
ATOM 2369 C CA . ARG A 1 295 ? -9.146 -2.137 26.466 1.00 95.56 295 ARG A CA 1
ATOM 2370 C C . ARG A 1 295 ? -9.135 -1.287 27.738 1.00 95.56 295 ARG A C 1
ATOM 2372 O O . ARG A 1 295 ? -9.906 -1.554 28.657 1.00 95.56 295 ARG A O 1
ATOM 2379 N N . LYS A 1 296 ? -8.300 -0.242 27.792 1.00 96.38 296 LYS A N 1
ATOM 2380 C CA . LYS A 1 296 ? -8.267 0.693 28.933 1.00 96.38 296 LYS A CA 1
ATOM 2381 C C . LYS A 1 296 ? -9.598 1.424 29.098 1.00 96.38 296 LYS A C 1
ATOM 2383 O O . LYS A 1 296 ? -10.099 1.544 30.212 1.00 96.38 296 LYS A O 1
ATOM 2388 N N . LEU A 1 297 ? -10.197 1.874 27.995 1.00 96.38 297 LEU A N 1
ATOM 2389 C CA . LEU A 1 297 ? -11.496 2.540 28.016 1.00 96.38 297 LEU A CA 1
ATOM 2390 C C . LEU A 1 297 ? -12.602 1.610 28.536 1.00 96.38 297 LEU A C 1
ATOM 2392 O O . LEU A 1 297 ? -13.460 2.047 29.302 1.00 96.38 297 LEU A O 1
ATOM 2396 N N . GLN A 1 298 ? -12.586 0.334 28.146 1.00 94.00 298 GLN A N 1
ATOM 2397 C CA . GLN A 1 298 ? -13.514 -0.675 28.659 1.00 94.00 298 GLN A CA 1
ATOM 2398 C C . GLN A 1 298 ? -13.326 -0.913 30.161 1.00 94.00 298 GLN A C 1
ATOM 2400 O O . GLN A 1 298 ? -14.314 -0.992 30.893 1.00 94.00 298 GLN A O 1
ATOM 2405 N N . GLU A 1 299 ? -12.082 -0.977 30.634 1.00 95.62 299 GLU A N 1
ATOM 2406 C CA . GLU A 1 299 ? -11.777 -1.152 32.054 1.00 95.62 299 GLU A CA 1
ATOM 2407 C C . GLU A 1 299 ? -12.283 0.031 32.897 1.00 95.62 299 GLU A C 1
ATOM 2409 O O . GLU A 1 299 ? -12.962 -0.168 33.905 1.00 95.62 299 GLU A O 1
ATOM 2414 N N . GLU A 1 300 ? -12.041 1.265 32.451 1.00 95.31 300 GLU A N 1
ATOM 2415 C CA . GLU A 1 300 ? -12.534 2.472 33.127 1.00 95.31 300 GLU A CA 1
ATOM 2416 C C . GLU A 1 300 ? -14.066 2.564 33.107 1.00 95.31 300 GLU A C 1
ATOM 2418 O O . GLU A 1 300 ? -14.691 2.872 34.125 1.00 95.31 300 GLU A O 1
ATOM 2423 N N . ARG A 1 301 ? -14.707 2.212 31.983 1.00 95.94 301 ARG A N 1
ATOM 2424 C CA . ARG A 1 301 ? -16.176 2.116 31.907 1.00 95.94 301 ARG A CA 1
ATOM 2425 C C . ARG A 1 301 ? -16.730 1.121 32.924 1.00 95.94 301 ARG A C 1
ATOM 2427 O O . ARG A 1 301 ? -17.748 1.415 33.550 1.00 95.94 301 ARG A O 1
ATOM 2434 N N . LYS A 1 302 ? -16.070 -0.026 33.111 1.00 96.06 302 LYS A N 1
ATOM 2435 C CA . LYS A 1 302 ? -16.477 -1.039 34.092 1.00 96.06 302 LYS A CA 1
ATOM 2436 C C . LYS A 1 302 ? -16.384 -0.503 35.524 1.00 96.06 302 LYS A C 1
ATOM 2438 O O . LYS A 1 302 ? -17.361 -0.620 36.258 1.00 96.06 302 LYS A O 1
ATOM 2443 N N . LYS A 1 303 ? -15.279 0.162 35.888 1.00 96.00 303 LYS A N 1
ATOM 2444 C CA . LYS A 1 303 ? -15.097 0.785 37.217 1.00 96.00 303 LYS A CA 1
ATOM 2445 C C . LYS A 1 303 ? -16.188 1.812 37.525 1.00 96.00 303 LYS A C 1
ATOM 2447 O O . LYS A 1 303 ? -16.755 1.812 38.615 1.00 96.00 303 LYS A O 1
ATOM 2452 N N . VAL A 1 304 ? -16.524 2.665 36.555 1.00 96.00 304 VAL A N 1
ATOM 2453 C CA . VAL A 1 304 ? -17.603 3.656 36.706 1.00 96.00 304 VAL A CA 1
ATOM 2454 C C . VAL A 1 304 ? -18.952 2.974 36.929 1.00 96.00 304 VAL A C 1
ATOM 2456 O O . VAL A 1 304 ? -19.735 3.419 37.767 1.00 96.00 304 VAL A O 1
ATOM 2459 N N . LEU A 1 305 ? -19.231 1.894 36.199 1.00 95.62 305 LEU A N 1
ATOM 2460 C CA . LEU A 1 305 ? -20.493 1.165 36.303 1.00 95.62 305 LEU A CA 1
ATOM 2461 C C . LEU A 1 305 ? -20.628 0.459 37.663 1.00 95.62 305 LEU A C 1
ATOM 2463 O O . LEU A 1 305 ? -21.681 0.548 38.294 1.00 95.62 305 LEU A O 1
ATOM 2467 N N . GLU A 1 306 ? -19.545 -0.147 38.155 1.00 95.50 306 GLU A N 1
ATOM 2468 C CA . GLU A 1 306 ? -19.466 -0.731 39.501 1.00 95.50 306 GLU A CA 1
ATOM 2469 C C . GLU A 1 306 ? -19.693 0.330 40.592 1.00 95.50 306 GLU A C 1
ATOM 2471 O O . GLU A 1 306 ? -20.544 0.145 41.465 1.00 95.50 306 GLU A O 1
ATOM 2476 N N . ALA A 1 307 ? -19.033 1.489 40.493 1.00 94.69 307 ALA A N 1
ATOM 2477 C CA . ALA A 1 307 ? -19.219 2.597 41.432 1.00 94.69 307 ALA A CA 1
ATOM 2478 C C . ALA A 1 307 ? -20.658 3.153 41.413 1.00 94.69 307 ALA A C 1
ATOM 2480 O O . ALA A 1 307 ? -21.221 3.498 42.455 1.00 94.69 307 ALA A O 1
ATOM 2481 N N . GLN A 1 308 ? -21.293 3.221 40.238 1.00 94.06 308 GLN A N 1
ATOM 2482 C CA . GLN A 1 308 ? -22.696 3.625 40.114 1.00 94.06 308 GLN A CA 1
ATOM 2483 C C . GLN A 1 308 ? -23.651 2.628 40.776 1.00 94.06 308 GLN A C 1
ATOM 2485 O O . GLN A 1 308 ? -24.633 3.047 41.399 1.00 94.06 308 GLN A O 1
ATOM 2490 N N . GLU A 1 309 ? -23.405 1.322 40.643 1.00 94.50 309 GLU A N 1
ATOM 2491 C CA . GLU A 1 309 ? -24.200 0.309 41.336 1.00 94.50 309 GLU A CA 1
ATOM 2492 C C . GLU A 1 309 ? -24.048 0.405 42.852 1.00 94.50 309 GLU A C 1
ATOM 2494 O O . GLU A 1 309 ? -25.049 0.374 43.572 1.00 94.50 309 GLU A O 1
ATOM 2499 N N . GLU A 1 310 ? -22.820 0.562 43.340 1.00 94.25 310 GLU A N 1
ATOM 2500 C CA . GLU A 1 310 ? -22.545 0.718 44.764 1.00 94.25 310 GLU A CA 1
ATOM 2501 C C . GLU A 1 310 ? -23.235 1.967 45.330 1.00 94.25 310 GLU A C 1
ATOM 2503 O O . GLU A 1 310 ? -23.956 1.882 46.328 1.00 94.25 310 GLU A O 1
ATOM 2508 N N . TYR A 1 311 ? -23.141 3.099 44.626 1.00 91.12 311 TYR A N 1
ATOM 2509 C CA . TYR A 1 311 ? -23.842 4.330 44.989 1.00 91.12 311 TYR A CA 1
ATOM 2510 C C . TYR A 1 311 ? -25.367 4.139 45.044 1.00 91.12 311 TYR A C 1
ATOM 2512 O O . TYR A 1 311 ? -26.023 4.578 45.994 1.00 91.12 311 TYR A O 1
ATOM 2520 N N . LYS A 1 312 ? -25.957 3.441 44.062 1.00 92.88 312 LYS A N 1
ATOM 2521 C CA . LYS A 1 312 ? -27.395 3.115 44.066 1.00 92.88 312 LYS A CA 1
ATOM 2522 C C . LYS A 1 312 ? -27.778 2.255 45.274 1.00 92.88 312 LYS A C 1
ATOM 2524 O O . LYS A 1 312 ? -28.813 2.515 45.892 1.00 92.88 312 LYS A O 1
ATOM 2529 N N . ARG A 1 313 ? -26.959 1.257 45.633 1.00 92.56 313 ARG A N 1
ATOM 2530 C CA . ARG A 1 313 ? -27.187 0.388 46.803 1.00 92.56 313 ARG A CA 1
ATOM 2531 C C . ARG A 1 313 ? -27.100 1.176 48.110 1.00 92.56 313 ARG A C 1
ATOM 2533 O O . ARG A 1 313 ? -28.012 1.067 48.931 1.00 92.56 313 ARG A O 1
ATOM 2540 N N . ALA A 1 314 ? -26.071 2.007 48.274 1.00 91.19 314 ALA A N 1
ATOM 2541 C CA . ALA A 1 314 ? -25.883 2.854 49.451 1.00 91.19 314 ALA A CA 1
ATOM 2542 C C . ALA A 1 314 ? -27.053 3.833 49.637 1.00 91.19 314 ALA A C 1
ATOM 2544 O O . ALA A 1 314 ? -27.670 3.868 50.702 1.00 91.19 314 ALA A O 1
ATOM 2545 N N . ARG A 1 315 ? -27.452 4.532 48.567 1.00 92.19 315 ARG A N 1
ATOM 2546 C CA . ARG A 1 315 ? -28.613 5.437 48.574 1.00 92.19 315 ARG A CA 1
ATOM 2547 C C . ARG A 1 315 ? -29.919 4.706 48.904 1.00 92.19 315 ARG A C 1
ATOM 2549 O O . ARG A 1 315 ? -30.784 5.249 49.588 1.00 92.19 315 ARG A O 1
ATOM 2556 N N . GLY A 1 316 ? -30.072 3.465 48.436 1.00 90.75 316 GLY A N 1
ATOM 2557 C CA . GLY A 1 316 ? -31.201 2.604 48.790 1.00 90.75 316 GLY A CA 1
ATOM 2558 C C . GLY A 1 316 ? -31.234 2.238 50.279 1.00 90.75 316 GLY A C 1
ATOM 2559 O O . GLY A 1 316 ? -32.302 2.272 50.891 1.00 90.75 316 GLY A O 1
ATOM 2560 N N . HIS A 1 317 ? -30.081 1.921 50.874 1.00 90.75 317 HIS A N 1
ATOM 2561 C CA . HIS A 1 317 ? -29.955 1.661 52.312 1.00 90.75 317 HIS A CA 1
ATOM 2562 C C . HIS A 1 317 ? -30.246 2.901 53.159 1.00 90.75 317 HIS A C 1
ATOM 2564 O O . HIS A 1 317 ? -30.993 2.812 54.133 1.00 90.75 317 HIS A O 1
ATOM 2570 N N . GLU A 1 318 ? -29.702 4.053 52.772 1.00 88.69 318 GLU A N 1
ATOM 2571 C CA . GLU A 1 318 ? -29.912 5.318 53.472 1.00 88.69 318 GLU A CA 1
ATOM 2572 C C . GLU A 1 318 ? -31.395 5.700 53.495 1.00 88.69 318 GLU A C 1
ATOM 2574 O O . GLU A 1 318 ? -31.943 5.983 54.559 1.00 88.69 318 GLU A O 1
ATOM 2579 N N . ARG A 1 319 ? -32.083 5.579 52.352 1.00 90.94 319 ARG A N 1
ATOM 2580 C CA . ARG A 1 319 ? -33.526 5.831 52.250 1.00 90.94 319 ARG A CA 1
ATOM 2581 C C . ARG A 1 319 ? -34.346 4.907 53.156 1.00 90.94 319 ARG A C 1
ATOM 2583 O O . ARG A 1 319 ? -35.214 5.377 53.880 1.00 90.94 319 ARG A O 1
ATOM 2590 N N . LYS A 1 320 ? -34.028 3.605 53.193 1.00 90.88 320 LYS A N 1
ATOM 2591 C CA . LYS A 1 320 ? -34.684 2.648 54.109 1.00 90.88 320 LYS A CA 1
ATOM 2592 C C . LYS A 1 320 ? -34.454 3.000 55.581 1.00 90.88 320 LYS A C 1
ATOM 2594 O O . LYS A 1 320 ? -35.363 2.848 56.394 1.00 90.88 320 LYS A O 1
ATOM 2599 N N . SER A 1 321 ? -33.246 3.444 55.930 1.00 90.75 321 SER A N 1
ATOM 2600 C CA . SER A 1 321 ? -32.912 3.879 57.290 1.00 90.75 321 SER A CA 1
ATOM 2601 C C . SER A 1 321 ? -33.692 5.138 57.681 1.00 90.75 321 SER A C 1
ATOM 2603 O O . SER A 1 321 ? -34.281 5.183 58.761 1.00 90.75 321 SER A O 1
ATOM 2605 N N . GLN A 1 322 ? -33.772 6.123 56.779 1.00 88.62 322 GLN A N 1
ATOM 2606 C CA . GLN A 1 322 ? -34.571 7.338 56.961 1.00 88.62 322 GLN A CA 1
ATOM 2607 C C . GLN A 1 322 ? -36.054 7.007 57.171 1.00 88.62 322 GLN A C 1
ATOM 2609 O O . GLN A 1 322 ? -36.628 7.438 58.171 1.00 88.62 322 GLN A O 1
ATOM 2614 N N . ASP A 1 323 ? -36.638 6.162 56.316 1.00 91.75 323 ASP A N 1
ATOM 2615 C CA . ASP A 1 323 ? -38.035 5.725 56.436 1.00 91.75 323 ASP A CA 1
ATOM 2616 C C . ASP A 1 323 ? -38.302 5.014 57.780 1.00 91.75 323 ASP A C 1
ATOM 2618 O O . ASP A 1 323 ? -39.329 5.232 58.431 1.00 91.75 323 ASP A O 1
ATOM 2622 N N . ALA A 1 324 ? -37.373 4.162 58.232 1.00 91.38 324 ALA A N 1
ATOM 2623 C CA . ALA A 1 324 ? -37.481 3.478 59.520 1.00 91.38 324 ALA A CA 1
ATOM 2624 C C . ALA A 1 324 ? -37.395 4.456 60.703 1.00 91.38 324 ALA A C 1
ATOM 2626 O O . ALA A 1 324 ? -38.130 4.312 61.684 1.00 91.38 324 ALA A O 1
ATOM 2627 N N . ASN A 1 325 ? -36.520 5.458 60.613 1.00 90.06 325 ASN A N 1
ATOM 2628 C CA . ASN A 1 325 ? -36.359 6.465 61.653 1.00 90.06 325 ASN A CA 1
ATOM 2629 C C . ASN A 1 325 ? -37.585 7.390 61.734 1.00 90.06 325 ASN A C 1
ATOM 2631 O O . ASN A 1 325 ? -38.068 7.673 62.829 1.00 90.06 325 ASN A O 1
ATOM 2635 N N . GLU A 1 326 ? -38.160 7.783 60.591 1.00 91.50 326 GLU A N 1
ATOM 2636 C CA . GLU A 1 326 ? -39.424 8.530 60.545 1.00 91.50 326 GLU A CA 1
ATOM 2637 C C . GLU A 1 326 ? -40.584 7.752 61.174 1.00 91.50 326 GLU A C 1
ATOM 2639 O O . GLU A 1 326 ? -41.370 8.329 61.931 1.00 91.50 326 GLU A O 1
ATOM 2644 N N . ARG A 1 327 ? -40.691 6.441 60.909 1.00 90.75 327 ARG A N 1
ATOM 2645 C CA . ARG A 1 327 ? -41.707 5.591 61.554 1.00 90.75 327 ARG A CA 1
ATOM 2646 C C . ARG A 1 327 ? -41.551 5.580 63.071 1.00 90.75 327 ARG A C 1
ATOM 2648 O O . ARG A 1 327 ? -42.523 5.850 63.773 1.00 90.75 327 ARG A O 1
ATOM 2655 N N . ARG A 1 328 ? -40.331 5.357 63.573 1.00 92.75 328 ARG A N 1
ATOM 2656 C CA . ARG A 1 328 ? -40.037 5.387 65.017 1.00 92.75 328 ARG A CA 1
ATOM 2657 C C . ARG A 1 328 ? -40.367 6.740 65.639 1.00 92.75 328 ARG A C 1
ATOM 2659 O O . ARG A 1 328 ? -40.948 6.791 66.719 1.00 92.75 328 ARG A O 1
ATOM 2666 N N . LEU A 1 329 ? -40.038 7.837 64.955 1.00 91.44 329 LEU A N 1
ATOM 2667 C CA . LEU A 1 329 ? -40.357 9.182 65.425 1.00 91.44 329 LEU A CA 1
ATOM 2668 C C . LEU A 1 329 ? -41.873 9.410 65.493 1.00 91.44 329 LEU A C 1
ATOM 2670 O O . LEU A 1 329 ? -42.359 10.007 66.452 1.00 91.44 329 LEU A O 1
ATOM 2674 N N . ARG A 1 330 ? -42.631 8.920 64.504 1.00 92.19 330 ARG A N 1
ATOM 2675 C CA . ARG A 1 330 ? -44.098 9.002 64.491 1.00 92.19 330 ARG A CA 1
ATOM 2676 C C . ARG A 1 330 ? -44.717 8.202 65.638 1.00 92.19 330 ARG A C 1
ATOM 2678 O O . ARG A 1 330 ? -45.591 8.723 66.323 1.00 92.19 330 ARG A O 1
ATOM 2685 N N . GLU A 1 331 ? -44.233 6.987 65.883 1.00 92.94 331 GLU A N 1
ATOM 2686 C CA . GLU A 1 331 ? -44.667 6.154 67.012 1.00 92.94 331 GLU A CA 1
ATOM 2687 C C . GLU A 1 331 ? -44.353 6.809 68.363 1.00 92.94 331 GLU A C 1
ATOM 2689 O O . GLU A 1 331 ? -45.221 6.885 69.231 1.00 92.94 331 GLU A O 1
ATOM 2694 N N . ALA A 1 332 ? -43.137 7.336 68.538 1.00 90.75 332 ALA A N 1
ATOM 2695 C CA . ALA A 1 332 ? -42.743 8.038 69.756 1.00 90.75 332 ALA A CA 1
ATOM 2696 C C . ALA A 1 332 ? -43.599 9.291 69.997 1.00 90.75 332 ALA A C 1
ATOM 2698 O O . ALA A 1 332 ? -44.062 9.508 71.114 1.00 90.75 332 AL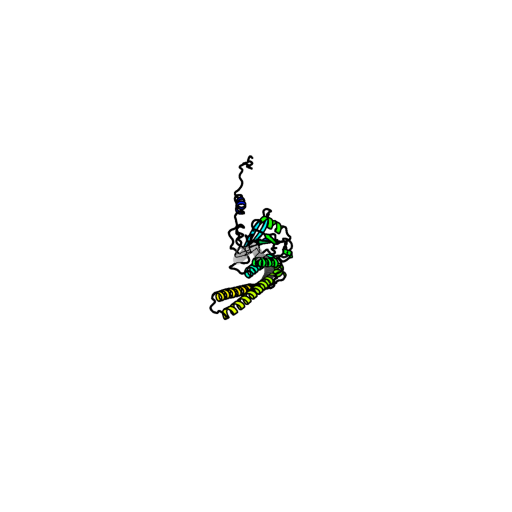A A O 1
ATOM 2699 N N . ARG A 1 333 ? -43.868 10.084 68.949 1.00 91.56 333 ARG A N 1
ATOM 2700 C CA . ARG A 1 333 ? -44.788 11.231 69.027 1.00 91.56 333 ARG A CA 1
ATOM 2701 C C . ARG A 1 333 ? -46.196 10.802 69.436 1.00 91.56 333 ARG A C 1
ATOM 2703 O O . ARG A 1 333 ? -46.788 11.463 70.282 1.00 91.56 333 ARG A O 1
ATOM 2710 N N . GLY A 1 334 ? -46.701 9.697 68.884 1.00 90.81 334 GLY A N 1
ATOM 2711 C CA . GLY A 1 334 ? -47.992 9.122 69.272 1.00 90.81 334 GLY A CA 1
ATOM 2712 C C . GLY A 1 334 ? -48.054 8.791 70.765 1.00 90.81 334 GLY A C 1
ATOM 2713 O O . GLY A 1 334 ? -48.962 9.249 71.451 1.00 90.81 334 GLY A O 1
ATOM 2714 N N . LYS A 1 335 ? -47.037 8.099 71.293 1.00 92.00 335 LYS A N 1
ATOM 2715 C CA . LYS A 1 335 ? -46.948 7.770 72.728 1.00 92.00 335 LYS A CA 1
ATOM 2716 C C . LYS A 1 335 ? -46.865 9.009 73.621 1.00 92.00 335 LYS A C 1
ATOM 2718 O O . LYS A 1 335 ? -47.476 9.041 74.682 1.00 92.00 335 LYS A O 1
ATOM 2723 N N . VAL A 1 336 ? -46.118 10.038 73.210 1.00 89.50 336 VAL A N 1
ATOM 2724 C CA . VAL A 1 336 ? -46.039 11.300 73.969 1.00 89.50 336 VAL A CA 1
ATOM 2725 C C . VAL A 1 336 ? -47.403 11.982 74.035 1.00 89.50 336 VAL A C 1
ATOM 2727 O O . VAL A 1 336 ? -47.784 12.445 75.106 1.00 89.50 336 VAL A O 1
ATOM 2730 N N . LEU A 1 337 ? -48.142 12.023 72.922 1.00 89.19 337 LEU A N 1
ATOM 2731 C CA . LEU A 1 337 ? -49.494 12.585 72.891 1.00 89.19 337 LEU A CA 1
ATOM 2732 C C . LEU A 1 337 ? -50.444 11.811 73.812 1.00 89.19 337 LEU A C 1
ATOM 2734 O O . LEU A 1 337 ? -51.187 12.428 74.569 1.00 89.19 337 LEU A O 1
ATOM 2738 N N . GLU A 1 338 ? -50.365 10.480 73.809 1.00 89.62 338 GLU A N 1
ATOM 2739 C CA . GLU A 1 338 ? -51.172 9.618 74.678 1.00 89.62 338 GLU A CA 1
ATOM 2740 C C . GLU A 1 338 ? -50.895 9.888 76.167 1.00 89.62 338 GLU A C 1
ATOM 2742 O O . GLU A 1 338 ? -51.822 10.144 76.936 1.00 89.62 338 GLU A O 1
ATOM 2747 N N . VAL A 1 339 ? -49.617 9.962 76.560 1.00 89.56 339 VAL A N 1
ATOM 2748 C CA . VAL A 1 339 ? -49.207 10.312 77.934 1.00 89.56 339 VAL A CA 1
ATOM 2749 C C . VAL A 1 339 ? -49.632 11.735 78.308 1.00 89.56 339 VAL A C 1
ATOM 2751 O O . VAL A 1 339 ? -50.047 11.984 79.440 1.00 89.56 339 VAL A O 1
ATOM 2754 N N . GLN A 1 340 ? -49.539 12.697 77.386 1.00 83.25 340 GLN A N 1
ATOM 2755 C CA . GLN A 1 340 ? -50.007 14.065 77.626 1.00 83.25 340 GLN A CA 1
ATOM 2756 C C . GLN A 1 340 ? -51.518 14.110 77.862 1.00 83.25 340 GLN A C 1
ATOM 2758 O O . GLN A 1 340 ? -51.982 14.836 78.744 1.00 83.25 340 GLN A O 1
ATOM 2763 N N . GLU A 1 341 ? -52.285 13.334 77.101 1.00 87.62 341 GLU A N 1
ATOM 2764 C CA . GLU A 1 341 ? -53.734 13.270 77.229 1.00 87.62 341 GLU A CA 1
ATOM 2765 C C . GLU A 1 341 ? -54.165 12.569 78.524 1.00 87.62 341 GLU A C 1
ATOM 2767 O O . GLU A 1 341 ? -55.065 13.051 79.217 1.00 87.62 341 GLU A O 1
ATOM 2772 N N . GLU A 1 342 ? -53.470 11.500 78.914 1.00 86.31 342 GLU A N 1
ATOM 2773 C CA . GLU A 1 342 ? -53.657 10.836 80.205 1.00 86.31 342 GLU A CA 1
ATOM 2774 C C . GLU A 1 342 ? -53.318 11.770 81.376 1.00 86.31 342 GLU A C 1
ATOM 2776 O O . GLU A 1 342 ? -54.129 11.940 82.290 1.00 86.31 342 GLU A O 1
ATOM 2781 N N . ASN A 1 343 ? -52.180 12.468 81.316 1.00 82.31 343 ASN A N 1
ATOM 2782 C CA . ASN A 1 343 ? -51.794 13.457 82.325 1.00 82.31 343 ASN A CA 1
ATOM 2783 C C . ASN A 1 343 ? -52.813 14.598 82.429 1.00 82.31 343 ASN A C 1
ATOM 2785 O O . ASN A 1 343 ? -53.156 15.017 83.534 1.00 82.31 343 ASN A O 1
ATOM 2789 N N . LYS A 1 344 ? -53.345 15.083 81.299 1.00 84.06 344 LYS A N 1
ATOM 2790 C CA . LYS A 1 344 ? -54.397 16.109 81.284 1.00 84.06 344 LYS A CA 1
ATOM 2791 C C . LYS A 1 344 ? -55.668 15.614 81.978 1.00 84.06 344 LYS A C 1
ATOM 2793 O O . LYS A 1 344 ? -56.223 16.345 82.798 1.00 84.06 344 LYS A O 1
ATOM 2798 N N . LYS A 1 345 ? -56.108 14.381 81.696 1.00 82.81 345 LYS A N 1
ATOM 2799 C CA . LYS A 1 345 ? -57.261 13.754 82.367 1.00 82.81 345 LYS A CA 1
ATOM 2800 C C . LYS A 1 345 ? -57.014 13.589 83.868 1.00 82.81 345 LYS A C 1
ATOM 2802 O O . LYS A 1 345 ? -57.890 13.923 84.664 1.00 82.81 345 LYS A O 1
ATOM 2807 N N . ARG A 1 346 ? -55.817 13.145 84.265 1.00 79.75 346 ARG A N 1
ATOM 2808 C CA . ARG A 1 346 ? -55.451 12.966 85.677 1.00 79.75 346 ARG A CA 1
ATOM 2809 C C . ARG A 1 346 ? -55.444 14.289 86.438 1.00 79.75 346 ARG A C 1
ATOM 2811 O O . ARG A 1 346 ? -56.060 14.374 87.493 1.00 79.75 346 ARG A O 1
ATOM 2818 N N . LEU A 1 347 ? -54.852 15.338 85.865 1.00 77.44 347 LEU A N 1
ATOM 2819 C CA . LEU A 1 347 ? -54.855 16.687 86.441 1.00 77.44 347 LEU A CA 1
ATOM 2820 C C . LEU A 1 347 ? -56.271 17.263 86.568 1.00 77.44 347 LEU A C 1
ATOM 2822 O O . LEU A 1 347 ? -56.582 17.906 87.567 1.00 77.44 347 LEU A O 1
ATOM 2826 N N . GLN A 1 348 ? -57.149 17.026 85.589 1.00 74.94 348 GLN A N 1
ATOM 2827 C CA . GLN A 1 348 ? -58.558 17.423 85.688 1.00 74.94 348 GLN A CA 1
ATOM 2828 C C . GLN A 1 348 ? -59.286 16.672 86.814 1.00 74.94 348 GLN A C 1
ATOM 2830 O O . GLN A 1 348 ? -60.030 17.297 87.569 1.00 74.94 348 GLN A O 1
ATOM 2835 N N . GLY A 1 349 ? -59.029 15.370 86.972 1.00 73.88 349 GLY A N 1
ATOM 2836 C CA . GLY A 1 349 ? -59.567 14.563 88.071 1.00 73.88 349 GLY A CA 1
ATOM 2837 C C . GLY A 1 349 ? -59.057 15.003 89.448 1.00 73.88 349 GLY A C 1
ATOM 2838 O O . GLY A 1 349 ? -59.854 15.242 90.352 1.00 73.88 349 GLY A O 1
ATOM 2839 N N . GLU A 1 350 ? -57.744 15.190 89.601 1.00 73.00 350 GLU A N 1
ATOM 2840 C CA . GLU A 1 350 ? -57.114 15.669 90.841 1.00 73.00 350 GLU A CA 1
ATOM 2841 C C . GLU A 1 350 ? -57.620 17.068 91.230 1.00 73.00 350 GLU A C 1
ATOM 2843 O O . GLU A 1 350 ? -57.922 17.313 92.399 1.00 73.00 350 GLU A O 1
ATOM 2848 N N . ARG A 1 351 ? -57.787 17.977 90.256 1.00 66.44 351 ARG A N 1
ATOM 2849 C CA . ARG A 1 351 ? -58.347 19.320 90.481 1.00 66.44 351 ARG A CA 1
ATOM 2850 C C . ARG A 1 351 ? -59.820 19.266 90.899 1.00 66.44 351 ARG A C 1
ATOM 2852 O O . ARG A 1 351 ? -60.224 20.056 91.749 1.00 66.44 351 ARG A O 1
ATOM 2859 N N . GLY A 1 352 ? -60.598 18.325 90.360 1.00 63.91 352 GLY A N 1
ATOM 2860 C CA . GLY A 1 352 ? -61.967 18.054 90.809 1.00 63.91 352 GLY A CA 1
ATOM 2861 C C . GLY A 1 352 ? -62.011 17.629 92.279 1.00 63.91 352 GLY A C 1
ATOM 2862 O O . GLY A 1 352 ? -62.675 18.272 93.089 1.00 63.91 352 GLY A O 1
ATOM 2863 N N . ILE A 1 353 ? -61.205 16.629 92.650 1.00 63.75 353 ILE A N 1
ATOM 2864 C CA . ILE A 1 353 ? -61.145 16.090 94.019 1.00 63.75 353 ILE A CA 1
ATOM 2865 C C . ILE A 1 353 ? -60.644 17.142 95.027 1.00 63.75 353 ILE A C 1
ATOM 2867 O O . ILE A 1 353 ? -61.168 17.233 96.142 1.00 63.75 353 ILE A O 1
ATOM 2871 N N . MET A 1 354 ? -59.646 17.955 94.654 1.00 60.88 354 MET A N 1
ATOM 2872 C CA . MET A 1 354 ? -59.103 19.018 95.513 1.00 60.88 354 MET A CA 1
ATOM 2873 C C . MET A 1 354 ? -60.114 20.124 95.825 1.00 60.88 354 MET A C 1
ATOM 2875 O O . MET A 1 354 ? -60.048 20.699 96.907 1.00 60.88 354 MET A O 1
ATOM 2879 N N . LEU A 1 355 ? -61.033 20.435 94.909 1.00 62.78 355 LEU A N 1
ATOM 2880 C CA . LEU A 1 355 ? -62.047 21.476 95.117 1.00 62.78 355 LEU A CA 1
ATOM 2881 C C . LEU A 1 355 ? -63.304 20.943 95.819 1.00 62.78 355 LEU A C 1
ATOM 2883 O O . LEU A 1 355 ? -64.010 21.701 96.483 1.00 62.78 355 LEU A O 1
ATOM 2887 N N . GLU A 1 356 ? -63.583 19.648 95.694 1.00 63.97 356 GLU A N 1
ATOM 2888 C CA . GLU A 1 356 ? -64.790 19.020 96.232 1.00 63.97 356 GLU A CA 1
ATOM 2889 C C . GLU A 1 356 ? -64.685 18.737 97.738 1.00 63.97 356 GLU A C 1
ATOM 2891 O O . GLU A 1 356 ? -65.618 19.039 98.483 1.00 63.97 356 GLU A O 1
ATOM 2896 N N . LYS A 1 357 ? -63.521 18.276 98.226 1.00 66.81 357 LYS A N 1
ATOM 2897 C CA . LYS A 1 357 ? -63.303 18.022 99.666 1.00 66.81 357 LYS A CA 1
ATOM 2898 C C . LYS A 1 357 ? -63.488 19.270 100.552 1.00 66.81 357 LYS A C 1
ATOM 2900 O O . LYS A 1 357 ? -64.253 19.183 101.511 1.00 66.81 357 LYS A O 1
ATOM 2905 N N . PRO A 1 358 ? -62.872 20.434 100.257 1.00 65.19 358 PRO A N 1
ATOM 2906 C CA . PRO A 1 358 ? -63.068 21.647 101.053 1.00 65.19 358 PRO A CA 1
ATOM 2907 C C . PRO A 1 358 ? -64.495 22.194 100.958 1.00 65.19 358 PRO A C 1
ATOM 2909 O O . PRO A 1 358 ? -64.991 22.770 101.924 1.00 65.19 358 PRO A O 1
ATOM 2912 N N . ARG A 1 359 ? -65.169 22.003 99.813 1.00 67.19 359 ARG A N 1
ATOM 2913 C CA . ARG A 1 359 ? -66.575 22.390 99.639 1.00 67.19 359 ARG A CA 1
ATOM 2914 C C . ARG A 1 359 ? -67.503 21.548 100.506 1.00 67.19 359 ARG A C 1
ATOM 2916 O O . ARG A 1 359 ? -68.349 22.113 101.188 1.00 67.19 359 ARG A O 1
ATOM 2923 N N . GLU A 1 360 ? -67.345 20.229 100.513 1.00 69.69 360 GLU A N 1
ATOM 2924 C CA . GLU A 1 360 ? -68.153 19.343 101.361 1.00 69.69 360 GLU A CA 1
ATOM 2925 C C . GLU A 1 360 ? -67.878 19.564 102.856 1.00 69.69 360 GLU A C 1
ATOM 2927 O O . GLU A 1 360 ? -68.807 19.607 103.664 1.00 69.69 360 GLU A O 1
ATOM 2932 N N . GLU A 1 361 ? -66.622 19.812 103.234 1.00 71.56 361 GLU A N 1
ATOM 2933 C CA . GLU A 1 361 ? -66.274 20.178 104.611 1.00 71.56 361 GLU A CA 1
ATOM 2934 C C . GLU A 1 361 ? -66.870 21.539 105.014 1.00 71.56 361 GLU A C 1
ATOM 2936 O O . GLU A 1 361 ? -67.405 21.683 106.114 1.00 71.56 361 GLU A O 1
ATOM 2941 N N . GLY A 1 362 ? -66.844 22.524 104.109 1.00 68.69 362 GLY A N 1
ATOM 2942 C CA . GLY A 1 362 ? -67.498 23.818 104.298 1.00 68.69 362 GLY A CA 1
ATOM 2943 C C . GLY A 1 362 ? -69.013 23.693 104.475 1.00 68.69 362 GLY A C 1
ATOM 2944 O O . GLY A 1 362 ? -69.572 24.321 105.373 1.00 68.69 362 GLY A O 1
ATOM 2945 N N . LYS A 1 363 ? -69.679 22.836 103.686 1.00 73.69 363 LYS A N 1
ATOM 2946 C CA . LYS A 1 363 ? -71.120 22.552 103.831 1.00 73.69 363 LYS A CA 1
ATOM 2947 C C . LYS A 1 363 ? -71.452 21.920 105.184 1.00 73.69 363 LYS A C 1
ATOM 2949 O O . LYS A 1 363 ? -72.415 22.349 105.815 1.00 73.69 363 LYS A O 1
ATOM 2954 N N . ARG A 1 364 ? -70.670 20.931 105.641 1.00 77.44 364 ARG A N 1
ATOM 2955 C CA . ARG A 1 364 ? -70.887 20.282 106.951 1.00 77.44 364 ARG A CA 1
ATOM 2956 C C . ARG A 1 364 ? -70.736 21.266 108.104 1.00 77.44 364 ARG A C 1
ATOM 2958 O O . ARG A 1 364 ? -71.631 21.340 108.938 1.00 77.44 364 ARG A O 1
ATOM 2965 N N . LYS A 1 365 ? -69.669 22.070 108.101 1.00 76.12 365 LYS A N 1
ATOM 2966 C CA . LYS A 1 365 ? -69.442 23.100 109.130 1.00 76.12 365 LYS A CA 1
ATOM 2967 C C . LYS A 1 365 ? -70.560 24.142 109.164 1.00 76.12 365 LYS A C 1
ATOM 2969 O O . LYS A 1 365 ? -70.996 24.537 110.237 1.00 76.12 365 LYS A O 1
ATOM 2974 N N . LEU A 1 366 ? -71.079 24.537 107.999 1.00 75.50 366 LEU A N 1
ATOM 2975 C CA . LEU A 1 366 ? -72.224 25.446 107.915 1.00 75.50 366 LEU A CA 1
ATOM 2976 C C . LEU A 1 366 ? -73.502 24.825 108.508 1.00 75.50 366 LEU A C 1
ATOM 2978 O O . LEU A 1 366 ? -74.244 25.501 109.214 1.00 75.50 366 LEU A O 1
ATOM 2982 N N . GLN A 1 367 ? -73.758 23.540 108.237 1.00 77.62 367 GLN A N 1
ATOM 2983 C CA . GLN A 1 367 ? -74.906 22.819 108.799 1.00 77.62 367 GLN A CA 1
ATOM 2984 C C . GLN A 1 367 ? -74.810 22.644 110.319 1.00 77.62 367 GLN A C 1
ATOM 2986 O O . GLN A 1 367 ? -75.825 22.775 111.002 1.00 77.62 367 GLN A O 1
ATOM 2991 N N . GLU A 1 368 ? -73.619 22.353 110.844 1.00 79.44 368 GLU A N 1
ATOM 2992 C CA . GLU A 1 368 ? -73.367 22.258 112.288 1.00 79.44 368 GLU A CA 1
ATOM 2993 C C . GLU A 1 368 ? -73.585 23.614 112.972 1.00 79.44 368 GLU A C 1
ATOM 2995 O O . GLU A 1 368 ? -74.396 23.698 113.891 1.00 79.44 368 GLU A O 1
ATOM 3000 N N . ALA A 1 369 ? -73.010 24.697 112.439 1.00 73.25 369 ALA A N 1
ATOM 3001 C CA . ALA A 1 369 ? -73.210 26.043 112.979 1.00 73.25 369 ALA A CA 1
ATOM 3002 C C . ALA A 1 369 ? -74.680 26.513 112.910 1.00 73.25 369 ALA A C 1
ATOM 3004 O O . ALA A 1 369 ? -75.172 27.180 113.820 1.00 73.25 369 ALA A O 1
ATOM 3005 N N . MET A 1 370 ? -75.428 26.154 111.857 1.00 74.50 370 MET A N 1
ATOM 3006 C CA . MET A 1 370 ? -76.869 26.449 111.786 1.00 74.50 370 MET A CA 1
ATOM 3007 C C . MET A 1 370 ? -77.680 25.681 112.837 1.00 74.50 370 MET A C 1
ATOM 3009 O O . MET A 1 370 ? -78.643 26.233 113.370 1.00 74.50 370 MET A O 1
ATOM 3013 N N . LYS A 1 371 ? -77.311 24.428 113.140 1.00 76.94 371 LYS A N 1
ATOM 3014 C CA . LYS A 1 371 ? -77.935 23.664 114.230 1.00 76.94 371 LYS A CA 1
ATOM 3015 C C . LYS A 1 371 ? -77.646 24.295 115.587 1.00 76.94 371 LYS A C 1
ATOM 3017 O O . LYS A 1 371 ? -78.575 24.437 116.372 1.00 76.94 371 LYS A O 1
ATOM 3022 N N . GLU A 1 372 ? -76.407 24.714 115.830 1.00 74.75 372 GLU A N 1
ATOM 3023 C CA . GLU A 1 372 ? -76.034 25.400 117.071 1.00 74.75 372 GLU A CA 1
ATOM 3024 C C . GLU A 1 372 ? -76.768 26.739 117.227 1.00 74.75 372 GLU A C 1
ATOM 3026 O O . GLU A 1 372 ? -77.280 27.020 118.306 1.00 74.75 372 GLU A O 1
ATOM 3031 N N . MET A 1 373 ? -76.944 27.526 116.153 1.00 68.00 373 MET A N 1
ATOM 3032 C CA . MET A 1 373 ? -77.804 28.721 116.210 1.00 68.00 373 MET A CA 1
ATOM 3033 C C . MET A 1 373 ? -79.242 28.392 116.611 1.00 68.00 373 MET A C 1
ATOM 3035 O O . MET A 1 373 ? -79.822 29.117 117.413 1.00 68.00 373 MET A O 1
ATOM 3039 N N . LEU A 1 374 ? -79.841 27.354 116.019 1.00 67.69 374 LEU A N 1
ATOM 3040 C CA . LEU A 1 374 ? -81.210 26.938 116.338 1.00 67.69 374 LEU A CA 1
ATOM 3041 C C . LEU A 1 374 ? -81.332 26.535 117.810 1.00 67.69 374 LEU A C 1
ATOM 3043 O O . LEU A 1 374 ? -82.293 26.921 118.464 1.00 67.69 374 LEU A O 1
ATOM 3047 N N . GLN A 1 375 ? -80.324 25.842 118.340 1.00 68.88 375 GLN A N 1
ATOM 3048 C CA . GLN A 1 375 ? -80.257 25.451 119.746 1.00 68.88 375 GLN A CA 1
ATOM 3049 C C . GLN A 1 375 ? -80.138 26.667 120.676 1.00 68.88 375 GLN A C 1
ATOM 3051 O O . GLN A 1 375 ? -80.876 26.766 121.652 1.00 68.88 375 GLN A O 1
ATOM 3056 N N . ILE A 1 376 ? -79.288 27.640 120.329 1.00 66.19 376 ILE A N 1
ATOM 3057 C CA . ILE A 1 376 ? -79.159 28.907 121.066 1.00 66.19 376 ILE A CA 1
ATOM 3058 C C . ILE A 1 376 ? -80.468 29.717 120.993 1.00 66.19 376 ILE A C 1
ATOM 3060 O O . ILE A 1 376 ? -80.883 30.320 121.982 1.00 66.19 376 ILE A O 1
ATOM 3064 N N . GLN A 1 377 ? -81.164 29.722 119.850 1.00 63.19 377 GLN A N 1
ATOM 3065 C CA . GLN A 1 377 ? -82.468 30.381 119.701 1.00 63.19 377 GLN A CA 1
ATOM 3066 C C . GLN A 1 377 ? -83.583 29.689 120.505 1.00 63.19 377 GLN A C 1
ATOM 3068 O O . GLN A 1 377 ? -84.421 30.384 121.080 1.00 63.19 377 GLN A O 1
ATOM 3073 N N . GLU A 1 378 ? -83.585 28.355 120.586 1.00 62.41 378 GLU A N 1
ATOM 3074 C CA . GLU A 1 378 ? -84.508 27.582 121.431 1.00 62.41 378 GLU A CA 1
ATOM 3075 C C . GLU A 1 378 ? -84.235 27.795 122.929 1.00 62.41 378 GLU A C 1
ATOM 3077 O O . GLU A 1 378 ? -85.177 27.998 123.698 1.00 62.41 378 GLU A O 1
ATOM 3082 N N . GLU A 1 379 ? -82.967 27.837 123.351 1.00 60.75 379 GLU A N 1
ATOM 3083 C CA . GLU A 1 379 ? -82.582 28.151 124.736 1.00 60.75 379 GLU A CA 1
ATOM 3084 C C . GLU A 1 379 ? -82.961 29.593 125.130 1.00 60.75 379 GLU A C 1
ATOM 3086 O O . GLU A 1 379 ? -83.410 29.837 126.253 1.00 60.75 379 GLU A O 1
ATOM 3091 N N . ASN A 1 380 ? -82.897 30.540 124.187 1.00 55.34 380 ASN A N 1
ATOM 3092 C CA . ASN A 1 380 ? -83.294 31.939 124.388 1.00 55.34 380 ASN A CA 1
ATOM 3093 C C . ASN A 1 380 ? -84.810 32.151 124.562 1.00 55.34 380 ASN A C 1
ATOM 3095 O O . ASN A 1 380 ? -85.227 33.195 125.069 1.00 55.34 380 ASN A O 1
ATOM 3099 N N . ALA A 1 381 ? -85.654 31.182 124.196 1.00 55.03 381 ALA A N 1
ATOM 3100 C CA . ALA A 1 381 ? -87.104 31.274 124.388 1.00 55.03 381 ALA A CA 1
ATOM 3101 C C . ALA A 1 381 ? -87.552 30.960 125.834 1.00 55.03 381 ALA A C 1
ATOM 3103 O O . ALA A 1 381 ? -88.734 31.101 126.157 1.00 55.03 381 ALA A O 1
ATOM 3104 N N . SER A 1 382 ? -86.638 30.546 126.724 1.00 54.53 382 SER A N 1
ATOM 3105 C CA . SER A 1 382 ? -86.990 30.069 128.065 1.00 54.53 382 SER A CA 1
ATOM 3106 C C . SER A 1 382 ? -85.969 30.459 129.150 1.00 54.53 382 SER A C 1
ATOM 3108 O O . SER A 1 382 ? -85.279 29.585 129.667 1.00 54.53 382 SER A O 1
ATOM 3110 N N . LYS A 1 383 ? -85.883 31.761 129.507 1.00 50.78 383 LYS A N 1
ATOM 3111 C CA . LYS A 1 383 ? -85.577 32.349 130.855 1.00 50.78 383 LYS A CA 1
ATOM 3112 C C . LYS A 1 383 ? -85.001 33.787 130.763 1.00 50.78 383 LYS A C 1
ATOM 3114 O O . LYS A 1 383 ? -84.173 34.038 129.895 1.00 50.78 383 LYS A O 1
ATOM 3119 N N . PRO A 1 384 ? -85.354 34.726 131.671 1.00 47.78 384 PRO A N 1
ATOM 3120 C CA . PRO A 1 384 ? -84.747 36.063 131.735 1.00 47.78 384 PRO A CA 1
ATOM 3121 C C . PRO A 1 384 ? -83.665 36.192 132.832 1.00 47.78 384 PRO A C 1
ATOM 3123 O O . PRO A 1 384 ? -83.880 35.784 133.972 1.00 47.78 384 PRO A O 1
ATOM 3126 N N . GLY A 1 385 ? -82.526 36.819 132.508 1.00 53.88 385 GLY A N 1
ATOM 3127 C CA . GLY A 1 385 ? -81.495 37.240 133.473 1.00 53.88 385 GLY A CA 1
ATOM 3128 C C . GLY A 1 385 ? -80.305 37.954 132.806 1.00 53.88 385 GLY A C 1
ATOM 3129 O O . GLY A 1 385 ? -79.712 37.427 131.869 1.00 53.88 385 GLY A O 1
ATOM 3130 N N . ASP A 1 386 ? -79.956 39.160 133.269 1.00 55.00 386 ASP A N 1
ATOM 3131 C CA . ASP A 1 386 ? -79.083 40.116 132.555 1.00 55.00 386 ASP A CA 1
ATOM 3132 C C . ASP A 1 386 ? -77.563 39.811 132.566 1.00 55.00 386 ASP A C 1
ATOM 3134 O O . ASP A 1 386 ? -76.821 40.442 131.815 1.00 55.00 386 ASP A O 1
ATOM 3138 N N . GLU A 1 387 ? -77.070 38.812 133.308 1.00 54.34 387 GLU A N 1
ATOM 3139 C CA . GLU A 1 387 ? -75.654 38.381 133.226 1.00 54.34 387 GLU A CA 1
ATOM 3140 C C . GLU A 1 387 ? -75.381 37.373 132.090 1.00 54.34 387 GLU A C 1
ATOM 3142 O O . GLU A 1 387 ? -74.236 37.203 131.671 1.00 54.34 387 GLU A O 1
ATOM 3147 N N . MET A 1 388 ? -76.423 36.764 131.511 1.00 53.06 388 MET A N 1
ATOM 3148 C CA . MET A 1 388 ? -76.294 35.776 130.429 1.00 53.06 388 MET A CA 1
ATOM 3149 C C . MET A 1 388 ? -76.104 36.432 129.042 1.00 53.06 388 MET A C 1
ATOM 3151 O O . MET A 1 388 ? -75.432 35.868 128.179 1.00 53.06 388 MET A O 1
ATOM 3155 N N . LYS A 1 389 ? -76.577 37.677 128.859 1.00 58.25 389 LYS A N 1
ATOM 3156 C CA . LYS A 1 389 ? -76.514 38.423 127.583 1.00 58.25 389 LYS A CA 1
ATOM 3157 C C . LYS A 1 389 ? -75.097 38.656 127.052 1.00 58.25 389 LYS A C 1
ATOM 3159 O O . LYS A 1 389 ? -74.886 38.594 125.847 1.00 58.25 389 LYS A O 1
ATOM 3164 N N . LYS A 1 390 ? -74.111 38.910 127.922 1.00 59.72 390 LYS A N 1
ATOM 3165 C CA . LYS A 1 390 ? -72.730 39.192 127.480 1.00 59.72 390 LYS A CA 1
ATOM 3166 C C . LYS A 1 390 ? -72.004 37.949 126.951 1.00 59.72 390 LYS A C 1
ATOM 3168 O O . LYS A 1 390 ? -71.344 38.047 125.924 1.00 59.72 390 LYS A O 1
ATOM 3173 N N . MET A 1 391 ? -72.166 36.786 127.593 1.00 59.81 391 MET A N 1
ATOM 3174 C CA . MET A 1 391 ? -71.622 35.518 127.068 1.00 59.81 391 MET A CA 1
ATOM 3175 C C . MET A 1 391 ? -72.340 35.067 125.787 1.00 59.81 391 MET A C 1
ATOM 3177 O O . MET A 1 391 ? -71.731 34.443 124.917 1.00 59.81 391 MET A O 1
ATOM 3181 N N . GLN A 1 392 ? -73.627 35.397 125.656 1.00 60.38 392 GLN A N 1
ATOM 3182 C CA . GLN A 1 392 ? -74.430 35.096 124.470 1.00 60.38 392 GLN A CA 1
ATOM 3183 C C . GLN A 1 392 ? -74.027 35.953 123.264 1.00 60.38 392 GLN A C 1
ATOM 3185 O O . GLN A 1 392 ? -73.840 35.410 122.179 1.00 60.38 392 GLN A O 1
ATOM 3190 N N . GLU A 1 393 ? -73.811 37.261 123.442 1.00 67.50 393 GLU A N 1
ATOM 3191 C CA . GLU A 1 393 ? -73.305 38.134 122.370 1.00 67.50 393 GLU A CA 1
ATOM 3192 C C . GLU A 1 393 ? -71.914 37.706 121.880 1.00 67.50 393 GLU A C 1
ATOM 3194 O O . GLU A 1 393 ? -71.622 37.792 120.685 1.00 67.50 393 GLU A O 1
ATOM 3199 N N . GLU A 1 394 ? -71.054 37.226 122.781 1.00 69.19 394 GLU A N 1
ATOM 3200 C CA . GLU A 1 394 ? -69.731 36.707 122.427 1.00 69.19 394 GLU A CA 1
ATOM 3201 C C . GLU A 1 394 ? -69.821 35.366 121.679 1.00 69.19 394 GLU A C 1
ATOM 3203 O O . GLU A 1 394 ? -69.160 35.189 120.653 1.00 69.19 394 GLU A O 1
ATOM 3208 N N . SER A 1 395 ? -70.711 34.465 122.111 1.00 65.69 395 SER A N 1
ATOM 3209 C CA . SER A 1 395 ? -70.969 33.194 121.418 1.00 65.69 395 SER A CA 1
ATOM 3210 C C . SER A 1 395 ? -71.576 33.406 120.028 1.00 65.69 395 SER A C 1
ATOM 3212 O O . SER A 1 395 ? -71.081 32.838 119.059 1.00 65.69 395 SER A O 1
ATOM 3214 N N . GLU A 1 396 ? -72.575 34.284 119.879 1.00 70.62 396 GLU A N 1
ATOM 3215 C CA . GLU A 1 396 ? -73.152 34.615 118.569 1.00 70.62 396 GLU A CA 1
ATOM 3216 C C . GLU A 1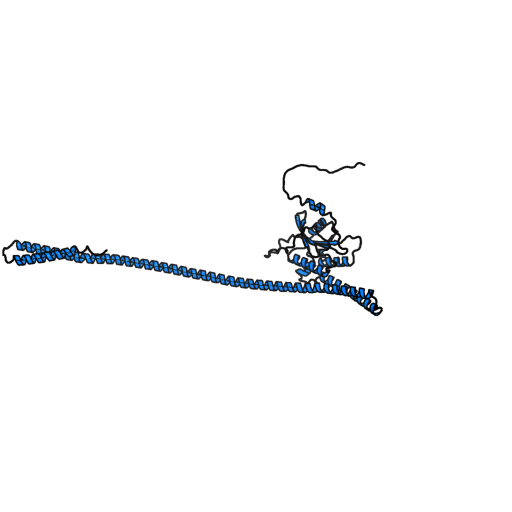 396 ? -72.139 35.275 117.625 1.00 70.62 396 GLU A C 1
ATOM 3218 O O . GLU A 1 396 ? -72.169 35.034 116.416 1.00 70.62 396 GLU A O 1
ATOM 3223 N N . ARG A 1 397 ? -71.243 36.125 118.146 1.00 75.31 397 ARG A N 1
ATOM 3224 C CA . ARG A 1 397 ? -70.168 36.726 117.341 1.00 75.31 397 ARG A CA 1
ATOM 3225 C C . ARG A 1 397 ? -69.175 35.678 116.858 1.00 75.31 397 ARG A C 1
ATOM 3227 O O . ARG A 1 397 ? -68.832 35.696 115.676 1.00 75.31 397 ARG A O 1
ATOM 3234 N N . ASN A 1 398 ? -68.754 34.766 117.733 1.00 75.62 398 ASN A N 1
ATOM 3235 C CA . ASN A 1 398 ? -67.860 33.671 117.357 1.00 75.62 398 ASN A CA 1
ATOM 3236 C C . ASN A 1 398 ? -68.509 32.774 116.295 1.00 75.62 398 ASN A C 1
ATOM 3238 O O . ASN A 1 398 ? -67.885 32.490 115.273 1.00 75.62 398 ASN A O 1
ATOM 3242 N N . LEU A 1 399 ? -69.792 32.443 116.460 1.00 73.56 399 LEU A N 1
ATOM 3243 C CA . LEU A 1 399 ? -70.534 31.624 115.503 1.00 73.56 399 LEU A CA 1
ATOM 3244 C C . LEU A 1 399 ? -70.703 32.310 114.137 1.00 73.56 399 LEU A C 1
ATOM 3246 O O . LEU A 1 399 ? -70.522 31.689 113.090 1.00 73.56 399 LEU A O 1
ATOM 3250 N N . LYS A 1 400 ? -71.012 33.615 114.119 1.00 76.19 400 LYS A N 1
ATOM 3251 C CA . LYS A 1 400 ? -71.104 34.399 112.873 1.00 76.19 400 LYS A CA 1
ATOM 3252 C C . LYS A 1 400 ? -69.772 34.432 112.123 1.00 76.19 400 LYS A C 1
ATOM 3254 O O . LYS A 1 400 ? -69.772 34.353 110.894 1.00 76.19 400 LYS A O 1
ATOM 3259 N N . GLU A 1 401 ? -68.649 34.508 112.834 1.00 78.25 401 GLU A N 1
ATOM 3260 C CA . GLU A 1 401 ? -67.322 34.470 112.214 1.00 78.25 401 GLU A CA 1
ATOM 3261 C C . GLU A 1 401 ? -66.964 33.067 111.690 1.00 78.25 401 GLU A C 1
ATOM 3263 O O . GLU A 1 401 ? -66.351 32.948 110.626 1.00 78.25 401 GLU A O 1
ATOM 3268 N N . GLU A 1 402 ? -67.394 31.994 112.359 1.00 75.81 402 GLU A N 1
ATOM 3269 C CA . GLU A 1 402 ? -67.250 30.628 111.837 1.00 75.81 402 GLU A CA 1
ATOM 3270 C C . GLU A 1 402 ? -68.085 30.388 110.574 1.00 75.81 402 GLU A C 1
ATOM 3272 O O . GLU A 1 402 ? -67.571 29.850 109.588 1.00 75.81 402 GLU A O 1
ATOM 3277 N N . ILE A 1 403 ? -69.333 30.867 110.550 1.00 74.25 403 ILE A N 1
ATOM 3278 C CA . ILE A 1 403 ? -70.203 30.828 109.366 1.00 74.25 403 ILE A CA 1
ATOM 3279 C C . ILE A 1 403 ? -69.574 31.612 108.208 1.00 74.25 403 ILE A C 1
ATOM 3281 O O . ILE A 1 403 ? -69.544 31.124 107.075 1.00 74.25 403 ILE A O 1
ATOM 3285 N N . ARG A 1 404 ? -69.014 32.800 108.478 1.00 77.75 404 ARG A N 1
ATOM 3286 C CA . ARG A 1 404 ? -68.321 33.613 107.467 1.00 77.75 404 ARG A CA 1
ATOM 3287 C C . ARG A 1 404 ? -67.130 32.865 106.866 1.00 77.75 404 ARG A C 1
ATOM 3289 O O . ARG A 1 404 ? -67.029 32.762 105.644 1.00 77.75 404 ARG A O 1
ATOM 3296 N N . LYS A 1 405 ? -66.285 32.257 107.705 1.00 75.62 405 LYS A N 1
ATOM 3297 C CA . LYS A 1 405 ? -65.141 31.437 107.264 1.00 75.62 405 LYS A CA 1
ATOM 3298 C C . LYS A 1 405 ? -65.571 30.193 106.479 1.00 75.62 405 LYS A C 1
ATOM 3300 O O . LYS A 1 405 ? -64.877 29.787 105.546 1.00 75.62 405 LYS A O 1
ATOM 3305 N N . ALA A 1 406 ? -66.699 29.575 106.828 1.00 71.00 406 ALA A N 1
ATOM 3306 C CA . ALA A 1 406 ? -67.250 28.441 106.085 1.00 71.00 406 ALA A CA 1
ATOM 3307 C C . ALA A 1 406 ? -67.776 28.861 104.697 1.00 71.00 406 ALA A C 1
ATOM 3309 O O . ALA A 1 406 ? -67.523 28.169 103.709 1.00 71.00 406 ALA A O 1
ATOM 3310 N N . LEU A 1 407 ? -68.436 30.019 104.595 1.00 71.50 407 LEU A N 1
ATOM 3311 C CA . LEU A 1 407 ? -68.912 30.581 103.326 1.00 71.50 407 LEU A CA 1
ATOM 3312 C C . LEU A 1 407 ? -67.765 31.011 102.402 1.00 71.50 407 LEU A C 1
ATOM 3314 O O . LEU A 1 407 ? -67.814 30.728 101.205 1.00 71.50 407 LEU A O 1
ATOM 3318 N N . GLU A 1 408 ? -66.700 31.606 102.941 1.00 74.38 408 GLU A N 1
ATOM 3319 C CA . GLU A 1 408 ? -65.492 31.940 102.172 1.00 74.38 408 GLU A CA 1
ATOM 3320 C C . GLU A 1 408 ? -64.839 30.685 101.565 1.00 74.38 408 GLU A C 1
ATOM 3322 O O . GLU A 1 408 ? -64.413 30.705 100.410 1.00 74.38 408 GLU A O 1
ATOM 3327 N N . LYS A 1 409 ? -64.847 29.547 102.273 1.00 69.38 409 LYS A N 1
ATOM 3328 C CA . LYS A 1 409 ? -64.373 28.255 101.735 1.00 69.38 409 LYS A CA 1
ATOM 3329 C C . LYS A 1 409 ? -65.274 27.675 100.639 1.00 69.38 409 LYS A C 1
ATOM 3331 O O . LYS A 1 409 ? -64.786 26.962 99.765 1.00 69.38 409 LYS A O 1
ATOM 3336 N N . LEU A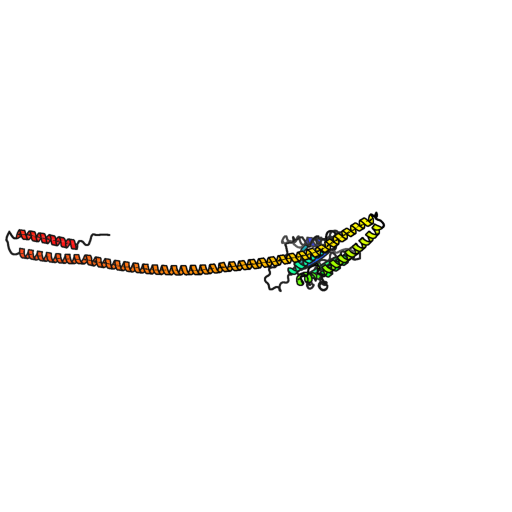 1 410 ? -66.571 27.988 100.651 1.00 66.50 410 LEU A N 1
ATOM 3337 C CA . LEU A 1 410 ? -67.518 27.583 99.604 1.00 66.50 410 LEU A CA 1
ATOM 3338 C C . LEU A 1 410 ? -67.402 28.462 98.347 1.00 66.50 410 LEU A C 1
ATOM 3340 O O . LEU A 1 410 ? -67.543 27.955 97.228 1.00 66.50 410 LEU A O 1
ATOM 3344 N N . GLN A 1 411 ? -67.113 29.755 98.528 1.00 65.62 411 GLN A N 1
ATOM 3345 C CA . GLN A 1 411 ? -66.971 30.747 97.456 1.00 65.62 411 GLN A CA 1
ATOM 3346 C C . GLN A 1 411 ? -65.550 30.822 96.864 1.00 65.62 411 GLN A C 1
ATOM 3348 O O . GLN A 1 411 ? -65.399 31.175 95.695 1.00 65.62 411 GLN A O 1
ATOM 3353 N N . GLY A 1 412 ? -64.514 30.411 97.603 1.00 58.06 412 GLY A N 1
ATOM 3354 C CA . GLY A 1 412 ? -63.092 30.475 97.225 1.00 58.06 412 GLY A CA 1
ATOM 3355 C C . GLY A 1 412 ? -62.628 29.571 96.071 1.00 58.06 412 GLY A C 1
ATOM 3356 O O . GLY A 1 412 ? -61.433 29.363 95.899 1.00 58.06 412 GLY A O 1
ATOM 3357 N N . GLY A 1 413 ? -63.540 29.038 95.257 1.00 55.06 413 GLY A N 1
ATOM 3358 C CA . GLY A 1 413 ? -63.220 28.226 94.077 1.00 55.06 413 GLY A CA 1
ATOM 3359 C C . GLY A 1 413 ? -63.195 28.987 92.744 1.00 55.06 413 GLY A C 1
ATOM 3360 O O . GLY A 1 413 ? -63.200 28.335 91.704 1.00 55.06 413 GLY A O 1
ATOM 3361 N N . GLY A 1 414 ? -63.246 30.327 92.745 1.00 49.88 414 GLY A N 1
ATOM 3362 C CA . GLY A 1 414 ? -63.494 31.123 91.530 1.00 49.88 414 GLY A CA 1
ATOM 3363 C C . GLY A 1 414 ? -62.377 32.046 91.027 1.00 49.88 414 GLY A C 1
ATOM 3364 O O . GLY A 1 414 ? -62.518 32.589 89.937 1.00 49.88 414 GLY A O 1
ATOM 3365 N N . GLY A 1 415 ? -61.278 32.252 91.757 1.00 47.53 415 GLY A N 1
ATOM 3366 C CA . GLY A 1 415 ? -60.283 33.272 91.392 1.00 47.53 415 GLY A CA 1
ATOM 3367 C C . GLY A 1 415 ? -58.849 32.768 91.463 1.00 47.53 415 GLY A C 1
ATOM 3368 O O . GLY A 1 415 ? -58.246 32.805 92.528 1.00 47.53 415 GLY A O 1
ATOM 3369 N N . GLY A 1 416 ? -58.293 32.323 90.333 1.00 38.44 416 GLY A N 1
ATOM 3370 C CA . GLY A 1 416 ? -56.867 32.008 90.233 1.00 38.44 416 GLY A CA 1
ATOM 3371 C C . GLY A 1 416 ? -56.455 31.327 88.927 1.00 38.44 416 GLY A C 1
ATOM 3372 O O . GLY A 1 416 ? -56.478 30.101 88.847 1.00 38.44 416 GLY A O 1
ATOM 3373 N N . GLY A 1 417 ? -56.028 32.137 87.950 1.00 36.03 417 GLY A N 1
ATOM 3374 C CA . GLY A 1 417 ? -55.083 31.757 86.887 1.00 36.03 417 GLY A CA 1
ATOM 3375 C C . GLY A 1 417 ? -55.676 31.211 85.584 1.00 36.03 417 GLY A C 1
ATOM 3376 O O . GLY A 1 417 ? -55.948 30.013 85.487 1.00 36.03 417 GLY A O 1
ATOM 3377 N N . VAL A 1 418 ? -55.809 32.098 84.588 1.00 35.91 418 VAL A N 1
ATOM 3378 C CA . VAL A 1 418 ? -55.674 31.777 83.151 1.00 35.91 418 VAL A CA 1
ATOM 3379 C C . VAL A 1 418 ? -54.193 31.781 82.807 1.00 35.91 418 VAL A C 1
ATOM 3381 O O . VAL A 1 418 ? -53.500 32.680 83.339 1.00 35.91 418 VAL A O 1
#

pLDDT: mean 71.03, std 22.14, range [21.72, 96.38]

Secondary structure (DSSP, 8-state):
------------------TTSTTTHHHHHHTTSPPP---TT-BEEEEEEE-----SS--S-----PPP------GGG--TT-SS-EEEEEE-TTS-EEEEEE-PPBT-SSS-HHHHHHHHHHHHHHHHHTTPPEEEEEEE----S--S--HHHHHHHHHHHHHH-SGGGGGEEEE-TT-HHHHHHHHHTS-----HHHIIIIIS---GGGSHHHHHHHHHHHHHHHHHHHHHHHHHHHHHH-TT-HHHHHHHHHHHHHHHHHHHHHHHHHHHHHHHHHHHHHHHHHHHHHHHHHHHHHHHHHHHHHHHHHHHHHHHHHHHHHHHHHHHHHHHHHHHHHHHHHHHHHHHHHHHHHHHHHHHHHHHHHHHHHHHHHHHHHHTTS---TTHHHHHHHHHHHHHHHHHHHHHHHHTTS----

Radius of gyration: 61.32 Å; chains: 1; bounding box: 131×55×196 Å